Protein AF-A0A524QYJ0-F1 (afdb_monomer_lite)

Secondary structure (DSSP, 8-state):
-EEEEEEEETTEEEEEEE--SS-SSS-GGG-SSTTS--TT---SSSSSS-TTT-TTTTS--TT---SS-SSS-TTT-S---TT-SS-BPTT-TT--SPBPSSTTS--TT---SS-SSS-TTTTTSS---EEEEE-SS-EEEEETT---SSTT---EEE--STTGGGT-EEEEEEEEEEEEEETTEEEEE--SS-GGGEEE--SS---TTS---SSEEEEEEEEEEETTSSEEEEEEEEEE-SGGGTTEEEEEEEEEESSS--EEEEEEEEEEEEE-S-SSSTT-EEEEETTTTEEEEEE--GGGT----EEEEEEEEEEEETTEEEE-S-PPEEEE--SSGGG--EETTEEHHHHHHHHTSTT----TT--S--PEEEEEEEEEE-TT-EEEEEEEEEEEES--HHHHHHHHHHHHHHHHHHTS---S-PPTT--SSSS--SHHHHHHHHHHHHH-PPPPSSGGGG-TT-SS--SHHHHHHHHHHHHH-PPPPPPP-

pLDDT: mean 71.58, std 18.12, range [32.44, 97.94]

Sequence (497 aa):
MTVRVDSIIGDRLYVYVAFDKDGDGIPDDFDNCPAVVNIDQADGDGDGAGDACDNCLTLSNPDQADVDADAVGDACDNCIDPDHDGFGNPGYPAATCQIDNCPTVYNPSQVDSDFDGMGDACMYVNVQAYDTIATACVKLRVNNMGGFGGQGSPLLSLDYGAQGDCANAYLYDGTPLITYLDGPAHVANWSLYGSTYFLVARTGEPMAPVADSAAYEVFRSGTFVTLDHTIAFEKTWYAPRQPETCNFMIQRLTIWSWDQLSHTGLSIGEAIDWDVPSGIGPLNTGGFDAGSNLIYLQGTGTDCQDDTRRFAGQAMIGMSTSSGGIDTSKSPFGALTAGNAEYLYETGGFVASQAYDLTHQPGYSALSNAEDQFSLMTFVSSHTLGSDDTLHIYSAMMTLRNGTVNDLKATAAKAKRWAANHLFTPVQPYVFGDASGDGNIDISDAVYMISYIFSGGLPPDPLLAGDANCDGALDISDVVYLIAYIFSGGAAPCEAR

Structure (mmCIF, N/CA/C/O backbone):
data_AF-A0A524QYJ0-F1
#
_entry.id   AF-A0A524QYJ0-F1
#
loop_
_atom_site.group_PDB
_atom_site.id
_atom_site.type_symbol
_atom_site.label_atom_id
_atom_site.label_alt_id
_atom_site.label_comp_id
_atom_site.label_asym_id
_atom_site.label_entity_id
_atom_site.label_seq_id
_atom_site.pdbx_PDB_ins_code
_atom_site.Cartn_x
_atom_site.Cartn_y
_atom_site.Cartn_z
_atom_site.occupancy
_atom_site.B_iso_or_equiv
_atom_site.auth_seq_id
_atom_site.auth_comp_id
_atom_site.auth_asym_id
_atom_site.auth_atom_id
_atom_site.pdbx_PDB_model_num
ATOM 1 N N . MET A 1 1 ? -59.877 4.514 3.317 1.00 67.25 1 MET A N 1
ATOM 2 C CA . MET A 1 1 ? -60.023 5.954 3.689 1.00 67.25 1 MET A CA 1
ATOM 3 C C . MET A 1 1 ? -61.469 6.258 4.046 1.00 67.25 1 MET A C 1
ATOM 5 O O . MET A 1 1 ? -62.329 6.310 3.168 1.00 67.25 1 MET A O 1
ATOM 9 N N . THR A 1 2 ? -61.718 6.512 5.326 1.00 70.25 2 THR A N 1
ATOM 10 C CA . THR A 1 2 ? -63.043 6.819 5.867 1.00 70.25 2 THR A CA 1
ATOM 11 C C . THR A 1 2 ? -63.027 8.223 6.463 1.00 70.25 2 THR A C 1
ATOM 13 O O . THR A 1 2 ? -62.190 8.552 7.298 1.00 70.25 2 THR A O 1
ATOM 16 N N . VAL A 1 3 ? -63.950 9.080 6.026 1.00 74.19 3 VAL A N 1
ATOM 17 C CA . VAL A 1 3 ? -64.041 10.473 6.485 1.00 74.19 3 VAL A CA 1
ATOM 18 C C . VAL A 1 3 ? -65.200 10.596 7.466 1.00 74.19 3 VAL A C 1
ATOM 20 O O . VAL A 1 3 ? -66.352 10.377 7.086 1.00 74.19 3 VAL A O 1
ATOM 23 N N . ARG A 1 4 ? -64.914 10.946 8.726 1.00 75.62 4 ARG A N 1
ATOM 24 C CA . ARG A 1 4 ? -65.940 11.174 9.755 1.00 75.62 4 ARG A CA 1
ATOM 25 C C . ARG A 1 4 ? -65.875 12.606 10.272 1.00 75.62 4 ARG A C 1
ATOM 27 O O . ARG A 1 4 ? -64.805 13.165 10.489 1.00 75.62 4 ARG A O 1
ATOM 34 N N . VAL A 1 5 ? -67.045 13.208 10.463 1.00 78.12 5 VAL A N 1
ATOM 35 C CA . VAL A 1 5 ? -67.154 14.515 11.118 1.00 78.12 5 VAL A CA 1
ATOM 36 C C . VAL A 1 5 ? -66.937 14.306 12.612 1.00 78.12 5 VAL A C 1
ATOM 38 O O . VAL A 1 5 ? -67.731 13.613 13.241 1.00 78.12 5 VAL A O 1
ATOM 41 N N . ASP A 1 6 ? -65.868 14.889 13.147 1.00 81.25 6 ASP A N 1
ATOM 42 C CA . ASP A 1 6 ? -65.507 14.788 14.562 1.00 81.25 6 ASP A CA 1
ATOM 43 C C . ASP A 1 6 ? -66.273 15.835 15.384 1.00 81.25 6 ASP A C 1
ATOM 45 O O . ASP A 1 6 ? -67.046 15.509 16.285 1.00 81.25 6 ASP A O 1
ATOM 49 N N . SER A 1 7 ? -66.165 17.115 15.010 1.00 83.75 7 SER A N 1
ATOM 50 C CA . SER A 1 7 ? -66.917 18.187 15.669 1.00 83.75 7 SER A CA 1
ATOM 51 C C . SER A 1 7 ? -67.127 19.415 14.780 1.00 83.75 7 SER A C 1
ATOM 53 O O . SER A 1 7 ? -66.457 19.619 13.767 1.00 83.75 7 SER A O 1
ATOM 55 N N . ILE A 1 8 ? -68.089 20.259 15.158 1.00 85.88 8 ILE A N 1
ATOM 56 C CA . ILE A 1 8 ? -68.312 21.574 14.547 1.00 85.88 8 ILE A CA 1
ATOM 57 C C . ILE A 1 8 ? -68.222 22.612 15.663 1.00 85.88 8 ILE A C 1
ATOM 59 O O . ILE A 1 8 ? -69.012 22.570 16.607 1.00 85.88 8 ILE A O 1
ATOM 63 N N . ILE A 1 9 ? -67.270 23.543 15.562 1.00 86.94 9 ILE A N 1
ATOM 64 C CA . ILE A 1 9 ? -67.084 24.622 16.541 1.00 86.94 9 ILE A CA 1
ATOM 65 C C . ILE A 1 9 ? -67.173 25.961 15.809 1.00 86.94 9 ILE A C 1
ATOM 67 O O . ILE A 1 9 ? -66.269 26.349 15.066 1.00 86.94 9 ILE A O 1
ATOM 71 N N . GLY A 1 10 ? -68.284 26.670 16.026 1.00 87.06 10 GLY A N 1
ATOM 72 C CA . GLY A 1 10 ? -68.616 27.877 15.269 1.00 87.06 10 GLY A CA 1
ATOM 73 C C . GLY A 1 10 ? -68.744 27.562 13.778 1.00 87.06 10 GLY A C 1
ATOM 74 O O . GLY A 1 10 ? -69.474 26.650 13.399 1.00 87.06 10 GLY A O 1
ATOM 75 N N . ASP A 1 11 ? -67.983 28.279 12.954 1.00 88.25 11 ASP A N 1
ATOM 76 C CA . ASP A 1 11 ? -68.022 28.157 11.491 1.00 88.25 11 ASP A CA 1
ATOM 77 C C . ASP A 1 11 ? -66.970 27.161 10.951 1.00 88.25 11 ASP A C 1
ATOM 79 O O . ASP A 1 11 ? -66.709 27.113 9.748 1.00 88.25 11 ASP A O 1
ATOM 83 N N . ARG A 1 12 ? -66.308 26.392 11.832 1.00 82.12 12 ARG A N 1
ATOM 84 C CA . ARG A 1 12 ? -65.246 25.438 11.476 1.00 82.12 12 ARG A CA 1
ATOM 85 C C . ARG A 1 12 ? -65.696 23.995 11.693 1.00 82.12 12 ARG A C 1
ATOM 87 O O . ARG A 1 12 ? -66.132 23.630 12.784 1.00 82.12 12 ARG A O 1
ATOM 94 N N . LEU A 1 13 ? -65.543 23.188 10.643 1.00 88.00 13 LEU A N 1
ATOM 95 C CA . LEU A 1 13 ? -65.749 21.742 10.641 1.00 88.00 13 LEU A CA 1
ATOM 96 C C . LEU A 1 13 ? -64.410 21.044 10.912 1.00 88.00 13 LEU A C 1
ATOM 98 O O . LEU A 1 13 ? -63.466 21.209 10.139 1.00 88.00 13 LEU A O 1
ATOM 102 N N . TYR A 1 14 ? -64.346 20.262 11.983 1.00 80.56 14 TYR A N 1
ATOM 103 C CA . TYR A 1 14 ? -63.225 19.385 12.296 1.00 80.56 14 TYR A CA 1
ATOM 104 C C . TYR A 1 14 ? -63.580 17.981 11.814 1.00 80.56 14 TYR A C 1
ATOM 106 O O . TYR A 1 14 ? -64.602 17.407 12.198 1.00 80.56 14 TYR A O 1
ATOM 114 N N . VAL A 1 15 ? -62.764 17.464 10.904 1.00 82.25 15 VAL A N 1
ATOM 115 C CA . VAL A 1 15 ? -62.972 16.172 10.255 1.00 82.25 15 VAL A CA 1
ATOM 116 C C . VAL A 1 15 ? -61.799 15.284 10.621 1.00 82.25 15 VAL A C 1
ATOM 118 O O . VAL A 1 15 ? -60.651 15.691 10.444 1.00 82.25 15 VAL A O 1
ATOM 121 N N . TYR A 1 16 ? -62.093 14.084 11.107 1.00 78.56 16 TYR A N 1
ATOM 122 C CA . TYR A 1 16 ? -61.090 13.051 11.295 1.00 78.56 16 TYR A CA 1
ATOM 123 C C . TYR A 1 16 ? -61.056 12.181 10.037 1.00 78.56 16 TYR A C 1
ATOM 125 O O . TYR A 1 16 ? -62.085 11.678 9.566 1.00 78.56 16 TYR A O 1
ATOM 133 N N . VAL A 1 17 ? -59.867 12.074 9.452 1.00 81.75 17 VAL A N 1
ATOM 134 C CA . VAL A 1 17 ? -59.601 11.222 8.297 1.00 81.75 17 VAL A CA 1
ATOM 135 C C . VAL A 1 17 ? -58.928 9.970 8.829 1.00 81.75 17 VAL A C 1
ATOM 137 O O . VAL A 1 17 ? -57.792 10.037 9.279 1.00 81.75 17 VAL A O 1
ATOM 140 N N . ALA A 1 18 ? -59.649 8.856 8.775 1.00 84.44 18 ALA A N 1
ATOM 141 C CA . ALA A 1 18 ? -59.123 7.541 9.090 1.00 84.44 18 ALA A CA 1
ATOM 142 C C . ALA A 1 18 ? -58.590 6.891 7.811 1.00 84.44 18 ALA A C 1
ATOM 144 O O . ALA A 1 18 ? -59.317 6.782 6.808 1.00 84.44 18 ALA A O 1
ATOM 145 N N . PHE A 1 19 ? -57.337 6.460 7.847 1.00 91.00 19 PHE A N 1
ATOM 146 C CA . PHE A 1 19 ? -56.812 5.530 6.860 1.00 91.00 19 PHE A CA 1
ATOM 147 C C . PHE A 1 19 ? -57.209 4.104 7.255 1.00 91.00 19 PHE A C 1
ATOM 149 O O . PHE A 1 19 ? -57.595 3.852 8.391 1.00 91.00 19 PHE A O 1
ATOM 156 N N . ASP A 1 20 ? -57.319 3.278 6.232 1.00 92.69 20 ASP A N 1
ATOM 157 C CA . ASP A 1 20 ? -57.737 1.876 6.277 1.00 92.69 20 ASP A CA 1
ATOM 158 C C . ASP A 1 20 ? -57.093 1.329 5.009 1.00 92.69 20 ASP A C 1
ATOM 160 O O . ASP A 1 20 ? -57.567 1.603 3.890 1.00 92.69 20 ASP A O 1
ATOM 164 N N . LYS A 1 21 ? -55.863 0.852 5.180 1.00 94.94 21 LYS A N 1
ATOM 165 C CA . LYS A 1 21 ? -54.936 0.577 4.085 1.00 94.94 21 LYS A CA 1
ATOM 166 C C . LYS A 1 21 ? -55.251 -0.748 3.398 1.00 94.94 21 LYS A C 1
ATOM 168 O O . LYS A 1 21 ? -55.043 -0.832 2.185 1.00 94.94 21 LYS A O 1
ATOM 173 N N . ASP A 1 22 ? -55.766 -1.735 4.116 1.00 94.81 22 ASP A N 1
ATOM 174 C CA . ASP A 1 22 ? -56.073 -3.060 3.575 1.00 94.81 22 ASP A CA 1
ATOM 175 C C . ASP A 1 22 ? -57.570 -3.293 3.288 1.00 94.81 22 ASP A C 1
ATOM 177 O O . ASP A 1 22 ? -57.914 -4.190 2.513 1.00 94.81 22 ASP A O 1
ATOM 181 N N . GLY A 1 23 ? -58.449 -2.413 3.772 1.00 94.62 23 GLY A N 1
ATOM 182 C CA . GLY A 1 23 ? -59.870 -2.394 3.450 1.00 94.62 23 GLY A CA 1
ATOM 183 C C . GLY A 1 23 ? -60.709 -3.383 4.251 1.00 94.62 23 GLY A C 1
ATOM 184 O O . GLY A 1 23 ? -61.782 -3.770 3.767 1.00 94.62 23 GLY A O 1
ATOM 185 N N . ASP A 1 24 ? -60.257 -3.811 5.427 1.00 95.00 24 ASP A N 1
ATOM 186 C CA . ASP A 1 24 ? -60.992 -4.752 6.276 1.00 95.00 24 ASP A CA 1
ATOM 187 C C . ASP A 1 24 ? -62.117 -4.095 7.107 1.00 95.00 24 ASP A C 1
ATOM 189 O O . ASP A 1 24 ? -63.044 -4.765 7.577 1.00 95.00 24 ASP A O 1
ATOM 193 N N . GLY A 1 25 ? -62.115 -2.760 7.173 1.00 92.56 25 GLY A N 1
ATOM 194 C CA . GLY A 1 25 ? -63.112 -1.948 7.863 1.00 92.56 25 GLY A CA 1
ATOM 195 C C . GLY A 1 25 ? -62.694 -1.454 9.251 1.00 92.56 25 GLY A C 1
ATOM 196 O O . GLY A 1 25 ? -63.492 -0.741 9.882 1.00 92.56 25 GLY A O 1
ATOM 197 N N . ILE A 1 26 ? -61.485 -1.774 9.710 1.00 92.81 26 ILE A N 1
ATOM 198 C CA . ILE A 1 26 ? -60.847 -1.244 10.915 1.00 92.81 26 ILE A CA 1
ATOM 199 C C . ILE A 1 26 ? -59.886 -0.105 10.510 1.00 92.81 26 ILE A C 1
ATOM 201 O O . ILE A 1 26 ? -59.158 -0.208 9.533 1.00 92.81 26 ILE A O 1
ATOM 205 N N . PRO A 1 27 ? -59.927 1.070 11.167 1.00 92.81 27 PRO A N 1
ATOM 206 C CA . PRO A 1 27 ? -58.963 2.133 10.876 1.00 92.81 27 PRO A CA 1
ATOM 207 C C . PRO A 1 27 ? -57.539 1.766 11.310 1.00 92.81 27 PRO A C 1
ATOM 209 O O . PRO A 1 27 ? -57.399 1.276 12.423 1.00 92.81 27 PRO A O 1
ATOM 212 N N . ASP A 1 28 ? -56.515 2.170 10.547 1.00 93.06 28 ASP A N 1
ATOM 213 C CA . ASP A 1 28 ? -55.089 1.874 10.813 1.00 93.06 28 ASP A CA 1
ATOM 214 C C . ASP A 1 28 ? -54.649 2.171 12.272 1.00 93.06 28 ASP A C 1
ATOM 216 O O . ASP A 1 28 ? -53.824 1.461 12.831 1.00 93.06 28 ASP A O 1
ATOM 220 N N . ASP A 1 29 ? -55.205 3.210 12.916 1.00 92.19 29 ASP A N 1
ATOM 221 C CA . ASP A 1 29 ? -54.890 3.593 14.312 1.00 92.19 29 ASP A CA 1
ATOM 222 C C . ASP A 1 29 ? -55.449 2.612 15.374 1.00 92.19 29 ASP A C 1
ATOM 224 O O . ASP A 1 29 ? -55.110 2.708 16.556 1.00 92.19 29 ASP A O 1
ATOM 228 N N . PHE A 1 30 ? -56.360 1.722 14.978 1.00 93.38 30 PHE A N 1
ATOM 229 C CA . PHE A 1 30 ? -57.030 0.726 15.822 1.00 93.38 30 PHE A CA 1
ATOM 230 C C . PHE A 1 30 ? -56.883 -0.699 15.285 1.00 93.38 30 PHE A C 1
ATOM 232 O O . PHE A 1 30 ? -57.496 -1.604 15.847 1.00 93.38 30 PHE A O 1
ATOM 239 N N . ASP A 1 31 ? -56.137 -0.860 14.199 1.00 96.62 31 ASP A N 1
ATOM 240 C CA . ASP A 1 31 ? -55.940 -2.115 13.501 1.00 96.62 31 ASP A CA 1
ATOM 241 C C . ASP A 1 31 ? -54.634 -2.756 13.981 1.00 96.62 31 ASP A C 1
ATOM 243 O O . ASP A 1 31 ? -53.570 -2.138 13.902 1.00 96.62 31 ASP A O 1
ATOM 247 N N . ASN A 1 32 ? -54.710 -3.975 14.515 1.00 97.19 32 ASN A N 1
ATOM 248 C CA . ASN A 1 32 ? -53.524 -4.733 14.913 1.00 97.19 32 ASN A CA 1
ATOM 249 C C . ASN A 1 32 ? -52.806 -5.404 13.726 1.00 97.19 32 ASN A C 1
ATOM 251 O O . ASN A 1 32 ? -51.719 -5.945 13.917 1.00 97.19 32 ASN A O 1
ATOM 255 N N . CYS A 1 33 ? -53.350 -5.310 12.507 1.00 97.19 33 CYS A N 1
ATOM 256 C CA . CYS A 1 33 ? -52.680 -5.653 11.255 1.00 97.19 33 CYS A CA 1
ATOM 257 C C . CYS A 1 33 ? -52.970 -4.648 10.120 1.00 97.19 33 CYS A C 1
ATOM 259 O O . CYS A 1 33 ? -53.499 -5.047 9.088 1.00 97.19 33 CYS A O 1
ATOM 261 N N . PRO A 1 34 ? -52.469 -3.394 10.174 1.00 96.00 34 PRO A N 1
ATOM 262 C CA . PRO A 1 34 ? -52.816 -2.317 9.224 1.00 96.00 34 PRO A CA 1
ATOM 263 C C . PRO A 1 34 ? -52.508 -2.558 7.734 1.00 96.00 34 PRO A C 1
ATOM 265 O O . PRO A 1 34 ? -52.643 -1.660 6.902 1.00 96.00 34 PRO A O 1
ATOM 268 N N . ALA A 1 35 ? -51.933 -3.699 7.370 1.00 96.00 35 ALA A N 1
ATOM 269 C CA . ALA A 1 35 ? -51.607 -4.062 5.998 1.00 96.00 35 ALA A CA 1
ATOM 270 C C . ALA A 1 35 ? -52.159 -5.436 5.586 1.00 96.00 35 ALA A C 1
ATOM 272 O O . ALA A 1 35 ? -51.943 -5.829 4.433 1.00 96.00 35 ALA A O 1
ATOM 273 N N . VAL A 1 36 ? -52.821 -6.164 6.490 1.00 96.69 36 VAL A N 1
ATOM 274 C CA . VAL A 1 36 ? -53.299 -7.532 6.282 1.00 96.69 36 VAL A CA 1
ATOM 275 C C . VAL A 1 36 ? -54.697 -7.687 6.872 1.00 96.69 36 VAL A C 1
ATOM 277 O O . VAL A 1 36 ? -54.860 -7.779 8.079 1.00 96.69 36 VAL A O 1
ATOM 280 N N . VAL A 1 37 ? -55.675 -7.858 5.978 1.00 97.31 37 VAL A N 1
ATOM 281 C CA . VAL A 1 37 ? -57.103 -7.959 6.311 1.00 97.31 37 VAL A CA 1
ATOM 282 C C . VAL A 1 37 ? -57.371 -8.959 7.442 1.00 97.31 37 VAL A C 1
ATOM 284 O O . VAL A 1 37 ? -57.238 -10.171 7.229 1.00 97.31 37 VAL A O 1
ATOM 287 N N . ASN A 1 38 ? -57.859 -8.481 8.592 1.00 96.88 38 ASN A N 1
ATOM 288 C CA . ASN A 1 38 ? -58.184 -9.305 9.759 1.00 96.88 38 ASN A CA 1
ATOM 289 C C . ASN A 1 38 ? -59.349 -8.722 10.588 1.00 96.88 38 ASN A C 1
ATOM 291 O O . ASN A 1 38 ? -59.229 -8.282 11.729 1.00 96.88 38 ASN A O 1
ATOM 295 N N . ILE A 1 39 ? -60.551 -8.843 10.020 1.00 96.81 39 ILE A N 1
ATOM 296 C CA . ILE A 1 39 ? -61.811 -8.296 10.561 1.00 96.81 39 ILE A CA 1
ATOM 297 C C . ILE A 1 39 ? -62.087 -8.683 12.032 1.00 96.81 39 ILE A C 1
ATOM 299 O O . ILE A 1 39 ? -62.807 -7.971 12.737 1.00 96.81 39 ILE A O 1
ATOM 303 N N . ASP A 1 40 ? -61.604 -9.839 12.493 1.00 97.00 40 ASP A N 1
ATOM 304 C CA . ASP A 1 40 ? -61.810 -10.321 13.862 1.00 97.00 40 ASP A CA 1
ATOM 305 C C . ASP A 1 40 ? -60.797 -9.783 14.882 1.00 97.00 40 ASP A C 1
ATOM 307 O O . ASP A 1 40 ? -61.071 -9.899 16.079 1.00 97.00 40 ASP A O 1
ATOM 311 N N . GLN A 1 41 ? -59.701 -9.162 14.424 1.00 97.50 41 GLN A N 1
ATOM 312 C CA . GLN A 1 41 ? -58.647 -8.554 15.244 1.00 97.50 41 GLN A CA 1
ATOM 313 C C . GLN A 1 41 ? -58.124 -9.523 16.317 1.00 97.50 41 GLN A C 1
ATOM 315 O O . GLN A 1 41 ? -57.869 -9.136 17.458 1.00 97.50 41 GLN A O 1
ATOM 320 N N . ALA A 1 42 ? -58.039 -10.813 15.973 1.00 97.94 42 ALA A N 1
ATOM 321 C CA . ALA A 1 42 ? -57.486 -11.825 16.862 1.00 97.94 42 ALA A CA 1
ATOM 322 C C . ALA A 1 42 ? -56.003 -11.525 17.146 1.00 97.94 42 ALA A C 1
ATOM 324 O O . ALA A 1 42 ? -55.295 -11.057 16.260 1.00 97.94 42 ALA A O 1
ATOM 325 N N . ASP A 1 43 ? -55.584 -11.747 18.389 1.00 97.44 43 ASP A N 1
ATOM 326 C CA . ASP A 1 43 ? -54.228 -11.534 18.914 1.00 97.44 43 ASP A CA 1
ATOM 327 C C . ASP A 1 43 ? -54.035 -12.579 20.026 1.00 97.44 43 ASP A C 1
ATOM 329 O O . ASP A 1 43 ? -54.532 -12.438 21.153 1.00 97.44 43 ASP A O 1
ATOM 333 N N . GLY A 1 44 ? -53.496 -13.731 19.637 1.00 96.38 44 GLY A N 1
ATOM 334 C CA . GLY A 1 44 ? -53.477 -14.958 20.422 1.00 96.38 44 GLY A CA 1
ATOM 335 C C . GLY A 1 44 ? -52.514 -14.918 21.603 1.00 96.38 44 GLY A C 1
ATOM 336 O O . GLY A 1 44 ? -52.788 -15.558 22.629 1.00 96.38 44 GLY A O 1
ATOM 337 N N . ASP A 1 45 ? -51.420 -14.171 21.486 1.00 96.75 45 ASP A N 1
ATOM 338 C CA . ASP A 1 45 ? -50.379 -14.061 22.505 1.00 96.75 45 ASP A CA 1
ATOM 339 C C . ASP A 1 45 ? -50.338 -12.696 23.219 1.00 96.75 45 ASP A C 1
ATOM 341 O O . ASP A 1 45 ? -49.739 -12.585 24.297 1.00 96.75 45 ASP A O 1
ATOM 345 N N . GLY A 1 46 ? -51.099 -11.716 22.726 1.00 96.94 46 GLY A N 1
ATOM 346 C CA . GLY A 1 46 ? -51.364 -10.439 23.375 1.00 96.94 46 GLY A CA 1
ATOM 347 C C . GLY A 1 46 ? -50.233 -9.431 23.227 1.00 96.94 46 GLY A C 1
ATOM 348 O O . GLY A 1 46 ? -50.037 -8.616 24.140 1.00 96.94 46 GLY A O 1
ATOM 349 N N . ASP A 1 47 ? -49.459 -9.508 22.149 1.00 97.06 47 ASP A N 1
ATOM 350 C CA . ASP A 1 47 ? -48.301 -8.652 21.907 1.00 97.06 47 ASP A CA 1
ATOM 351 C C . ASP A 1 47 ? -48.633 -7.360 21.136 1.00 97.06 47 ASP A C 1
ATOM 353 O O . ASP A 1 47 ? -47.860 -6.396 21.174 1.00 97.06 47 ASP A O 1
ATOM 357 N N . GLY A 1 48 ? -49.835 -7.292 20.558 1.00 95.88 48 GLY A N 1
ATOM 358 C CA . GLY A 1 48 ? -50.345 -6.159 19.795 1.00 95.88 48 GLY A CA 1
ATOM 359 C C . GLY A 1 48 ? -50.232 -6.295 18.275 1.00 95.88 48 GLY A C 1
ATOM 360 O O . GLY A 1 48 ? -50.778 -5.429 17.587 1.00 95.88 48 GLY A O 1
ATOM 361 N N . ALA A 1 49 ? -49.589 -7.339 17.751 1.00 97.50 49 ALA A N 1
ATOM 362 C CA . ALA A 1 49 ? -49.698 -7.783 16.366 1.00 97.50 49 ALA A CA 1
ATOM 363 C C . ALA A 1 49 ? -50.853 -8.790 16.246 1.00 97.50 49 ALA A C 1
ATOM 365 O O . ALA A 1 49 ? -51.044 -9.660 17.089 1.00 97.50 49 ALA A O 1
ATOM 366 N N . GLY A 1 50 ? -51.699 -8.649 15.226 1.00 97.88 50 GLY A N 1
ATOM 367 C CA . GLY A 1 50 ? -52.806 -9.587 15.042 1.00 97.88 50 GLY A CA 1
ATOM 368 C C . GLY A 1 50 ? -52.359 -10.925 14.454 1.00 97.88 50 GLY A C 1
ATOM 369 O O . GLY A 1 50 ? -51.466 -10.959 13.612 1.00 97.88 50 GLY A O 1
ATOM 370 N N . ASP A 1 51 ? -53.075 -12.011 14.767 1.00 97.75 51 ASP A N 1
ATOM 371 C CA . ASP A 1 51 ? -52.803 -13.385 14.292 1.00 97.75 51 ASP A CA 1
ATOM 372 C C . ASP A 1 51 ? -52.608 -13.484 12.761 1.00 97.75 51 ASP A C 1
ATOM 374 O O . ASP A 1 51 ? -52.023 -14.435 12.247 1.00 97.75 51 ASP A O 1
ATOM 378 N N . ALA A 1 52 ? -53.161 -12.539 11.996 1.00 96.75 52 ALA A N 1
ATOM 379 C CA . ALA A 1 52 ? -53.063 -12.511 10.539 1.00 96.75 52 ALA A CA 1
ATOM 380 C C . ALA A 1 52 ? -51.722 -11.979 10.006 1.00 96.75 52 ALA A C 1
ATOM 382 O O . ALA A 1 52 ? -51.363 -12.289 8.868 1.00 96.75 52 ALA A O 1
ATOM 383 N N . CYS A 1 53 ? -51.019 -11.160 10.786 1.00 96.62 53 CYS A N 1
ATOM 384 C CA . CYS A 1 53 ? -49.751 -10.529 10.425 1.00 96.62 53 CYS A CA 1
ATOM 385 C C . CYS A 1 53 ? -48.619 -10.819 11.419 1.00 96.62 53 CYS A C 1
ATOM 387 O O . CYS A 1 53 ? -47.504 -10.365 11.178 1.00 96.62 53 CYS A O 1
ATOM 389 N N . ASP A 1 54 ? -48.905 -11.565 12.484 1.00 97.81 54 ASP A N 1
ATOM 390 C CA . ASP A 1 54 ? -47.951 -11.972 13.502 1.00 97.81 54 ASP A CA 1
ATOM 391 C C . ASP A 1 54 ? -47.021 -13.090 12.991 1.00 97.81 54 ASP A C 1
ATOM 393 O O . ASP A 1 54 ? -47.462 -14.189 12.627 1.00 97.81 54 ASP A O 1
ATOM 397 N N . ASN A 1 55 ? -45.718 -12.804 12.952 1.00 96.62 55 ASN A N 1
ATOM 398 C CA . ASN A 1 55 ? -44.675 -13.746 12.550 1.00 96.62 55 ASN A CA 1
ATOM 399 C C . ASN A 1 55 ? -44.307 -14.764 13.649 1.00 96.62 55 ASN A C 1
ATOM 401 O O . ASN A 1 55 ? -43.544 -15.693 13.374 1.00 96.62 55 ASN A O 1
ATOM 405 N N . CYS A 1 56 ? -44.899 -14.656 14.846 1.00 95.81 56 CYS A N 1
ATOM 406 C CA . CYS A 1 56 ? -44.753 -15.574 15.970 1.00 95.81 56 CYS A CA 1
ATOM 407 C C . CYS A 1 56 ? -46.046 -15.790 16.781 1.00 95.81 56 CYS A C 1
ATOM 409 O O . CYS A 1 56 ? -46.030 -15.650 17.995 1.00 95.81 56 CYS A O 1
ATOM 411 N N . LEU A 1 57 ? -47.081 -16.363 16.145 1.00 95.75 57 LEU A N 1
ATOM 412 C CA . LEU A 1 57 ? -48.442 -16.696 16.651 1.00 95.75 57 LEU A CA 1
ATOM 413 C C . LEU A 1 57 ? -48.662 -17.138 18.121 1.00 95.75 57 LEU A C 1
ATOM 415 O O . LEU A 1 57 ? -49.804 -17.292 18.559 1.00 95.75 57 LEU A O 1
ATOM 419 N N . THR A 1 58 ? -47.627 -17.542 18.853 1.00 94.38 58 THR A N 1
ATOM 420 C CA . THR A 1 58 ? -47.742 -18.043 20.230 1.00 94.38 58 THR A CA 1
ATOM 421 C C . THR A 1 58 ? -46.743 -17.418 21.205 1.00 94.38 58 THR A C 1
ATOM 423 O O . THR A 1 58 ? -46.740 -17.807 22.379 1.00 94.38 58 THR A O 1
ATOM 426 N N . LEU A 1 59 ? -45.866 -16.527 20.742 1.00 94.12 59 LEU A N 1
ATOM 427 C CA . LEU A 1 59 ? -44.749 -15.982 21.503 1.00 94.12 59 LEU A CA 1
ATOM 428 C C . LEU A 1 59 ? -44.634 -14.478 21.284 1.00 94.12 59 LEU A C 1
ATOM 430 O O . LEU A 1 59 ? -44.010 -14.045 20.327 1.00 94.12 59 LEU A O 1
ATOM 434 N N . SER A 1 60 ? -45.104 -13.734 22.285 1.00 96.12 60 SER A N 1
ATOM 435 C CA . SER A 1 60 ? -45.165 -12.276 22.239 1.00 96.12 60 SER A CA 1
ATOM 436 C C . SER A 1 60 ? -43.846 -11.624 21.808 1.00 96.12 60 SER A C 1
ATOM 438 O O . SER A 1 60 ? -42.841 -11.706 22.529 1.00 96.12 60 SER A O 1
ATOM 440 N N . ASN A 1 61 ? -43.882 -10.924 20.674 1.00 95.25 61 ASN A N 1
ATOM 441 C CA . ASN A 1 61 ? -42.796 -10.156 20.075 1.00 95.25 61 ASN A CA 1
ATOM 442 C C . ASN A 1 61 ? -43.340 -8.876 19.396 1.00 95.25 61 ASN A C 1
ATOM 444 O O . ASN A 1 61 ? -43.350 -8.762 18.171 1.00 95.25 61 ASN A O 1
ATOM 448 N N . PRO A 1 62 ? -43.715 -7.842 20.182 1.00 96.12 62 PRO A N 1
ATOM 449 C CA . PRO A 1 62 ? -44.382 -6.642 19.660 1.00 96.12 62 PRO A CA 1
ATOM 450 C C . PRO A 1 62 ? -43.613 -5.860 18.579 1.00 96.12 62 PRO A C 1
ATOM 452 O O . PRO A 1 62 ? -44.172 -4.968 17.942 1.00 96.12 62 PRO A O 1
ATOM 455 N N . ASP A 1 63 ? -42.307 -6.097 18.436 1.00 95.69 63 ASP A N 1
ATOM 456 C CA . ASP A 1 63 ? -41.462 -5.482 17.411 1.00 95.69 63 ASP A CA 1
ATOM 457 C C . ASP A 1 63 ? -41.494 -6.224 16.070 1.00 95.69 63 ASP A C 1
ATOM 459 O O . ASP A 1 63 ? -41.050 -5.653 15.071 1.00 95.69 63 ASP A O 1
ATOM 463 N N . GLN A 1 64 ? -42.034 -7.448 16.051 1.00 95.69 64 GLN A N 1
ATOM 464 C CA . GLN A 1 64 ? -42.151 -8.320 14.886 1.00 95.69 64 GLN A CA 1
ATOM 465 C C . GLN A 1 64 ? -40.808 -8.453 14.150 1.00 95.69 64 GLN A C 1
ATOM 467 O O . GLN A 1 64 ? -40.750 -8.473 12.920 1.00 95.69 64 GLN A O 1
ATOM 472 N N . ALA A 1 65 ? -39.709 -8.497 14.915 1.00 94.75 65 ALA A N 1
ATOM 473 C CA . ALA A 1 65 ? -38.362 -8.643 14.378 1.00 94.75 65 ALA A CA 1
ATOM 474 C C . ALA A 1 65 ? -38.218 -9.973 13.619 1.00 94.75 65 ALA A C 1
ATOM 476 O O . ALA A 1 65 ? -38.700 -11.003 14.083 1.00 94.75 65 ALA A O 1
ATOM 477 N N . ASP A 1 66 ? -37.581 -9.909 12.453 1.00 91.75 66 ASP A N 1
ATOM 478 C CA . ASP A 1 66 ? -37.308 -11.018 11.530 1.00 91.75 66 ASP A CA 1
ATOM 479 C C . ASP A 1 66 ? -36.003 -10.656 10.801 1.00 91.75 66 ASP A C 1
ATOM 481 O O . ASP A 1 66 ? -36.001 -9.901 9.819 1.00 91.75 66 ASP A O 1
ATOM 485 N N . VAL A 1 67 ? -34.867 -11.021 11.402 1.00 89.81 67 VAL A N 1
ATOM 486 C CA . VAL A 1 67 ? -33.540 -10.534 10.983 1.00 89.81 67 VAL A CA 1
ATOM 487 C C . VAL A 1 67 ? -33.097 -11.125 9.644 1.00 89.81 67 VAL A C 1
ATOM 489 O O . VAL A 1 67 ? -32.414 -10.431 8.884 1.00 89.81 67 VAL A O 1
ATOM 492 N N . ASP A 1 68 ? -33.466 -12.366 9.343 1.00 87.25 68 ASP A N 1
ATOM 493 C CA . ASP A 1 68 ? -33.074 -13.067 8.116 1.00 87.25 68 ASP A CA 1
ATOM 494 C C . ASP A 1 68 ? -34.149 -13.074 7.016 1.00 87.25 68 ASP A C 1
ATOM 496 O O . ASP A 1 68 ? -33.882 -13.498 5.883 1.00 87.25 68 ASP A O 1
ATOM 500 N N . ALA A 1 69 ? -35.311 -12.484 7.308 1.00 92.44 69 ALA A N 1
ATOM 501 C CA . ALA A 1 69 ? -36.425 -12.266 6.398 1.00 92.44 69 ALA A CA 1
ATOM 502 C C . ALA A 1 69 ? -37.034 -13.567 5.849 1.00 92.44 69 ALA A C 1
ATOM 504 O O . ALA A 1 69 ? -37.472 -13.607 4.687 1.00 92.44 69 ALA A O 1
ATOM 505 N N . ASP A 1 70 ? -37.077 -14.624 6.662 1.00 91.06 70 ASP A N 1
ATOM 506 C CA . ASP A 1 70 ? -37.686 -15.909 6.309 1.00 91.06 70 ASP A CA 1
ATOM 507 C C . ASP A 1 70 ? -39.195 -16.000 6.649 1.00 91.06 70 ASP A C 1
ATOM 509 O O . ASP A 1 70 ? -39.861 -16.980 6.289 1.00 91.06 70 ASP A O 1
ATOM 513 N N . ALA A 1 71 ? -39.752 -14.919 7.216 1.00 92.56 71 ALA A N 1
ATOM 514 C CA . ALA A 1 71 ? -41.122 -14.762 7.708 1.00 92.56 71 ALA A CA 1
ATOM 515 C C . ALA A 1 71 ? -41.442 -15.490 9.026 1.00 92.56 71 ALA A C 1
ATOM 517 O O . ALA A 1 71 ? -42.616 -15.553 9.413 1.00 92.56 71 ALA A O 1
ATOM 518 N N . VAL A 1 72 ? -40.436 -16.010 9.725 1.00 93.25 72 VAL A N 1
ATOM 519 C CA . VAL A 1 72 ? -40.515 -16.485 11.106 1.00 93.25 72 VAL A CA 1
ATOM 520 C C . VAL A 1 72 ? -39.857 -15.436 11.999 1.00 93.25 72 VAL A C 1
ATOM 522 O O . VAL A 1 72 ? -38.729 -15.026 11.771 1.00 93.25 72 VAL A O 1
ATOM 525 N N . GLY A 1 73 ? -40.563 -14.952 13.020 1.00 93.38 73 GLY A N 1
ATOM 526 C CA . GLY A 1 73 ? -39.990 -13.912 13.875 1.00 93.38 73 GLY A CA 1
ATOM 527 C C . GLY A 1 73 ? -38.866 -14.430 14.775 1.00 93.38 73 GLY A C 1
ATOM 528 O O . GLY A 1 73 ? -38.917 -15.562 15.260 1.00 93.38 73 GLY A O 1
ATOM 529 N N . ASP A 1 74 ? -37.912 -13.562 15.116 1.00 91.06 74 ASP A N 1
ATOM 530 C CA . ASP A 1 74 ? -36.745 -13.868 15.962 1.00 91.06 74 ASP A CA 1
ATOM 531 C C . ASP A 1 74 ? -37.118 -14.571 17.289 1.00 91.06 74 ASP A C 1
ATOM 533 O O . ASP A 1 74 ? -36.328 -15.320 17.869 1.00 91.06 74 ASP A O 1
ATOM 537 N N . ALA A 1 75 ? -38.319 -14.306 17.818 1.00 91.00 75 ALA A N 1
ATOM 538 C CA . ALA A 1 75 ? -38.796 -14.867 19.082 1.00 91.00 75 ALA A CA 1
ATOM 539 C C . ALA A 1 75 ? -39.172 -16.355 18.996 1.00 91.00 75 ALA A C 1
ATOM 541 O O . ALA A 1 75 ? -39.103 -17.067 20.004 1.00 91.00 75 ALA A O 1
ATOM 542 N N . CYS A 1 76 ? -39.584 -16.819 17.817 1.00 91.19 76 CYS A N 1
ATOM 543 C CA . CYS A 1 76 ? -40.029 -18.185 17.555 1.00 91.19 76 CYS A CA 1
ATOM 544 C C . CYS A 1 76 ? -39.181 -18.906 16.499 1.00 91.19 76 CYS A C 1
ATOM 546 O O . CYS A 1 76 ? -39.403 -20.100 16.255 1.00 91.19 76 CYS A O 1
ATOM 548 N N . ASP A 1 77 ? -38.205 -18.217 15.919 1.00 91.12 77 ASP A N 1
ATOM 549 C CA . ASP A 1 77 ? -37.270 -18.785 14.975 1.00 91.12 77 ASP A CA 1
ATOM 550 C C . ASP A 1 77 ? -36.201 -19.641 15.678 1.00 91.12 77 ASP A C 1
ATOM 552 O O . ASP A 1 77 ? -35.595 -19.294 16.697 1.00 91.12 77 ASP A O 1
ATOM 556 N N . ASN A 1 78 ? -36.006 -20.834 15.123 1.00 88.94 78 ASN A N 1
ATOM 557 C CA . ASN A 1 78 ? -35.033 -21.807 15.587 1.00 88.94 78 ASN A CA 1
ATOM 558 C C . ASN A 1 78 ? -33.707 -21.714 14.820 1.00 88.94 78 ASN A C 1
ATOM 560 O O . ASN A 1 78 ? -32.783 -22.462 15.168 1.00 88.94 78 ASN A O 1
ATOM 564 N N . CYS A 1 79 ? -33.606 -20.879 13.786 1.00 88.75 79 CYS A N 1
ATOM 565 C CA . CYS A 1 79 ? -32.365 -20.638 13.072 1.00 88.75 79 CYS A CA 1
ATOM 566 C C . CYS A 1 79 ? -32.325 -19.281 12.363 1.00 88.75 79 CYS A C 1
ATOM 568 O O . CYS A 1 79 ? -32.477 -19.232 11.151 1.00 88.75 79 CYS A O 1
ATOM 570 N N . ILE A 1 80 ? -31.989 -18.239 13.125 1.00 91.12 80 ILE A N 1
ATOM 571 C CA . ILE A 1 80 ? -31.792 -16.896 12.577 1.00 91.12 80 ILE A CA 1
ATOM 572 C C . ILE A 1 80 ? -30.478 -16.880 11.793 1.00 91.12 80 ILE A C 1
ATOM 574 O O . ILE A 1 80 ? -29.408 -16.851 12.411 1.00 91.12 80 ILE A O 1
ATOM 578 N N . ASP A 1 81 ? -30.563 -16.902 10.467 1.00 89.19 81 ASP A N 1
ATOM 579 C CA . ASP A 1 81 ? -29.459 -17.068 9.509 1.00 89.19 81 ASP A CA 1
ATOM 580 C C . ASP A 1 81 ? -29.490 -15.933 8.461 1.00 89.19 81 ASP A C 1
ATOM 582 O O . ASP A 1 81 ? -30.011 -16.100 7.359 1.00 89.19 81 ASP A O 1
ATOM 586 N N . PRO A 1 82 ? -28.969 -14.731 8.772 1.00 87.44 82 PRO A N 1
ATOM 587 C CA . PRO A 1 82 ? -29.156 -13.553 7.920 1.00 87.44 82 PRO A CA 1
ATOM 588 C C . PRO A 1 82 ? -28.384 -13.589 6.601 1.00 87.44 82 PRO A C 1
ATOM 590 O O . PRO A 1 82 ? -28.675 -12.795 5.700 1.00 87.44 82 PRO A O 1
ATOM 593 N N . ASP A 1 83 ? -27.361 -14.436 6.493 1.00 82.94 83 ASP A N 1
ATOM 594 C CA . ASP A 1 83 ? -26.543 -14.567 5.289 1.00 82.94 83 ASP A CA 1
ATOM 595 C C . ASP A 1 83 ? -26.844 -15.832 4.469 1.00 82.94 83 ASP A C 1
ATOM 597 O O . ASP A 1 83 ? -26.321 -15.975 3.355 1.00 82.94 83 ASP A O 1
ATOM 601 N N . HIS A 1 84 ? -27.772 -16.660 4.957 1.00 88.38 84 HIS A N 1
ATOM 602 C CA . HIS A 1 84 ? -28.298 -17.872 4.335 1.00 88.38 84 HIS A CA 1
ATOM 603 C C . HIS A 1 84 ? -27.212 -18.911 4.031 1.00 88.38 84 HIS A C 1
ATOM 605 O O . HIS A 1 84 ? -27.254 -19.577 2.984 1.00 88.38 84 HIS A O 1
ATOM 611 N N . ASP A 1 85 ? -26.224 -19.054 4.915 1.00 85.75 85 ASP A N 1
ATOM 612 C CA . ASP A 1 85 ? -25.141 -20.033 4.786 1.00 85.75 85 ASP A CA 1
ATOM 613 C C . ASP A 1 85 ? -25.424 -21.386 5.467 1.00 85.75 85 ASP A C 1
ATOM 615 O O . ASP A 1 85 ? -24.719 -22.377 5.217 1.00 85.75 85 ASP A O 1
ATOM 619 N N . GLY A 1 86 ? -26.516 -21.460 6.232 1.00 87.38 86 GLY A N 1
ATOM 620 C CA . GLY A 1 86 ? -26.982 -22.639 6.950 1.00 87.38 86 GLY A CA 1
ATOM 621 C C . GLY A 1 86 ? -26.578 -22.694 8.425 1.00 87.38 86 GLY A C 1
ATOM 622 O O . GLY A 1 86 ? -26.825 -23.732 9.060 1.00 87.38 86 GLY A O 1
ATOM 623 N N . PHE A 1 87 ? -25.973 -21.638 8.969 1.00 89.94 87 PHE A N 1
ATOM 624 C CA . PHE A 1 87 ? -25.601 -21.503 10.374 1.00 89.94 87 PHE A CA 1
ATOM 625 C C . PHE A 1 87 ? -26.319 -20.302 11.010 1.00 89.94 87 PHE A C 1
ATOM 627 O O . PHE A 1 87 ? -26.539 -19.278 10.384 1.00 89.94 87 PHE A O 1
ATOM 634 N N . GLY A 1 88 ? -26.728 -20.440 12.274 1.00 89.56 88 GLY A N 1
ATOM 635 C CA . GLY A 1 88 ? -27.535 -19.428 12.957 1.00 89.56 88 GLY A CA 1
ATOM 636 C C . GLY A 1 88 ? -26.746 -18.572 13.935 1.00 89.56 88 GLY A C 1
ATOM 637 O O . GLY A 1 88 ? -25.820 -19.038 14.605 1.00 89.56 88 GLY A O 1
ATOM 638 N N . ASN A 1 89 ? -27.178 -17.329 14.099 1.00 88.06 89 ASN A N 1
ATOM 639 C CA . ASN A 1 89 ? -26.507 -16.334 14.922 1.00 88.06 89 ASN A CA 1
ATOM 640 C C . ASN A 1 89 ? -26.304 -16.770 16.391 1.00 88.06 89 ASN A C 1
ATOM 642 O O . ASN A 1 89 ? -27.206 -17.323 17.033 1.00 88.06 89 ASN A O 1
ATOM 646 N N . PRO A 1 90 ? -25.151 -16.440 17.004 1.00 82.81 90 PRO A N 1
ATOM 647 C CA . PRO A 1 90 ? -24.925 -16.655 18.423 1.00 82.81 90 PRO A CA 1
ATOM 648 C C . PRO A 1 90 ? -25.799 -15.722 19.272 1.00 82.81 90 PRO A C 1
ATOM 650 O O . PRO A 1 90 ? -26.059 -14.575 18.920 1.00 82.81 90 PRO A O 1
ATOM 653 N N . GLY A 1 91 ? -26.187 -16.187 20.462 1.00 78.25 91 GLY A N 1
ATOM 654 C CA . GLY A 1 91 ? -26.883 -15.360 21.458 1.00 78.25 91 GLY A CA 1
ATOM 655 C C . GLY A 1 91 ? -28.408 -15.467 21.457 1.00 78.25 91 GLY A C 1
ATOM 656 O O . GLY A 1 91 ? -29.036 -14.869 22.330 1.00 78.25 91 GLY A O 1
ATOM 657 N N . TYR A 1 92 ? -28.989 -16.282 20.575 1.00 75.44 92 TYR A N 1
ATOM 658 C CA . TYR A 1 92 ? -30.425 -16.554 20.524 1.00 75.44 92 TYR A CA 1
ATOM 659 C C . TYR A 1 92 ? -30.749 -17.879 21.230 1.00 75.44 92 TYR A C 1
ATOM 661 O O . TYR A 1 92 ? -30.428 -18.949 20.717 1.00 75.44 92 TYR A O 1
ATOM 669 N N . PRO A 1 93 ? -31.372 -17.864 22.428 1.00 62.12 93 PRO A N 1
ATOM 670 C CA . PRO A 1 93 ? -31.599 -19.080 23.216 1.00 62.12 93 PRO A CA 1
ATOM 671 C C . PRO A 1 93 ? -32.586 -20.067 22.579 1.00 62.12 93 PRO A C 1
ATOM 673 O O . PRO A 1 93 ? -32.620 -21.228 22.988 1.00 62.12 93 PRO A O 1
ATOM 676 N N . ALA A 1 94 ? -33.407 -19.591 21.638 1.00 67.31 94 ALA A N 1
ATOM 677 C CA . ALA A 1 94 ? -34.341 -20.399 20.862 1.00 67.31 94 ALA A CA 1
ATOM 678 C C . ALA A 1 94 ? -33.672 -21.091 19.659 1.00 67.31 94 ALA A C 1
ATOM 680 O O . ALA A 1 94 ? -34.196 -22.093 19.176 1.00 67.31 94 ALA A O 1
ATOM 681 N N . ALA A 1 95 ? -32.494 -20.627 19.222 1.00 71.81 95 ALA A N 1
ATOM 682 C CA . ALA A 1 95 ? -31.805 -21.192 18.072 1.00 71.81 95 ALA A CA 1
ATOM 683 C C . ALA A 1 95 ? -31.326 -22.625 18.363 1.00 71.81 95 ALA A C 1
ATOM 685 O O . ALA A 1 95 ? -30.624 -22.897 19.342 1.00 71.81 95 ALA A O 1
ATOM 686 N N . THR A 1 96 ? -31.720 -23.563 17.503 1.00 82.06 96 THR A N 1
ATOM 687 C CA . THR A 1 96 ? -31.339 -24.984 17.578 1.00 82.06 96 THR A CA 1
ATOM 688 C C . THR A 1 96 ? -30.387 -25.413 16.466 1.00 82.06 96 THR A C 1
ATOM 690 O O . THR A 1 96 ? -29.866 -26.532 16.519 1.00 82.06 96 THR A O 1
ATOM 693 N N . CYS A 1 97 ? -30.148 -24.559 15.470 1.00 84.81 97 CYS A N 1
ATOM 694 C CA . CYS A 1 97 ? -29.166 -24.825 14.430 1.00 84.81 97 CYS A CA 1
ATOM 695 C C . CYS A 1 97 ? -27.727 -24.608 14.919 1.00 84.81 97 CYS A C 1
ATOM 697 O O . CYS A 1 97 ? -27.470 -24.236 16.068 1.00 84.81 97 CYS A O 1
ATOM 699 N N . GLN A 1 98 ? -26.767 -24.971 14.068 1.00 89.94 98 GLN A N 1
ATOM 700 C CA . GLN A 1 98 ? -25.357 -24.824 14.402 1.00 89.94 98 GLN A CA 1
ATOM 701 C C . GLN A 1 98 ? -25.012 -23.338 14.481 1.00 89.94 98 GLN A C 1
ATOM 703 O O . GLN A 1 98 ? -25.460 -22.572 13.639 1.00 89.94 98 GLN A O 1
ATOM 708 N N . ILE A 1 99 ? -24.243 -22.958 15.503 1.00 89.88 99 ILE A N 1
ATOM 709 C CA . ILE A 1 99 ? -23.852 -21.564 15.714 1.00 89.88 99 ILE A CA 1
ATOM 710 C C . ILE A 1 99 ? -22.928 -21.136 14.582 1.00 89.88 99 ILE A C 1
ATOM 712 O O . ILE A 1 99 ? -21.924 -21.806 14.337 1.00 89.88 99 ILE A O 1
ATOM 716 N N . ASP A 1 100 ? -23.277 -20.020 13.964 1.00 89.88 100 ASP A N 1
ATOM 717 C CA . ASP A 1 100 ? -22.482 -19.334 12.969 1.00 89.88 100 ASP A CA 1
ATOM 718 C C . ASP A 1 100 ? -21.343 -18.561 13.637 1.00 89.88 100 ASP A C 1
ATOM 720 O O . ASP A 1 100 ? -21.554 -17.722 14.524 1.00 89.88 100 ASP A O 1
ATOM 724 N N . ASN A 1 101 ? -20.115 -18.860 13.223 1.00 89.38 101 ASN A N 1
ATOM 725 C CA . ASN A 1 101 ? -18.949 -18.089 13.619 1.00 89.38 101 ASN A CA 1
ATOM 726 C C . ASN A 1 101 ? -18.797 -16.782 12.816 1.00 89.38 101 ASN A C 1
ATOM 728 O O . ASN A 1 101 ? -17.916 -15.992 13.159 1.00 89.38 101 ASN A O 1
ATOM 732 N N . CYS A 1 102 ? -19.667 -16.525 11.830 1.00 88.19 102 CYS A N 1
ATOM 733 C CA . CYS A 1 102 ? -19.744 -15.331 10.989 1.00 88.19 102 CYS A CA 1
ATOM 734 C C . CYS A 1 102 ? -21.159 -14.819 10.641 1.00 88.19 102 CYS A C 1
ATOM 736 O O . CYS A 1 102 ? -21.431 -14.615 9.465 1.00 88.19 102 CYS A O 1
ATOM 738 N N . PRO A 1 103 ? -21.940 -14.350 11.640 1.00 86.81 103 PRO A N 1
ATOM 739 C CA . PRO A 1 103 ? -23.391 -14.025 11.592 1.00 86.81 103 PRO A CA 1
ATOM 740 C C . PRO A 1 103 ? -23.974 -13.158 10.458 1.00 86.81 103 PRO A C 1
ATOM 742 O O . PRO A 1 103 ? -25.163 -12.844 10.447 1.00 86.81 103 PRO A O 1
ATOM 745 N N . THR A 1 104 ? -23.130 -12.572 9.615 1.00 82.06 104 THR A N 1
ATOM 746 C CA . THR A 1 104 ? -23.515 -11.616 8.566 1.00 82.06 104 THR A CA 1
ATOM 747 C C . THR A 1 104 ? -22.697 -11.796 7.283 1.00 82.06 104 THR A C 1
ATOM 749 O O . THR A 1 104 ? -22.761 -10.948 6.386 1.00 82.06 104 THR A O 1
ATOM 752 N N . VAL A 1 105 ? -21.860 -12.834 7.202 1.00 82.06 105 VAL A N 1
ATOM 753 C CA . VAL A 1 105 ? -20.931 -13.075 6.099 1.00 82.06 105 VAL A CA 1
ATOM 754 C C . VAL A 1 105 ? -20.971 -14.545 5.699 1.00 82.06 105 VAL A C 1
ATOM 756 O O . VAL A 1 105 ? -20.232 -15.346 6.258 1.00 82.06 105 VAL A O 1
ATOM 759 N N . TYR A 1 106 ? -21.700 -14.827 4.614 1.00 84.31 106 TYR A N 1
ATOM 760 C CA . TYR A 1 106 ? -21.877 -16.173 4.067 1.00 84.31 106 TYR A CA 1
ATOM 761 C C . TYR A 1 106 ? -20.576 -16.994 4.053 1.00 84.31 106 TYR A C 1
ATOM 763 O O . TYR A 1 106 ? -19.659 -16.717 3.260 1.00 84.31 106 TYR A O 1
ATOM 771 N N . ASN A 1 107 ? -20.491 -18.026 4.897 1.00 87.06 107 ASN A N 1
ATOM 772 C CA . ASN A 1 107 ? -19.290 -18.837 5.079 1.00 87.06 107 ASN A CA 1
ATOM 773 C C . ASN A 1 107 ? -19.616 -20.302 5.443 1.00 87.06 107 ASN A C 1
ATOM 775 O O . ASN A 1 107 ? -19.107 -20.833 6.434 1.00 87.06 107 ASN A O 1
ATOM 779 N N . PRO A 1 108 ? -20.271 -21.064 4.549 1.00 87.75 108 PRO A N 1
ATOM 780 C CA . PRO A 1 108 ? -20.833 -22.391 4.851 1.00 87.75 108 PRO A CA 1
ATOM 781 C C . PRO A 1 108 ? -19.801 -23.465 5.255 1.00 87.75 108 PRO A C 1
ATOM 783 O O . PRO A 1 108 ? -20.149 -24.598 5.589 1.00 87.75 108 PRO A O 1
ATOM 786 N N . SER A 1 109 ? -18.503 -23.161 5.161 1.00 90.19 109 SER A N 1
ATOM 787 C CA . SER A 1 109 ? -17.412 -24.014 5.637 1.00 90.19 109 SER A CA 1
ATOM 788 C C . SER A 1 109 ? -17.045 -23.816 7.110 1.00 90.19 109 SER A C 1
ATOM 790 O O . SER A 1 109 ? -16.341 -24.675 7.640 1.00 90.19 109 SER A O 1
ATOM 792 N N . GLN A 1 110 ? -17.455 -22.705 7.736 1.00 90.19 110 GLN A N 1
ATOM 793 C CA . GLN A 1 110 ? -17.196 -22.366 9.143 1.00 90.19 110 GLN A CA 1
ATOM 794 C C . GLN A 1 110 ? -15.722 -22.559 9.545 1.00 90.19 110 GLN A C 1
ATOM 796 O O . GLN A 1 110 ? -15.407 -23.053 10.628 1.00 90.19 110 GLN A O 1
ATOM 801 N N . VAL A 1 111 ? -14.795 -22.233 8.635 1.00 86.31 111 VAL A N 1
ATOM 802 C CA . VAL A 1 111 ? -13.359 -22.351 8.911 1.00 86.31 111 VAL A CA 1
ATOM 803 C C . VAL A 1 111 ? -12.997 -21.297 9.950 1.00 86.31 111 VAL A C 1
ATOM 805 O O . VAL A 1 111 ? -13.320 -20.127 9.774 1.00 86.31 111 VAL A O 1
ATOM 808 N N . ASP A 1 112 ? -12.358 -21.753 11.020 1.00 75.50 112 ASP A N 1
ATOM 809 C CA . ASP A 1 112 ? -11.816 -20.957 12.118 1.00 75.50 112 ASP A CA 1
ATOM 810 C C . ASP A 1 112 ? -10.400 -21.493 12.369 1.00 75.50 112 ASP A C 1
ATOM 812 O O . ASP A 1 112 ? -10.204 -22.560 12.965 1.00 75.50 112 ASP A O 1
ATOM 816 N N . SER A 1 113 ? -9.420 -20.839 11.747 1.00 76.75 113 SER A N 1
ATOM 817 C CA . SER A 1 113 ? -8.039 -21.316 11.670 1.00 76.75 113 SER A CA 1
ATOM 818 C C . SER A 1 113 ? -7.260 -21.121 12.974 1.00 76.75 113 SER A C 1
ATOM 820 O O . SER A 1 113 ? -6.297 -21.860 13.219 1.00 76.75 113 SER A O 1
ATOM 822 N N . ASP A 1 114 ? -7.641 -20.149 13.804 1.00 59.88 114 ASP A N 1
ATOM 823 C CA . ASP A 1 114 ? -6.978 -19.821 15.070 1.00 59.88 114 ASP A CA 1
ATOM 824 C C . ASP A 1 114 ? -7.796 -20.180 16.327 1.00 59.88 114 ASP A C 1
ATOM 826 O O . ASP A 1 114 ? -7.258 -20.130 17.440 1.00 59.88 114 ASP A O 1
ATOM 830 N N . PHE A 1 115 ? -9.002 -20.721 16.139 1.00 74.69 115 PHE A N 1
ATOM 831 C CA . PHE A 1 115 ? -9.898 -21.283 17.152 1.00 74.69 115 PHE A CA 1
ATOM 832 C C . PHE A 1 115 ? -10.380 -20.264 18.187 1.00 74.69 115 PHE A C 1
ATOM 834 O O . PHE A 1 115 ? -10.559 -20.612 19.365 1.00 74.69 115 PHE A O 1
ATOM 841 N N . ASP A 1 116 ? -10.563 -19.010 17.783 1.00 72.56 116 ASP A N 1
ATOM 842 C CA . ASP A 1 116 ? -11.045 -17.950 18.667 1.00 72.56 116 ASP A CA 1
ATOM 843 C C . ASP A 1 116 ? -12.586 -17.853 18.728 1.00 72.56 116 ASP A C 1
ATOM 845 O O . ASP A 1 116 ? -13.128 -17.172 19.608 1.00 72.56 116 ASP A O 1
ATOM 849 N N . GLY A 1 117 ? -13.290 -18.624 17.888 1.00 78.81 117 GLY A N 1
ATOM 850 C CA . GLY A 1 117 ? -14.748 -18.672 17.802 1.00 78.81 117 GLY A CA 1
ATOM 851 C C . GLY A 1 117 ? -15.358 -17.677 16.811 1.00 78.81 117 GLY A C 1
ATOM 852 O O . GLY A 1 117 ? -16.584 -17.647 16.699 1.00 78.81 117 GLY A O 1
ATOM 853 N N . MET A 1 118 ? -14.542 -16.890 16.106 1.00 78.06 118 MET A N 1
ATOM 854 C CA . MET A 1 118 ? -14.913 -16.064 14.958 1.00 78.06 118 MET A CA 1
ATOM 855 C C . MET A 1 118 ? -14.380 -16.726 13.682 1.00 78.06 118 MET A C 1
ATOM 857 O O . MET A 1 118 ? -13.242 -17.171 13.624 1.00 78.06 118 MET A O 1
ATOM 861 N N . GLY A 1 119 ? -15.202 -16.835 12.642 1.00 80.19 119 GLY A N 1
ATOM 862 C CA . GLY A 1 119 ? -14.766 -17.490 11.412 1.00 80.19 119 GLY A CA 1
ATOM 863 C C . GLY A 1 119 ? -13.823 -16.621 10.588 1.00 80.19 119 GLY A C 1
ATOM 864 O O . GLY A 1 119 ? -13.954 -15.394 10.532 1.00 80.19 119 GLY A O 1
ATOM 865 N N . ASP A 1 120 ? -12.937 -17.278 9.840 1.00 73.81 120 ASP A N 1
ATOM 866 C CA . ASP A 1 120 ? -11.962 -16.633 8.955 1.00 73.81 120 ASP A CA 1
ATOM 867 C C . ASP A 1 120 ? -12.638 -15.632 7.986 1.00 73.81 120 ASP A C 1
ATOM 869 O O . ASP A 1 120 ? -12.046 -14.626 7.598 1.00 73.81 120 ASP A O 1
ATOM 873 N N . ALA A 1 121 ? -13.897 -15.887 7.598 1.00 76.56 121 ALA A N 1
ATOM 874 C CA . ALA A 1 121 ? -14.657 -15.079 6.641 1.00 76.56 121 ALA A CA 1
ATOM 875 C C . ALA A 1 121 ? -15.123 -13.710 7.181 1.00 76.56 121 ALA A C 1
ATOM 877 O O . ALA A 1 121 ? -15.208 -12.746 6.418 1.00 76.56 121 ALA A O 1
ATOM 878 N N . CYS A 1 122 ? -15.412 -13.605 8.477 1.00 69.12 122 CYS A N 1
ATOM 879 C CA . CYS A 1 122 ? -15.971 -12.417 9.137 1.00 69.12 122 CYS A CA 1
ATOM 880 C C . CYS A 1 122 ? -15.029 -11.806 10.170 1.00 69.12 122 CYS A C 1
ATOM 882 O O . CYS A 1 122 ? -15.368 -10.786 10.776 1.00 69.12 122 CYS A O 1
ATOM 884 N N . MET A 1 123 ? -13.814 -12.342 10.284 1.00 66.12 123 MET A N 1
ATOM 885 C CA . MET A 1 123 ? -12.699 -11.750 11.021 1.00 66.12 123 MET A CA 1
ATOM 886 C C . MET A 1 123 ? -12.364 -10.302 10.575 1.00 66.12 123 MET A C 1
ATOM 888 O O . MET A 1 123 ? -11.491 -9.654 11.150 1.00 66.12 123 MET A O 1
ATOM 892 N N . TYR A 1 124 ? -13.081 -9.759 9.573 1.00 55.44 124 TYR A N 1
ATOM 893 C CA . TYR A 1 124 ? -12.892 -8.436 8.976 1.00 55.44 124 TYR A CA 1
ATOM 894 C C . TYR A 1 124 ? -14.160 -7.577 8.798 1.00 55.44 124 TYR A C 1
ATOM 896 O O . TYR A 1 124 ? -14.169 -6.684 7.949 1.00 55.44 124 TYR A O 1
ATOM 904 N N . VAL A 1 125 ? -15.207 -7.736 9.615 1.00 42.34 125 VAL A N 1
ATOM 905 C CA . VAL A 1 125 ? -16.215 -6.666 9.771 1.00 42.34 125 VAL A CA 1
ATOM 906 C C . VAL A 1 125 ? -16.003 -5.922 11.084 1.00 42.34 125 VAL A C 1
ATOM 908 O O . VAL A 1 125 ? -16.468 -6.303 12.149 1.00 42.34 125 VAL A O 1
ATOM 911 N N . ASN A 1 126 ? -15.342 -4.770 10.949 1.00 41.72 126 ASN A N 1
ATOM 912 C CA . ASN A 1 126 ? -15.251 -3.697 11.937 1.00 41.72 126 ASN A CA 1
ATOM 913 C C . ASN A 1 126 ? -14.214 -3.857 13.064 1.00 41.72 126 ASN A C 1
ATOM 915 O O . ASN A 1 126 ? -14.551 -3.887 14.244 1.00 41.72 126 ASN A O 1
ATOM 919 N N . VAL A 1 127 ? -12.925 -3.754 12.720 1.00 33.06 127 VAL A N 1
ATOM 920 C CA . VAL A 1 127 ? -11.957 -3.129 13.634 1.00 33.06 127 VAL A CA 1
ATOM 921 C C . VAL A 1 127 ? -10.982 -2.262 12.841 1.00 33.06 127 VAL A C 1
ATOM 923 O O . VAL A 1 127 ? -10.401 -2.700 11.851 1.00 33.06 127 VAL A O 1
ATOM 926 N N . GLN A 1 128 ? -10.754 -1.039 13.326 1.00 39.09 128 GLN A N 1
ATOM 927 C CA . GLN A 1 128 ? -9.550 -0.236 13.079 1.00 39.09 128 GLN A CA 1
ATOM 928 C C . GLN A 1 128 ? -8.292 -0.958 13.619 1.00 39.09 128 GLN A C 1
ATOM 930 O O . GLN A 1 128 ? -7.560 -0.421 14.453 1.00 39.09 128 GLN A O 1
ATOM 935 N N . ALA A 1 129 ? -8.066 -2.207 13.219 1.00 39.38 129 ALA A N 1
ATOM 936 C CA . ALA A 1 129 ? -6.857 -2.937 13.533 1.00 39.38 129 ALA A CA 1
ATOM 937 C C . ALA A 1 129 ? -5.790 -2.471 12.542 1.00 39.38 129 ALA A C 1
ATOM 939 O O . ALA A 1 129 ? -5.874 -2.712 11.339 1.00 39.38 129 ALA A O 1
ATOM 940 N N . TYR A 1 130 ? -4.838 -1.704 13.061 1.00 46.88 130 TYR A N 1
ATOM 941 C CA . TYR A 1 130 ? -3.630 -1.360 12.334 1.00 46.88 130 TYR A CA 1
ATOM 942 C C . TYR A 1 130 ? -2.642 -2.508 12.510 1.00 46.88 130 TYR A C 1
ATOM 944 O O . TYR A 1 130 ? -2.216 -2.768 13.639 1.00 46.88 130 TYR A O 1
ATOM 952 N N . ASP A 1 131 ? -2.212 -3.123 11.418 1.00 47.84 131 ASP A N 1
ATOM 953 C CA . ASP A 1 131 ? -1.009 -3.937 11.440 1.00 47.84 131 ASP A CA 1
ATOM 954 C C . ASP A 1 131 ? 0.185 -3.005 11.629 1.00 47.84 131 ASP A C 1
ATOM 956 O O . ASP A 1 131 ? 0.459 -2.110 10.826 1.00 47.84 131 ASP A O 1
ATOM 960 N N . THR A 1 132 ? 0.873 -3.161 12.759 1.00 54.97 132 THR A N 1
ATOM 961 C CA . THR A 1 132 ? 2.082 -2.389 13.039 1.00 54.97 132 THR A CA 1
ATOM 962 C C . THR A 1 132 ? 3.290 -3.224 12.665 1.00 54.97 132 THR A C 1
ATOM 964 O O . THR A 1 132 ? 3.658 -4.137 13.396 1.00 54.97 132 THR A O 1
ATOM 967 N N . ILE A 1 133 ? 3.936 -2.871 11.561 1.00 56.62 133 ILE A N 1
ATOM 968 C CA . ILE A 1 133 ? 5.284 -3.344 11.273 1.00 56.62 133 ILE A CA 1
ATOM 969 C C . ILE A 1 133 ? 6.235 -2.497 12.108 1.00 56.62 133 ILE A C 1
ATOM 971 O O . ILE A 1 133 ? 6.182 -1.265 12.055 1.00 56.62 133 ILE A O 1
ATOM 975 N N . ALA A 1 134 ? 7.090 -3.122 12.905 1.00 55.88 134 ALA A N 1
ATOM 976 C CA . ALA A 1 134 ? 7.972 -2.400 13.806 1.00 55.88 134 ALA A CA 1
ATOM 977 C C . ALA A 1 134 ? 9.407 -2.896 13.669 1.00 55.88 134 ALA A C 1
ATOM 979 O O . ALA A 1 134 ? 9.738 -4.052 13.908 1.00 55.88 134 ALA A O 1
ATOM 980 N N . THR A 1 135 ? 10.303 -1.967 13.367 1.00 57.75 135 THR A N 1
ATOM 981 C CA . THR A 1 135 ? 11.717 -2.133 13.685 1.00 57.75 135 THR A CA 1
ATOM 982 C C . THR A 1 135 ? 11.946 -1.761 15.152 1.00 57.75 135 THR A C 1
ATOM 984 O O . THR A 1 135 ? 11.051 -1.270 15.847 1.00 57.75 135 THR A O 1
ATOM 987 N N . ALA A 1 136 ? 13.178 -1.923 15.640 1.00 56.12 136 ALA A N 1
ATOM 988 C CA . ALA A 1 136 ? 13.534 -1.455 16.976 1.00 56.12 136 ALA A CA 1
ATOM 989 C C . ALA A 1 136 ? 13.354 0.073 17.172 1.00 56.12 136 ALA A C 1
ATOM 991 O O . ALA A 1 136 ? 13.318 0.519 18.320 1.00 56.12 136 ALA A O 1
ATOM 992 N N . CYS A 1 137 ? 13.265 0.892 16.106 1.00 55.56 137 CYS A N 1
ATOM 993 C CA . CYS A 1 137 ? 13.098 2.355 16.233 1.00 55.56 137 CYS A CA 1
ATOM 994 C C . CYS A 1 137 ? 12.187 3.038 15.197 1.00 55.56 137 CYS A C 1
ATOM 996 O O . CYS A 1 137 ? 12.059 4.256 15.247 1.00 55.56 137 CYS A O 1
ATOM 998 N N . VAL A 1 138 ? 11.593 2.306 14.256 1.00 60.69 138 VAL A N 1
ATOM 999 C CA . VAL A 1 138 ? 10.684 2.831 13.229 1.00 60.69 138 VAL A CA 1
ATOM 1000 C C . VAL A 1 138 ? 9.461 1.942 13.193 1.00 60.69 138 VAL A C 1
ATOM 1002 O O . VAL A 1 138 ? 9.585 0.722 13.208 1.00 60.69 138 VAL A O 1
ATOM 1005 N N . LYS A 1 139 ? 8.285 2.551 13.125 1.00 60.62 139 LYS A N 1
ATOM 1006 C CA . LYS A 1 139 ? 7.025 1.828 12.988 1.00 60.62 139 LYS A CA 1
ATOM 1007 C C . LYS A 1 139 ? 6.378 2.176 11.656 1.00 60.62 139 LYS A C 1
ATOM 1009 O O . LYS A 1 139 ? 6.604 3.248 11.109 1.00 60.62 139 LYS A O 1
ATOM 1014 N N . LEU A 1 140 ? 5.581 1.263 11.142 1.00 60.75 140 LEU A N 1
ATOM 1015 C CA . LEU A 1 140 ? 4.673 1.456 10.027 1.00 60.75 140 LEU A CA 1
ATOM 1016 C C . LEU A 1 140 ? 3.328 0.928 10.496 1.00 60.75 140 LEU A C 1
ATOM 1018 O O . LEU A 1 140 ? 3.234 -0.231 10.881 1.00 60.75 140 LEU A O 1
ATOM 1022 N N . ARG A 1 141 ? 2.307 1.784 10.514 1.00 57.38 141 ARG A N 1
ATOM 1023 C CA . ARG A 1 141 ? 0.935 1.377 10.815 1.00 57.38 141 ARG A CA 1
ATOM 1024 C C . ARG A 1 141 ? 0.186 1.240 9.502 1.00 57.38 141 ARG A C 1
ATOM 1026 O O . ARG A 1 141 ? -0.187 2.242 8.897 1.00 57.38 141 ARG A O 1
ATOM 1033 N N . VAL A 1 142 ? -0.024 0.009 9.066 1.00 52.00 142 VAL A N 1
ATOM 1034 C CA . VAL A 1 142 ? -0.823 -0.292 7.882 1.00 52.00 142 VAL A CA 1
ATOM 1035 C C . VAL A 1 142 ? -2.240 -0.630 8.318 1.00 52.00 142 VAL A C 1
ATOM 1037 O O . VAL A 1 142 ? -2.440 -1.234 9.362 1.00 52.00 142 VAL A O 1
ATOM 1040 N N . ASN A 1 143 ? -3.240 -0.202 7.559 1.00 50.16 143 ASN A N 1
ATOM 1041 C CA . ASN A 1 143 ? -4.625 -0.581 7.789 1.00 50.16 143 ASN A CA 1
ATOM 1042 C C . ASN A 1 143 ? -4.986 -1.741 6.853 1.00 50.16 143 ASN A C 1
ATOM 1044 O O . ASN A 1 143 ? -4.460 -1.850 5.744 1.00 50.16 143 ASN A O 1
ATOM 1048 N N . ASN A 1 144 ? -5.923 -2.584 7.278 1.00 42.50 144 ASN A N 1
ATOM 1049 C CA . ASN A 1 144 ? -6.301 -3.795 6.535 1.00 42.50 144 ASN A CA 1
ATOM 1050 C C . ASN A 1 144 ? -7.085 -3.523 5.239 1.00 42.50 144 ASN A C 1
ATOM 1052 O O . ASN A 1 144 ? -7.410 -4.453 4.513 1.00 42.50 144 ASN A O 1
ATOM 1056 N N . MET A 1 145 ? -7.372 -2.257 4.918 1.00 44.81 145 MET A N 1
ATOM 1057 C CA . MET A 1 145 ? -7.976 -1.868 3.639 1.00 44.81 145 MET A CA 1
ATOM 1058 C C . MET A 1 145 ? -6.937 -1.498 2.572 1.00 44.81 145 MET A C 1
ATOM 1060 O O . MET A 1 145 ? -7.328 -1.172 1.452 1.00 44.81 145 MET A O 1
ATOM 1064 N N . GLY A 1 146 ? -5.641 -1.440 2.926 1.00 46.75 146 GLY A N 1
ATOM 1065 C CA . GLY A 1 146 ? -4.624 -0.766 2.107 1.00 46.75 146 GLY A CA 1
ATOM 1066 C C . GLY A 1 146 ? -5.108 0.613 1.641 1.00 46.75 146 GLY A C 1
ATOM 1067 O O . GLY A 1 146 ? -4.871 1.004 0.504 1.00 46.75 146 GLY A O 1
ATOM 1068 N N . GLY A 1 147 ? -5.910 1.277 2.480 1.00 41.25 147 GLY A N 1
ATOM 1069 C CA . GLY A 1 147 ? -6.904 2.262 2.072 1.00 41.25 147 GLY A CA 1
ATOM 1070 C C . GLY A 1 147 ? -6.459 3.672 2.404 1.00 41.25 147 GLY A C 1
ATOM 1071 O O . GLY A 1 147 ? -6.311 4.023 3.568 1.00 41.25 147 GLY A O 1
ATOM 1072 N N . PHE A 1 148 ? -6.290 4.465 1.361 1.00 47.38 148 PHE A N 1
ATOM 1073 C CA . PHE A 1 148 ? -5.685 5.783 1.340 1.00 47.38 148 PHE A CA 1
ATOM 1074 C C . PHE A 1 148 ? -6.689 6.891 1.665 1.00 47.38 148 PHE A C 1
ATOM 1076 O O . PHE A 1 148 ? -7.587 7.177 0.870 1.00 47.38 148 PHE A O 1
ATOM 1083 N N . GLY A 1 149 ? -6.510 7.545 2.811 1.00 38.62 149 GLY A N 1
ATOM 1084 C CA . GLY A 1 149 ? -7.042 8.879 3.052 1.00 38.62 149 GLY A CA 1
ATOM 1085 C C . GLY A 1 149 ? -8.420 8.982 3.720 1.00 38.62 149 GLY A C 1
ATOM 1086 O O . GLY A 1 149 ? -9.446 8.612 3.158 1.00 38.62 149 GLY A O 1
ATOM 1087 N N . GLY A 1 150 ? -8.432 9.573 4.917 1.00 32.44 150 GLY A N 1
ATOM 1088 C CA . GLY A 1 150 ? -9.563 9.696 5.840 1.00 32.44 150 GLY A CA 1
ATOM 1089 C C . GLY A 1 150 ? -9.109 9.610 7.306 1.00 32.44 150 GLY A C 1
ATOM 1090 O O . GLY A 1 150 ? -8.059 9.042 7.602 1.00 32.44 150 GLY A O 1
ATOM 1091 N N . GLN A 1 151 ? -9.879 10.167 8.245 1.00 32.72 151 GLN A N 1
ATOM 1092 C CA . GLN A 1 151 ? -9.653 9.972 9.687 1.00 32.72 151 GLN A CA 1
ATOM 1093 C C . GLN A 1 151 ? -9.604 8.460 9.988 1.00 32.72 151 GLN A C 1
ATOM 1095 O O . GLN A 1 151 ? -10.615 7.776 9.853 1.00 32.72 151 GLN A O 1
ATOM 1100 N N . GLY A 1 152 ? -8.426 7.928 10.335 1.00 39.88 152 GLY A N 1
ATOM 1101 C CA . GLY A 1 152 ? -8.181 6.477 10.415 1.00 39.88 152 GLY A CA 1
ATOM 1102 C C . GLY A 1 152 ? -7.437 5.847 9.220 1.00 39.88 152 GLY A C 1
ATOM 1103 O O . GLY A 1 152 ? -7.488 4.633 9.033 1.00 39.88 152 GLY A O 1
ATOM 1104 N N . SER A 1 153 ? -6.756 6.656 8.404 1.00 36.16 153 SER A N 1
ATOM 1105 C CA . SER A 1 153 ? -5.844 6.216 7.331 1.00 36.16 153 SER A CA 1
ATOM 1106 C C . SER A 1 153 ? -4.619 5.464 7.858 1.00 36.16 153 SER A C 1
ATOM 1108 O O . SER A 1 153 ? -4.212 5.701 8.999 1.00 36.16 153 SER A O 1
ATOM 1110 N N . PRO A 1 154 ? -3.986 4.596 7.043 1.00 39.03 154 PRO A N 1
ATOM 1111 C CA . PRO A 1 154 ? -2.742 3.953 7.401 1.00 39.03 154 PRO A CA 1
ATOM 1112 C C . PRO A 1 154 ? -1.679 5.041 7.461 1.00 39.03 154 PRO A C 1
ATOM 1114 O O . PRO A 1 154 ? -1.400 5.734 6.485 1.00 39.03 154 PRO A O 1
ATOM 1117 N N . LEU A 1 155 ? -1.121 5.217 8.647 1.00 43.47 155 LEU A N 1
ATOM 1118 C CA . LEU A 1 155 ? -0.012 6.117 8.865 1.00 43.47 155 LEU A CA 1
ATOM 1119 C C . LEU A 1 155 ? 1.264 5.316 8.627 1.00 43.47 155 LEU A C 1
ATOM 1121 O O . LEU A 1 155 ? 1.665 4.521 9.486 1.00 43.47 155 LEU A O 1
ATOM 1125 N N . LEU A 1 156 ? 2.002 5.611 7.556 1.00 44.69 156 LEU A N 1
ATOM 1126 C CA . LEU A 1 156 ? 3.447 5.410 7.605 1.00 44.69 156 LEU A CA 1
ATOM 1127 C C . LEU A 1 156 ? 4.037 6.506 8.509 1.00 44.69 156 LEU A C 1
ATOM 1129 O O . LEU A 1 156 ? 4.710 7.440 8.091 1.00 44.69 156 LEU A O 1
ATOM 1133 N N . SER A 1 157 ? 3.729 6.400 9.802 1.00 46.94 157 SER A N 1
ATOM 1134 C CA . SER A 1 157 ? 4.321 7.199 10.863 1.00 46.94 157 SER A CA 1
ATOM 1135 C C . SER A 1 157 ? 5.663 6.584 11.188 1.00 46.94 157 SER A C 1
ATOM 1137 O O . SER A 1 157 ? 5.706 5.627 11.960 1.00 46.94 157 SER A O 1
ATOM 1139 N N . LEU A 1 158 ? 6.751 7.149 10.667 1.00 52.53 158 LEU A N 1
ATOM 1140 C CA . LEU A 1 158 ? 8.097 6.769 11.084 1.00 52.53 158 LEU A CA 1
ATOM 1141 C C . LEU A 1 158 ? 8.310 7.273 12.529 1.00 52.53 158 LEU A C 1
ATOM 1143 O O . LEU A 1 158 ? 8.838 8.360 12.758 1.00 52.53 158 LEU A O 1
ATOM 1147 N N . ASP A 1 159 ? 7.768 6.509 13.485 1.00 47.97 159 ASP A N 1
ATOM 1148 C CA . ASP A 1 159 ? 7.549 6.895 14.882 1.00 47.97 159 ASP A CA 1
ATOM 1149 C C . ASP A 1 159 ? 8.831 6.790 15.719 1.00 47.97 159 ASP A C 1
ATOM 1151 O O . ASP A 1 159 ? 9.339 5.688 15.928 1.00 47.97 159 ASP A O 1
ATOM 1155 N N . TYR A 1 160 ? 9.310 7.918 16.254 1.00 45.72 160 TYR A N 1
ATOM 1156 C CA . TYR A 1 160 ? 10.415 7.975 17.221 1.00 45.72 160 TYR A CA 1
ATOM 1157 C C . TYR A 1 160 ? 9.944 8.025 18.690 1.00 45.72 160 TYR A C 1
ATOM 1159 O O . TYR A 1 160 ? 10.768 8.218 19.590 1.00 45.72 160 TYR A O 1
ATOM 1167 N N . GLY A 1 161 ? 8.653 7.831 18.982 1.00 42.00 161 GLY A N 1
ATOM 1168 C CA . GLY A 1 161 ? 8.130 7.685 20.341 1.00 42.00 161 GLY A CA 1
ATOM 1169 C C . GLY A 1 161 ? 6.869 8.503 20.640 1.00 42.00 161 GLY A C 1
ATOM 1170 O O . GLY A 1 161 ? 6.216 9.072 19.780 1.00 42.00 161 GLY A O 1
ATOM 1171 N N . ALA A 1 162 ? 6.512 8.584 21.924 1.00 40.84 162 ALA A N 1
ATOM 1172 C CA . ALA A 1 162 ? 5.189 9.018 22.392 1.00 40.84 162 ALA A CA 1
ATOM 1173 C C . ALA A 1 162 ? 4.880 10.538 22.311 1.00 40.84 162 ALA A C 1
ATOM 1175 O O . ALA A 1 162 ? 4.114 11.033 23.134 1.00 40.84 162 ALA A O 1
ATOM 1176 N N . GLN A 1 163 ? 5.468 11.296 21.376 1.00 42.91 163 GLN A N 1
ATOM 1177 C CA . GLN A 1 163 ? 5.275 12.758 21.273 1.00 42.91 163 GLN A CA 1
ATOM 1178 C C . GLN A 1 163 ? 4.456 13.213 20.045 1.00 42.91 163 GLN A C 1
ATOM 1180 O O . GLN A 1 163 ? 4.413 14.410 19.772 1.00 42.91 163 GLN A O 1
ATOM 1185 N N . GLY A 1 164 ? 3.800 12.300 19.316 1.00 53.81 164 GLY A N 1
ATOM 1186 C CA . GLY A 1 164 ? 2.934 12.648 18.176 1.00 53.81 164 GLY A CA 1
ATOM 1187 C C . GLY A 1 164 ? 3.684 13.378 17.053 1.00 53.81 164 GLY A C 1
ATOM 1188 O O . GLY A 1 164 ? 4.843 13.059 16.778 1.00 53.81 164 GLY A O 1
ATOM 1189 N N . ASP A 1 165 ? 3.053 14.392 16.453 1.00 49.19 165 ASP A N 1
ATOM 1190 C CA . ASP A 1 165 ? 3.542 15.147 15.279 1.00 49.19 165 ASP A CA 1
ATOM 1191 C C . ASP A 1 165 ? 4.880 15.864 15.506 1.00 49.19 165 ASP A C 1
ATOM 1193 O O . ASP A 1 165 ? 5.559 16.283 14.574 1.00 49.19 165 ASP A O 1
ATOM 1197 N N . CYS A 1 166 ? 5.315 15.934 16.762 1.00 50.81 166 CYS A N 1
ATOM 1198 C CA . CYS A 1 166 ? 6.562 16.555 17.179 1.00 50.81 166 CYS A CA 1
ATOM 1199 C C . CYS A 1 166 ? 7.765 15.602 17.243 1.00 50.81 166 CYS A C 1
ATOM 1201 O O . CYS A 1 166 ? 8.927 16.032 17.169 1.00 50.81 166 CYS A O 1
ATOM 1203 N N . ALA A 1 167 ? 7.521 14.295 17.343 1.00 47.53 167 ALA A N 1
ATOM 1204 C CA . ALA A 1 167 ? 8.567 13.277 17.236 1.00 47.53 167 ALA A CA 1
ATOM 1205 C C . ALA A 1 167 ? 8.680 12.691 15.826 1.00 47.53 167 ALA A C 1
ATOM 1207 O O . ALA A 1 167 ? 9.756 12.199 15.478 1.00 47.53 167 ALA A O 1
ATOM 1208 N N . ASN A 1 168 ? 7.616 12.776 15.027 1.00 54.84 168 ASN A N 1
ATOM 1209 C CA . ASN A 1 168 ? 7.408 11.884 13.894 1.00 54.84 168 ASN A CA 1
ATOM 1210 C C . ASN A 1 168 ? 7.445 12.633 12.564 1.00 54.84 168 ASN A C 1
ATOM 1212 O O . ASN A 1 168 ? 7.087 13.803 12.480 1.00 54.84 168 ASN A O 1
ATOM 1216 N N . ALA A 1 169 ? 7.915 11.941 11.531 1.00 57.91 169 ALA A N 1
ATOM 1217 C CA . ALA A 1 169 ? 7.573 12.298 10.165 1.00 57.91 169 ALA A CA 1
ATOM 1218 C C . ALA A 1 169 ? 6.435 11.370 9.755 1.00 57.91 169 ALA A C 1
ATOM 1220 O O . ALA A 1 169 ? 6.621 10.144 9.780 1.00 57.91 169 ALA A O 1
ATOM 1221 N N . TYR A 1 170 ? 5.276 11.935 9.424 1.00 58.12 170 TYR A N 1
ATOM 1222 C CA . TYR A 1 170 ? 4.215 11.139 8.823 1.00 58.12 170 TYR A CA 1
ATOM 1223 C C . TYR A 1 170 ? 4.383 11.173 7.327 1.00 58.12 170 TYR A C 1
ATOM 1225 O O . TYR A 1 170 ? 4.473 12.231 6.714 1.00 58.12 170 TYR A O 1
ATOM 1233 N N . LEU A 1 171 ? 4.451 9.982 6.771 1.00 58.16 171 LEU A N 1
ATOM 1234 C CA . LEU A 1 171 ? 4.287 9.731 5.366 1.00 58.16 171 LEU A CA 1
ATOM 1235 C C . LEU A 1 171 ? 2.879 9.150 5.261 1.00 58.16 171 LEU A C 1
ATOM 1237 O O . LEU A 1 171 ? 2.629 8.013 5.652 1.00 58.16 171 LEU A O 1
ATOM 1241 N N . TYR A 1 172 ? 1.913 9.937 4.827 1.00 56.38 172 TYR A N 1
ATOM 1242 C CA . TYR A 1 172 ? 0.670 9.368 4.344 1.00 56.38 172 TYR A CA 1
ATOM 1243 C C . TYR A 1 172 ? 0.999 8.822 2.974 1.00 56.38 172 TYR A C 1
ATOM 1245 O O . TYR A 1 172 ? 1.205 9.572 2.019 1.00 56.38 172 TYR A O 1
ATOM 1253 N N . ASP A 1 173 ? 1.127 7.501 2.903 1.00 56.03 173 ASP A N 1
ATOM 1254 C CA . ASP A 1 173 ? 1.146 6.847 1.609 1.00 56.03 173 ASP A CA 1
ATOM 1255 C C . ASP A 1 173 ? -0.101 7.342 0.856 1.00 56.03 173 ASP A C 1
ATOM 1257 O O . ASP A 1 173 ? -1.178 7.378 1.449 1.00 56.03 173 ASP A O 1
ATOM 1261 N N . GLY A 1 174 ? 0.069 7.789 -0.389 1.00 55.12 174 GLY A N 1
ATOM 1262 C CA . GLY A 1 174 ? -0.975 8.062 -1.380 1.00 55.12 174 GLY A CA 1
ATOM 1263 C C . GLY A 1 174 ? -0.974 6.922 -2.406 1.00 55.12 174 GLY A C 1
ATOM 1264 O O . GLY A 1 174 ? 0.051 6.272 -2.644 1.00 55.12 174 GLY A O 1
ATOM 1265 N N . THR A 1 175 ? -2.136 6.580 -2.971 1.00 60.53 175 THR A N 1
ATOM 1266 C CA . THR A 1 175 ? -2.212 5.435 -3.903 1.00 60.53 175 THR A CA 1
ATOM 1267 C C . THR A 1 175 ? -1.229 5.621 -5.060 1.00 60.53 175 THR A C 1
ATOM 1269 O O . THR A 1 175 ? -0.873 6.762 -5.392 1.00 60.53 175 THR A O 1
ATOM 1272 N N . PRO A 1 176 ? -0.786 4.532 -5.715 1.00 63.53 176 PRO A N 1
ATOM 1273 C CA . PRO A 1 176 ? -0.019 4.710 -6.925 1.00 63.53 176 PRO A CA 1
ATOM 1274 C C . PRO A 1 176 ? -0.878 5.437 -7.970 1.00 63.53 176 PRO A C 1
ATOM 1276 O O . PRO A 1 176 ? -2.038 5.101 -8.197 1.00 63.53 176 PRO A O 1
ATOM 1279 N N . LEU A 1 177 ? -0.297 6.446 -8.610 1.00 66.25 177 LEU A N 1
ATOM 1280 C CA . LEU A 1 177 ? -0.878 7.149 -9.747 1.00 66.25 177 LEU A CA 1
ATOM 1281 C C . LEU A 1 177 ? -0.521 6.355 -11.002 1.00 66.25 177 LEU A C 1
ATOM 1283 O O . LEU A 1 177 ? 0.649 6.296 -11.381 1.00 66.25 177 LEU A O 1
ATOM 1287 N N . ILE A 1 178 ? -1.519 5.742 -11.637 1.00 68.50 178 ILE A N 1
ATOM 1288 C CA . ILE A 1 178 ? -1.351 4.980 -12.878 1.00 68.50 178 ILE A CA 1
ATOM 1289 C C . ILE A 1 178 ? -2.078 5.724 -13.989 1.00 68.50 178 ILE A C 1
ATOM 1291 O O . ILE A 1 178 ? -3.294 5.909 -13.956 1.00 68.50 178 ILE A O 1
ATOM 1295 N N . THR A 1 179 ? -1.324 6.148 -14.995 1.00 66.12 179 THR A N 1
ATOM 1296 C CA . THR A 1 179 ? -1.866 6.832 -16.171 1.00 66.12 179 THR A CA 1
ATOM 1297 C C . THR A 1 179 ? -1.382 6.161 -17.437 1.00 66.12 179 THR A C 1
ATOM 1299 O O . THR A 1 179 ? -0.238 5.711 -17.505 1.00 66.12 179 THR A O 1
ATOM 1302 N N . TYR A 1 180 ? -2.242 6.087 -18.443 1.00 64.12 180 TYR A N 1
ATOM 1303 C CA . TYR A 1 180 ? -1.902 5.510 -19.735 1.00 64.12 180 TYR A CA 1
ATOM 1304 C C . TYR A 1 180 ? -2.762 6.102 -20.850 1.00 64.12 180 TYR A C 1
ATOM 1306 O O . TYR A 1 180 ? -3.739 6.817 -20.619 1.00 64.12 180 TYR A O 1
ATOM 1314 N N . LEU A 1 181 ? -2.346 5.842 -22.084 1.00 61.12 181 LEU A N 1
ATOM 1315 C CA . LEU A 1 181 ? -3.091 6.215 -23.279 1.00 61.12 181 LEU A CA 1
ATOM 1316 C C . LEU A 1 181 ? -3.976 5.043 -23.697 1.00 61.12 181 LEU A C 1
ATOM 1318 O O . LEU A 1 181 ? -3.449 3.985 -24.036 1.00 61.12 181 LEU A O 1
ATOM 1322 N N . ASP A 1 182 ? -5.290 5.256 -23.729 1.00 56.50 182 ASP A N 1
ATOM 1323 C CA . ASP A 1 182 ? -6.244 4.331 -24.342 1.00 56.50 182 ASP A CA 1
ATOM 1324 C C . ASP A 1 182 ? -6.831 4.975 -25.606 1.00 56.50 182 ASP A C 1
ATOM 1326 O O . ASP A 1 182 ? -7.739 5.816 -25.583 1.00 56.50 182 ASP A O 1
ATOM 1330 N N . GLY A 1 183 ? -6.226 4.650 -26.749 1.00 61.62 183 GLY A N 1
ATOM 1331 C CA . GLY A 1 183 ? -6.563 5.279 -28.023 1.00 61.62 183 GLY A CA 1
ATOM 1332 C C . GLY A 1 183 ? -6.299 6.799 -28.011 1.00 61.62 183 GLY A C 1
ATOM 1333 O O . GLY A 1 183 ? -5.192 7.220 -27.674 1.00 61.62 183 GLY A O 1
ATOM 1334 N N . PRO A 1 184 ? -7.256 7.651 -28.438 1.00 52.69 184 PRO A N 1
ATOM 1335 C CA . PRO A 1 184 ? -7.102 9.108 -28.412 1.00 52.69 184 PRO A CA 1
ATOM 1336 C C . PRO A 1 184 ? -7.373 9.735 -27.033 1.00 52.69 184 PRO A C 1
ATOM 1338 O O . PRO A 1 184 ? -7.235 10.951 -26.899 1.00 52.69 184 PRO A O 1
ATOM 1341 N N . ALA A 1 185 ? -7.815 8.950 -26.047 1.00 47.97 185 ALA A N 1
ATOM 1342 C CA . ALA A 1 185 ? -8.120 9.416 -24.702 1.00 47.97 185 ALA A CA 1
ATOM 1343 C C . ALA A 1 185 ? -6.987 9.044 -23.740 1.00 47.97 185 ALA A C 1
ATOM 1345 O O . ALA A 1 185 ? -6.348 8.000 -23.861 1.00 47.97 185 ALA A O 1
ATOM 1346 N N . HIS A 1 186 ? -6.747 9.911 -22.763 1.00 51.50 186 HIS A N 1
ATOM 1347 C CA . HIS A 1 186 ? -5.870 9.581 -21.654 1.00 51.50 186 HIS A CA 1
ATOM 1348 C C . HIS A 1 186 ? -6.715 9.032 -20.504 1.00 51.50 186 HIS A C 1
ATOM 1350 O O . HIS A 1 186 ? -7.728 9.634 -20.145 1.00 51.50 186 HIS A O 1
ATOM 1356 N N . VAL A 1 187 ? -6.293 7.912 -19.926 1.00 56.66 187 VAL A N 1
ATOM 1357 C CA . VAL A 1 187 ? -6.898 7.326 -18.729 1.00 56.66 187 VAL A CA 1
ATOM 1358 C C . VAL A 1 187 ? -5.962 7.576 -17.556 1.00 56.66 187 VAL A C 1
ATOM 1360 O O . VAL A 1 187 ? -4.752 7.350 -17.649 1.00 56.66 187 VAL A O 1
ATOM 1363 N N . ALA A 1 188 ? -6.512 8.075 -16.452 1.00 55.31 188 ALA A N 1
ATOM 1364 C CA . ALA A 1 188 ? -5.766 8.321 -15.230 1.00 55.31 188 ALA A CA 1
ATOM 1365 C C . ALA A 1 188 ? -6.533 7.816 -14.018 1.00 55.31 188 ALA A C 1
ATOM 1367 O O . ALA A 1 188 ? -7.629 8.285 -13.720 1.00 55.31 188 ALA A O 1
ATOM 1368 N N . ASN A 1 189 ? -5.908 6.879 -13.317 1.00 58.00 189 ASN A N 1
ATOM 1369 C CA . ASN A 1 189 ? -6.428 6.245 -12.123 1.00 58.00 189 ASN A CA 1
ATOM 1370 C C . ASN A 1 189 ? -5.523 6.654 -10.956 1.00 58.00 189 ASN A C 1
ATOM 1372 O O . ASN A 1 189 ? -4.343 6.297 -10.915 1.00 58.00 189 ASN A O 1
ATOM 1376 N N . TRP A 1 190 ? -6.055 7.470 -10.045 1.00 52.81 190 TRP A N 1
ATOM 1377 C CA . TRP A 1 190 ? -5.340 7.934 -8.855 1.00 52.81 190 TRP A CA 1
ATOM 1378 C C . TRP A 1 190 ? -6.295 8.278 -7.726 1.00 52.81 190 TRP A C 1
ATOM 1380 O O . TRP A 1 190 ? -7.431 8.686 -7.958 1.00 52.81 190 TRP A O 1
ATOM 1390 N N . SER A 1 191 ? -5.808 8.148 -6.500 1.00 48.41 191 SER A N 1
ATOM 1391 C CA . SER A 1 191 ? -6.464 8.644 -5.300 1.00 48.41 191 SER A CA 1
ATOM 1392 C C . SER A 1 191 ? -5.428 9.271 -4.373 1.00 48.41 191 SER A C 1
ATOM 1394 O O . SER A 1 191 ? -4.520 8.598 -3.880 1.00 48.41 191 SER A O 1
ATOM 1396 N N . LEU A 1 192 ? -5.560 10.573 -4.127 1.00 41.91 192 LEU A N 1
ATOM 1397 C CA . LEU A 1 192 ? -4.827 11.189 -3.026 1.00 41.91 192 LEU A CA 1
ATOM 1398 C C . LEU A 1 192 ? -5.530 10.889 -1.692 1.00 41.91 192 LEU A C 1
ATOM 1400 O O . LEU A 1 192 ? -4.856 10.723 -0.690 1.00 41.91 192 LEU A O 1
ATOM 1404 N N . TYR A 1 193 ? -6.862 10.755 -1.701 1.00 43.00 193 TYR A N 1
ATOM 1405 C CA . TYR A 1 193 ? -7.712 10.514 -0.537 1.00 43.00 193 TYR A CA 1
ATOM 1406 C C . TYR A 1 193 ? -9.078 9.959 -1.014 1.00 43.00 193 TYR A C 1
ATOM 1408 O O . TYR A 1 193 ? -9.760 10.626 -1.794 1.00 43.00 193 TYR A O 1
ATOM 1416 N N . GLY A 1 194 ? -9.500 8.765 -0.570 1.00 45.25 194 GLY A N 1
ATOM 1417 C CA . GLY A 1 194 ? -10.814 8.162 -0.875 1.00 45.25 194 GLY A CA 1
ATOM 1418 C C . GLY A 1 194 ? -10.793 6.978 -1.863 1.00 45.25 194 GLY A C 1
ATOM 1419 O O . GLY A 1 194 ? -10.131 6.998 -2.898 1.00 45.25 194 GLY A O 1
ATOM 1420 N N . SER A 1 195 ? -11.541 5.919 -1.548 1.00 44.50 195 SER A N 1
ATOM 1421 C CA . SER A 1 195 ? -11.429 4.567 -2.127 1.00 44.50 195 SER A CA 1
ATOM 1422 C C . SER A 1 195 ? -12.124 4.326 -3.479 1.00 44.50 195 SER A C 1
ATOM 1424 O O . SER A 1 195 ? -12.254 3.179 -3.893 1.00 44.50 195 SER A O 1
ATOM 1426 N N . THR A 1 196 ? -12.595 5.348 -4.199 1.00 48.75 196 THR A N 1
ATOM 1427 C CA . THR A 1 196 ? -13.499 5.109 -5.345 1.00 48.75 196 THR A CA 1
ATOM 1428 C C . THR A 1 196 ? -12.817 4.849 -6.690 1.00 48.75 196 THR A C 1
ATOM 1430 O O . THR A 1 196 ? -13.531 4.553 -7.638 1.00 48.75 196 THR A O 1
ATOM 1433 N N . TYR A 1 197 ? -11.486 4.961 -6.812 1.00 51.62 197 TYR A N 1
ATOM 1434 C CA . TYR A 1 197 ? -10.767 4.863 -8.104 1.00 51.62 197 TYR A CA 1
ATOM 1435 C C . TYR A 1 197 ? -10.018 3.543 -8.349 1.00 51.62 197 TYR A C 1
ATOM 1437 O O . TYR A 1 197 ? -9.493 3.327 -9.443 1.00 51.62 197 TYR A O 1
ATOM 1445 N N . PHE A 1 198 ? -9.991 2.652 -7.361 1.00 55.59 198 PHE A N 1
ATOM 1446 C CA . PHE A 1 198 ? -9.430 1.311 -7.482 1.00 55.59 198 PHE A CA 1
ATOM 1447 C C . PHE A 1 198 ? -10.357 0.315 -6.793 1.00 55.59 198 PHE A C 1
ATOM 1449 O O . PHE A 1 198 ? -10.976 0.630 -5.779 1.00 55.59 198 PHE A O 1
ATOM 1456 N N . LEU A 1 199 ? -10.446 -0.887 -7.346 1.00 57.44 199 LEU A N 1
ATOM 1457 C CA . LEU A 1 199 ? -11.196 -1.998 -6.781 1.00 57.44 199 LEU A CA 1
ATOM 1458 C C . LEU A 1 199 ? -10.240 -2.960 -6.083 1.00 57.44 199 LEU A C 1
ATOM 1460 O O . LEU A 1 199 ? -9.145 -3.227 -6.575 1.00 57.44 199 LEU A O 1
ATOM 1464 N N . VAL A 1 200 ? -10.674 -3.527 -4.961 1.00 57.91 200 VAL A N 1
ATOM 1465 C CA . VAL A 1 200 ? -9.972 -4.642 -4.315 1.00 57.91 200 VAL A CA 1
ATOM 1466 C C . VAL A 1 200 ? -10.451 -5.937 -4.969 1.00 57.91 200 VAL A C 1
ATOM 1468 O O . VAL A 1 200 ? -11.624 -6.298 -4.848 1.00 57.91 200 VAL A O 1
ATOM 1471 N N . ALA A 1 201 ? -9.567 -6.632 -5.687 1.00 44.78 201 ALA A N 1
ATOM 1472 C CA . ALA A 1 201 ? -9.879 -7.927 -6.289 1.00 44.78 201 ALA A CA 1
ATOM 1473 C C . ALA A 1 201 ? -9.446 -9.060 -5.346 1.00 44.78 201 ALA A C 1
ATOM 1475 O O . ALA A 1 201 ? -8.277 -9.165 -4.979 1.00 44.78 201 ALA A O 1
ATOM 1476 N N . ARG A 1 202 ? -10.387 -9.932 -4.956 1.00 48.78 202 ARG A N 1
ATOM 1477 C CA . ARG A 1 202 ? -10.144 -11.057 -4.033 1.00 48.78 202 ARG A CA 1
ATOM 1478 C C . ARG A 1 202 ? -9.475 -12.243 -4.734 1.00 48.78 202 ARG A C 1
ATOM 1480 O O . ARG A 1 202 ? -10.115 -13.256 -5.002 1.00 48.78 202 ARG A O 1
ATOM 1487 N N . THR A 1 203 ? -8.185 -12.124 -5.044 1.00 38.03 203 THR A N 1
ATOM 1488 C CA . THR A 1 203 ? -7.352 -13.254 -5.514 1.00 38.03 203 THR A CA 1
ATOM 1489 C C . THR A 1 203 ? -6.209 -13.615 -4.560 1.00 38.03 203 THR A C 1
ATOM 1491 O O . THR A 1 203 ? -5.293 -14.341 -4.935 1.00 38.03 203 THR A O 1
ATOM 1494 N N . GLY A 1 204 ? -6.273 -13.149 -3.314 1.00 39.00 204 GLY A N 1
ATOM 1495 C CA . GLY A 1 204 ? -5.286 -13.395 -2.265 1.00 39.00 204 GLY A CA 1
ATOM 1496 C C . GLY A 1 204 ? -5.331 -12.239 -1.276 1.00 39.00 204 GLY A C 1
ATOM 1497 O O . GLY A 1 204 ? -5.016 -11.111 -1.649 1.00 39.00 204 GLY A O 1
ATOM 1498 N N . GLU A 1 205 ? -5.799 -12.515 -0.061 1.00 36.56 205 GLU A N 1
ATOM 1499 C CA . GLU A 1 205 ? -5.911 -11.535 1.027 1.00 36.56 205 GLU A CA 1
ATOM 1500 C C . GLU A 1 205 ? -4.569 -10.816 1.290 1.00 36.56 205 GLU A C 1
ATOM 1502 O O . GLU A 1 205 ? -3.506 -11.383 0.990 1.00 36.56 205 GLU A O 1
ATOM 1507 N N . PRO A 1 206 ? -4.569 -9.593 1.866 1.00 39.25 206 PRO A N 1
ATOM 1508 C CA . PRO A 1 206 ? -3.381 -9.033 2.498 1.00 39.25 206 PRO A CA 1
ATOM 1509 C C . PRO A 1 206 ? -2.901 -10.039 3.537 1.00 39.25 206 PRO A C 1
ATOM 1511 O O . PRO A 1 206 ? -3.490 -10.232 4.597 1.00 39.25 206 PRO A O 1
ATOM 1514 N N . MET A 1 207 ? -1.852 -10.765 3.184 1.00 39.44 207 MET A N 1
ATOM 1515 C CA . MET A 1 207 ? -1.297 -11.746 4.084 1.00 39.44 207 MET A CA 1
ATOM 1516 C C . MET A 1 207 ? -0.707 -10.982 5.273 1.00 39.44 207 MET A C 1
ATOM 1518 O O . MET A 1 207 ? 0.260 -10.226 5.102 1.00 39.44 207 MET A O 1
ATOM 1522 N N . ALA A 1 208 ? -1.258 -11.225 6.467 1.00 41.72 208 ALA A N 1
ATOM 1523 C CA . ALA A 1 208 ? -0.550 -11.055 7.734 1.00 41.72 208 ALA A CA 1
ATOM 1524 C C . ALA A 1 208 ? 0.924 -11.467 7.545 1.00 41.72 208 ALA A C 1
ATOM 1526 O O . ALA A 1 208 ? 1.183 -12.396 6.769 1.00 41.72 208 ALA A O 1
ATOM 1527 N N . PRO A 1 209 ? 1.892 -10.770 8.171 1.00 42.81 209 PRO A N 1
ATOM 1528 C CA . PRO A 1 209 ? 3.284 -10.708 7.739 1.00 42.81 209 PRO A CA 1
ATOM 1529 C C . PRO A 1 209 ? 3.799 -12.014 7.124 1.00 42.81 209 PRO A C 1
ATOM 1531 O O . PRO A 1 209 ? 4.034 -12.995 7.824 1.00 42.81 209 PRO A O 1
ATOM 1534 N N . VAL A 1 210 ? 3.947 -12.028 5.789 1.00 44.66 210 VAL A N 1
ATOM 1535 C CA . VAL A 1 210 ? 4.183 -13.254 4.985 1.00 44.66 210 VAL A CA 1
ATOM 1536 C C . VAL A 1 210 ? 5.442 -14.009 5.406 1.00 44.66 210 VAL A C 1
ATOM 1538 O O . VAL A 1 210 ? 5.596 -15.190 5.108 1.00 44.66 210 VAL A O 1
ATOM 1541 N N . ALA A 1 211 ? 6.357 -13.350 6.103 1.00 47.62 211 ALA A N 1
ATOM 1542 C CA . ALA A 1 211 ? 7.451 -14.006 6.783 1.00 47.62 211 ALA A CA 1
ATOM 1543 C C . ALA A 1 211 ? 7.994 -13.065 7.855 1.00 47.62 211 ALA A C 1
ATOM 1545 O O . ALA A 1 211 ? 8.485 -11.978 7.545 1.00 47.62 211 ALA A O 1
ATOM 1546 N N . ASP A 1 212 ? 7.978 -13.513 9.105 1.00 48.19 212 ASP A N 1
ATOM 1547 C CA . ASP A 1 212 ? 9.008 -13.095 10.043 1.00 48.19 212 ASP A CA 1
ATOM 1548 C C . ASP A 1 212 ? 10.326 -13.705 9.540 1.00 48.19 212 ASP A C 1
ATOM 1550 O O . ASP A 1 212 ? 10.573 -14.907 9.680 1.00 48.19 212 ASP A O 1
ATOM 1554 N N . SER A 1 213 ? 11.152 -12.898 8.872 1.00 56.31 213 SER A N 1
ATOM 1555 C CA . SER A 1 213 ? 12.555 -13.252 8.710 1.00 56.31 213 SER A CA 1
ATOM 1556 C C . SER A 1 213 ? 13.318 -12.724 9.923 1.00 56.31 213 SER A C 1
ATOM 1558 O O . SER A 1 213 ? 13.061 -11.624 10.417 1.00 56.31 213 SER A O 1
ATOM 1560 N N . ALA A 1 214 ? 14.347 -13.450 10.360 1.00 62.78 214 ALA A N 1
ATOM 1561 C CA . ALA A 1 214 ? 15.214 -12.977 11.440 1.00 62.78 214 ALA A CA 1
ATOM 1562 C C . ALA A 1 214 ? 15.851 -11.592 11.152 1.00 62.78 214 ALA A C 1
ATOM 1564 O O . ALA A 1 214 ? 16.306 -10.930 12.083 1.00 62.78 214 ALA A O 1
ATOM 1565 N N . ALA A 1 215 ? 15.875 -11.145 9.887 1.00 66.88 215 ALA A N 1
ATOM 1566 C CA . ALA A 1 215 ? 16.477 -9.887 9.448 1.00 66.88 215 ALA A CA 1
ATOM 1567 C C . ALA A 1 215 ? 15.476 -8.722 9.272 1.00 66.88 215 ALA A C 1
ATOM 1569 O O . ALA A 1 215 ? 15.844 -7.566 9.495 1.00 66.88 215 ALA A O 1
ATOM 1570 N N . TYR A 1 216 ? 14.233 -8.994 8.867 1.00 75.94 216 TYR A N 1
ATOM 1571 C CA . TYR A 1 216 ? 13.219 -7.983 8.546 1.00 75.94 216 TYR A CA 1
ATOM 1572 C C . TYR A 1 216 ? 11.789 -8.532 8.573 1.00 75.94 216 TYR A C 1
ATOM 1574 O O . TYR A 1 216 ? 11.559 -9.718 8.328 1.00 75.94 216 TYR A O 1
ATOM 1582 N N . GLU A 1 217 ? 10.835 -7.634 8.802 1.00 73.62 217 GLU A N 1
ATOM 1583 C CA . GLU A 1 217 ? 9.397 -7.896 8.680 1.00 73.62 217 GLU A CA 1
ATOM 1584 C C . GLU A 1 217 ? 8.899 -7.525 7.284 1.00 73.62 217 GLU A C 1
ATOM 1586 O O . GLU A 1 217 ? 9.441 -6.616 6.648 1.00 73.62 217 GLU A O 1
ATOM 1591 N N . VAL A 1 218 ? 7.867 -8.223 6.807 1.00 74.56 218 VAL A N 1
ATOM 1592 C CA . VAL A 1 218 ? 7.261 -7.992 5.490 1.00 74.56 218 VAL A CA 1
ATOM 1593 C C . VAL A 1 218 ? 5.762 -7.822 5.630 1.00 74.56 218 VAL A C 1
ATOM 1595 O O . VAL A 1 218 ? 5.130 -8.644 6.279 1.00 74.56 218 VAL A O 1
ATOM 1598 N N . PHE A 1 219 ? 5.187 -6.841 4.946 1.00 72.00 219 PHE A N 1
ATOM 1599 C CA . PHE A 1 219 ? 3.736 -6.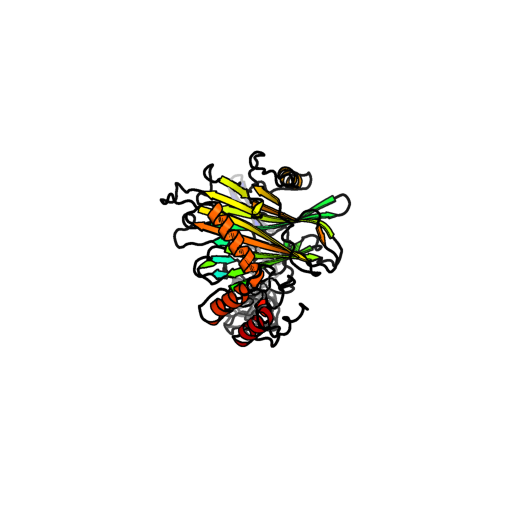685 4.818 1.00 72.00 219 PHE A CA 1
ATOM 1600 C C . PHE A 1 219 ? 3.347 -6.523 3.356 1.00 72.00 219 PHE A C 1
ATOM 1602 O O . PHE A 1 219 ? 4.076 -5.886 2.592 1.00 72.00 219 PHE A O 1
ATOM 1609 N N . ARG A 1 220 ? 2.198 -7.075 2.962 1.00 71.38 220 ARG A N 1
ATOM 1610 C CA . ARG A 1 220 ? 1.640 -6.934 1.613 1.00 71.38 220 ARG A CA 1
ATOM 1611 C C . ARG A 1 220 ? 0.252 -6.322 1.683 1.00 71.38 220 ARG A C 1
ATOM 1613 O O . ARG A 1 220 ? -0.564 -6.752 2.483 1.00 71.38 220 ARG A O 1
ATOM 1620 N N . SER A 1 221 ? -0.022 -5.363 0.805 1.00 67.00 221 SER A N 1
ATOM 1621 C CA . SER A 1 221 ? -1.299 -4.643 0.760 1.00 67.00 221 SER A CA 1
ATOM 1622 C C . SER A 1 221 ? -2.473 -5.467 0.234 1.00 67.00 221 SER A C 1
ATOM 1624 O O . SER A 1 221 ? -3.597 -4.985 0.278 1.00 67.00 221 SER A O 1
ATOM 1626 N N . GLY A 1 222 ? -2.221 -6.646 -0.342 1.00 64.62 222 GLY A N 1
ATOM 1627 C CA . GLY A 1 222 ? -3.174 -7.308 -1.231 1.00 64.62 222 GLY A CA 1
ATOM 1628 C C . GLY A 1 222 ? -3.187 -6.681 -2.631 1.00 64.62 222 GLY A C 1
ATOM 1629 O O . GLY A 1 222 ? -2.456 -5.722 -2.913 1.00 64.62 222 GLY A O 1
ATOM 1630 N N . THR A 1 223 ? -3.999 -7.261 -3.516 1.00 72.56 223 THR A N 1
ATOM 1631 C CA . THR A 1 223 ? -4.103 -6.869 -4.930 1.00 72.56 223 THR A CA 1
ATOM 1632 C C . THR A 1 223 ? -5.212 -5.843 -5.159 1.00 72.56 223 THR A C 1
ATOM 1634 O O . THR A 1 223 ? -6.366 -6.049 -4.782 1.00 72.56 223 THR A O 1
ATOM 1637 N N . PHE A 1 224 ? -4.869 -4.777 -5.873 1.00 72.25 224 PHE A N 1
ATOM 1638 C CA . PHE A 1 224 ? -5.778 -3.725 -6.312 1.00 72.25 224 PHE A CA 1
ATOM 1639 C C . PHE A 1 224 ? -5.826 -3.687 -7.831 1.00 72.25 224 PHE A C 1
ATOM 1641 O O . PHE A 1 224 ? -4.818 -3.924 -8.491 1.00 72.25 224 PHE A O 1
ATOM 1648 N N . VAL A 1 225 ? -6.984 -3.354 -8.384 1.00 70.94 225 VAL A N 1
ATOM 1649 C CA . VAL A 1 225 ? -7.216 -3.265 -9.827 1.00 70.94 225 VAL A CA 1
ATOM 1650 C C . VAL A 1 225 ? -7.797 -1.894 -10.154 1.00 70.94 225 VAL A C 1
ATOM 1652 O O . VAL A 1 225 ? -8.610 -1.356 -9.401 1.00 70.94 225 VAL A O 1
ATOM 1655 N N . THR A 1 226 ? -7.375 -1.296 -11.263 1.00 72.62 226 THR A N 1
ATOM 1656 C CA . THR A 1 226 ? -7.970 -0.063 -11.796 1.00 72.62 226 THR A CA 1
ATOM 1657 C C . THR A 1 226 ? -9.467 -0.243 -12.087 1.00 72.62 226 THR A C 1
ATOM 1659 O O . THR A 1 226 ? -9.925 -1.349 -12.369 1.00 72.62 226 THR A O 1
ATOM 1662 N N . LEU A 1 227 ? -10.260 0.836 -12.027 1.00 67.75 227 LEU A N 1
ATOM 1663 C CA . LEU A 1 227 ? -11.718 0.785 -12.275 1.00 67.75 227 LEU A CA 1
ATOM 1664 C C . LEU A 1 227 ? -12.108 0.250 -13.658 1.00 67.75 227 LEU A C 1
ATOM 1666 O O . LEU A 1 227 ? -13.184 -0.311 -13.830 1.00 67.75 227 LEU A O 1
ATOM 1670 N N . ASP A 1 228 ? -11.253 0.464 -14.650 1.00 69.69 228 ASP A N 1
ATOM 1671 C CA . ASP A 1 228 ? -11.409 -0.062 -16.009 1.00 69.69 228 ASP A CA 1
ATOM 1672 C C . ASP A 1 228 ? -11.043 -1.557 -16.120 1.00 69.69 228 ASP A C 1
ATOM 1674 O O . ASP A 1 228 ? -11.210 -2.151 -17.182 1.00 69.69 228 ASP A O 1
ATOM 1678 N N . HIS A 1 229 ? -10.593 -2.172 -15.021 1.00 74.19 229 HIS A N 1
ATOM 1679 C CA . HIS A 1 229 ? -10.179 -3.567 -14.901 1.00 74.19 229 HIS A CA 1
ATOM 1680 C C . HIS A 1 229 ? -9.002 -3.961 -15.809 1.00 74.19 229 HIS A C 1
ATOM 1682 O O . HIS A 1 229 ? -8.906 -5.122 -16.206 1.00 74.19 229 HIS A O 1
ATOM 1688 N N . THR A 1 230 ? -8.107 -3.034 -16.154 1.00 76.56 230 THR A N 1
ATOM 1689 C CA . THR A 1 230 ? -7.012 -3.322 -17.098 1.00 76.56 230 THR A CA 1
ATOM 1690 C C . THR A 1 230 ? -5.659 -3.550 -16.428 1.00 76.56 230 THR A C 1
ATOM 1692 O O . THR A 1 230 ? -4.874 -4.387 -16.876 1.00 76.56 230 THR A O 1
ATOM 1695 N N . ILE A 1 231 ? -5.377 -2.856 -15.324 1.00 81.62 231 ILE A N 1
ATOM 1696 C CA . ILE A 1 231 ? -4.072 -2.873 -14.656 1.00 81.62 231 ILE A CA 1
ATOM 1697 C C . ILE A 1 231 ? -4.265 -3.208 -13.182 1.00 81.62 231 ILE A C 1
ATOM 1699 O O . ILE A 1 231 ? -5.127 -2.644 -12.508 1.00 81.62 231 ILE A O 1
ATOM 1703 N N . ALA A 1 232 ? -3.423 -4.099 -12.669 1.00 78.81 232 ALA A N 1
ATOM 1704 C CA . ALA A 1 232 ? -3.399 -4.455 -11.262 1.00 78.81 232 ALA A CA 1
ATOM 1705 C C . ALA A 1 232 ? -2.076 -4.072 -10.602 1.00 78.81 232 ALA A C 1
ATOM 1707 O O . ALA A 1 232 ? -1.033 -3.972 -11.258 1.00 78.81 232 ALA A O 1
ATOM 1708 N N . PHE A 1 233 ? -2.128 -3.855 -9.290 1.00 80.69 233 PHE A N 1
ATOM 1709 C CA . PHE A 1 233 ? -0.953 -3.606 -8.478 1.00 80.69 233 PHE A CA 1
ATOM 1710 C C . PHE A 1 233 ? -1.042 -4.216 -7.074 1.00 80.69 233 PHE A C 1
ATOM 1712 O O . PHE A 1 233 ? -2.117 -4.475 -6.540 1.00 80.69 233 PHE A O 1
ATOM 1719 N N . GLU A 1 234 ? 0.124 -4.395 -6.457 1.00 77.81 234 GLU A N 1
ATOM 1720 C CA . GLU A 1 234 ? 0.315 -4.789 -5.059 1.00 77.81 234 GLU A CA 1
ATOM 1721 C C . GLU A 1 234 ? 1.470 -3.960 -4.478 1.00 77.81 234 GLU A C 1
ATOM 1723 O O . GLU A 1 234 ? 2.513 -3.797 -5.119 1.00 77.81 234 GLU A O 1
ATOM 1728 N N . LYS A 1 235 ? 1.324 -3.470 -3.246 1.00 79.00 235 LYS A N 1
ATOM 1729 C CA . LYS A 1 235 ? 2.422 -2.897 -2.464 1.00 79.00 235 LYS A CA 1
ATOM 1730 C C . LYS A 1 235 ? 2.957 -3.923 -1.471 1.00 79.00 235 LYS A C 1
ATOM 1732 O O . LYS A 1 235 ? 2.211 -4.630 -0.798 1.00 79.00 235 LYS A O 1
ATOM 1737 N N . THR A 1 236 ? 4.276 -3.994 -1.358 1.00 78.25 236 THR A N 1
ATOM 1738 C CA . THR A 1 236 ? 4.975 -4.762 -0.326 1.00 78.25 236 THR A CA 1
ATOM 1739 C C . THR A 1 236 ? 5.917 -3.841 0.435 1.00 78.25 236 THR A C 1
ATOM 1741 O O . THR A 1 236 ? 6.692 -3.120 -0.189 1.00 78.25 236 THR A O 1
ATOM 1744 N N . TRP A 1 237 ? 5.910 -3.904 1.761 1.00 80.44 237 TRP A N 1
ATOM 1745 C CA . TRP A 1 237 ? 6.848 -3.183 2.619 1.00 80.44 237 TRP A CA 1
ATOM 1746 C C . TRP A 1 237 ? 7.783 -4.158 3.316 1.00 80.44 237 TRP A C 1
ATOM 1748 O O . TRP A 1 237 ? 7.363 -5.234 3.736 1.00 80.44 237 TRP A O 1
ATOM 1758 N N . TYR A 1 238 ? 9.041 -3.755 3.450 1.00 82.56 238 TYR A N 1
ATOM 1759 C CA . TYR A 1 238 ? 10.098 -4.478 4.140 1.00 82.56 238 TYR A CA 1
ATOM 1760 C C . TYR A 1 238 ? 10.685 -3.575 5.225 1.00 82.56 238 TYR A C 1
ATOM 1762 O O . TYR A 1 238 ? 11.185 -2.482 4.927 1.00 82.56 238 TYR A O 1
ATOM 1770 N N . ALA A 1 239 ? 10.637 -4.035 6.474 1.00 79.62 239 ALA A N 1
ATOM 1771 C CA . ALA A 1 239 ? 11.098 -3.296 7.642 1.00 79.62 239 ALA A CA 1
ATOM 1772 C C . ALA A 1 239 ? 12.300 -3.996 8.300 1.00 79.62 239 ALA A C 1
ATOM 1774 O O . ALA A 1 239 ? 12.131 -4.997 9.002 1.00 79.62 239 ALA A O 1
ATOM 1775 N N . PRO A 1 240 ? 13.527 -3.494 8.074 1.00 80.00 240 PRO A N 1
ATOM 1776 C CA . PRO A 1 240 ? 14.744 -4.053 8.658 1.00 80.00 240 PRO A CA 1
ATOM 1777 C C . PRO A 1 240 ? 14.750 -4.004 10.191 1.00 80.00 240 PRO A C 1
ATOM 1779 O O . PRO A 1 240 ? 14.432 -2.976 10.780 1.00 80.00 240 PRO A O 1
ATOM 1782 N N . ARG A 1 241 ? 15.178 -5.073 10.870 1.00 72.62 241 ARG A N 1
ATOM 1783 C CA . ARG A 1 241 ? 15.152 -5.146 12.347 1.00 72.62 241 ARG A CA 1
ATOM 1784 C C . ARG A 1 241 ? 16.412 -4.615 13.043 1.00 72.62 241 ARG A C 1
ATOM 1786 O O . ARG A 1 241 ? 16.410 -4.468 14.265 1.00 72.62 241 ARG A O 1
ATOM 1793 N N . GLN A 1 242 ? 17.485 -4.331 12.304 1.00 68.44 242 GLN A N 1
ATOM 1794 C CA . GLN A 1 242 ? 18.786 -3.993 12.890 1.00 68.44 242 GLN A CA 1
ATOM 1795 C C . GLN A 1 242 ? 18.913 -2.492 13.249 1.00 68.44 242 GLN A C 1
ATOM 1797 O O . GLN A 1 242 ? 18.456 -1.643 12.474 1.00 68.44 242 GLN A O 1
ATOM 1802 N N . PRO A 1 243 ? 19.566 -2.128 14.375 1.00 65.12 243 PRO A N 1
ATOM 1803 C CA . PRO A 1 243 ? 19.720 -0.738 14.838 1.00 65.12 243 PRO A CA 1
ATOM 1804 C C . PRO A 1 243 ? 20.283 0.252 13.805 1.00 65.12 243 PRO A C 1
ATOM 1806 O O . PRO A 1 243 ? 19.919 1.424 13.778 1.00 65.12 243 PRO A O 1
ATOM 1809 N N . GLU A 1 244 ? 21.184 -0.193 12.941 1.00 67.31 244 GLU A N 1
ATOM 1810 C CA . GLU A 1 244 ? 21.838 0.598 11.896 1.00 67.31 244 GLU A CA 1
ATOM 1811 C C . GLU A 1 244 ? 20.947 0.863 10.674 1.00 67.31 244 GLU A C 1
ATOM 1813 O O . GLU A 1 244 ? 21.262 1.745 9.865 1.00 67.31 244 GLU A O 1
ATOM 1818 N N . THR A 1 245 ? 19.845 0.117 10.570 1.00 68.69 245 THR A N 1
ATOM 1819 C CA . THR A 1 245 ? 18.797 0.222 9.545 1.00 68.69 245 THR A CA 1
ATOM 1820 C C . THR A 1 245 ? 17.501 0.848 10.073 1.00 68.69 245 THR A C 1
ATOM 1822 O O . THR A 1 245 ? 16.529 0.993 9.340 1.00 68.69 245 THR A O 1
ATOM 1825 N N . CYS A 1 246 ? 17.500 1.294 11.333 1.00 71.06 246 CYS A N 1
ATOM 1826 C CA . CYS A 1 246 ? 16.357 1.861 12.054 1.00 71.06 246 CYS A CA 1
ATOM 1827 C C . CYS A 1 246 ? 15.931 3.272 11.611 1.00 71.06 246 CYS A C 1
ATOM 1829 O O . CYS A 1 246 ? 15.472 4.076 12.418 1.00 71.06 246 CYS A O 1
ATOM 1831 N N . ASN A 1 247 ? 16.132 3.634 10.355 1.00 77.56 247 ASN A N 1
ATOM 1832 C CA . ASN A 1 247 ? 15.752 4.946 9.844 1.00 77.56 247 ASN A CA 1
ATOM 1833 C C . ASN A 1 247 ? 15.235 4.900 8.406 1.00 77.56 247 ASN A C 1
ATOM 1835 O O . ASN A 1 247 ? 14.998 5.953 7.813 1.00 77.56 247 ASN A O 1
ATOM 1839 N N . PHE A 1 248 ? 15.038 3.699 7.858 1.00 82.81 248 PHE A N 1
ATOM 1840 C CA . PHE A 1 248 ? 14.385 3.507 6.576 1.00 82.81 248 PHE A CA 1
ATOM 1841 C C . PHE A 1 248 ? 13.536 2.234 6.546 1.00 82.81 248 PHE A C 1
ATOM 1843 O O . PHE A 1 248 ? 13.765 1.287 7.294 1.00 82.81 248 PHE A O 1
ATOM 1850 N N . MET A 1 249 ? 12.583 2.212 5.625 1.00 83.69 249 MET A N 1
ATOM 1851 C CA . MET A 1 249 ? 11.885 1.019 5.158 1.00 83.69 249 MET A CA 1
ATOM 1852 C C . MET A 1 249 ? 11.966 0.958 3.643 1.00 83.69 249 MET A C 1
ATOM 1854 O O . MET A 1 249 ? 12.120 1.987 2.979 1.00 83.69 249 MET A O 1
ATOM 1858 N N . ILE A 1 250 ? 11.866 -0.250 3.099 1.00 86.06 250 ILE A N 1
ATOM 1859 C CA . ILE A 1 250 ? 11.802 -0.450 1.655 1.00 86.06 250 ILE A CA 1
ATOM 1860 C C . ILE A 1 250 ? 10.369 -0.741 1.262 1.00 86.06 250 ILE A C 1
ATOM 1862 O O . ILE A 1 250 ? 9.701 -1.552 1.895 1.00 86.06 250 ILE A O 1
ATOM 1866 N N . GLN A 1 251 ? 9.923 -0.118 0.186 1.00 85.12 251 GLN A N 1
ATOM 1867 C CA . GLN A 1 251 ? 8.676 -0.444 -0.469 1.00 85.12 251 GLN A CA 1
ATOM 1868 C C . GLN A 1 251 ? 8.957 -0.994 -1.858 1.00 85.12 251 GLN A C 1
ATOM 1870 O O . GLN A 1 251 ? 9.847 -0.524 -2.569 1.00 85.12 251 GLN A O 1
ATOM 1875 N N . ARG A 1 252 ? 8.172 -1.991 -2.240 1.00 86.06 252 ARG A N 1
ATOM 1876 C CA . ARG A 1 252 ? 8.085 -2.524 -3.589 1.00 86.06 252 ARG A CA 1
ATOM 1877 C C . ARG A 1 252 ? 6.658 -2.350 -4.082 1.00 86.06 252 ARG A C 1
ATOM 1879 O O . ARG A 1 252 ? 5.748 -2.968 -3.536 1.00 86.06 252 ARG A O 1
ATOM 1886 N N . LEU A 1 253 ? 6.486 -1.570 -5.138 1.00 83.56 253 LEU A N 1
ATOM 1887 C CA . LEU A 1 253 ? 5.253 -1.521 -5.911 1.00 83.56 253 LEU A CA 1
ATOM 1888 C C . LEU A 1 253 ? 5.369 -2.518 -7.068 1.00 83.56 253 LEU A C 1
ATOM 1890 O O . LEU A 1 253 ? 6.289 -2.428 -7.879 1.00 83.56 253 LEU A O 1
ATOM 1894 N N . THR A 1 254 ? 4.459 -3.482 -7.116 1.00 83.94 254 THR A N 1
ATOM 1895 C CA . THR A 1 254 ? 4.362 -4.500 -8.166 1.00 83.94 254 THR A CA 1
ATOM 1896 C C . THR A 1 254 ? 3.177 -4.162 -9.054 1.00 83.94 254 THR A C 1
ATOM 1898 O O . THR A 1 254 ? 2.089 -3.980 -8.526 1.00 83.94 254 THR A O 1
ATOM 1901 N N . ILE A 1 255 ? 3.375 -4.075 -10.369 1.00 85.62 255 ILE A N 1
ATOM 1902 C CA . ILE A 1 255 ? 2.342 -3.739 -11.359 1.00 85.62 255 ILE A CA 1
ATOM 1903 C C . ILE A 1 255 ? 2.333 -4.798 -12.463 1.00 85.62 255 ILE A C 1
ATOM 1905 O O . ILE A 1 255 ? 3.397 -5.193 -12.944 1.00 85.62 255 ILE A O 1
ATOM 1909 N N . TRP A 1 256 ? 1.150 -5.239 -12.885 1.00 86.75 256 TRP A N 1
ATOM 1910 C CA . TRP A 1 256 ? 0.979 -6.188 -13.989 1.00 86.75 256 TRP A CA 1
ATOM 1911 C C . TRP A 1 256 ? -0.316 -5.923 -14.765 1.00 86.75 256 TRP A C 1
ATOM 1913 O O . TRP A 1 256 ? -1.222 -5.232 -14.291 1.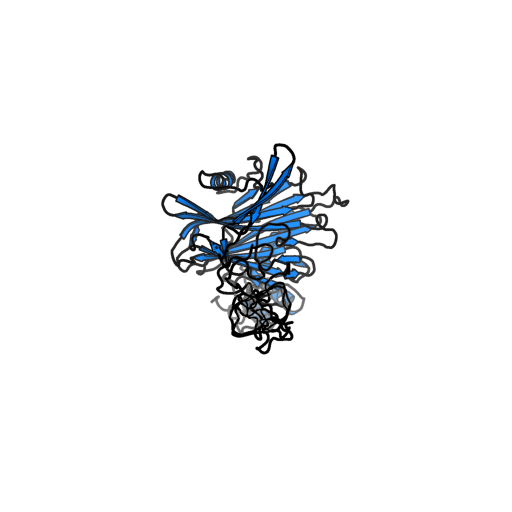00 86.75 256 TRP A O 1
ATOM 1923 N N . SER A 1 257 ? -0.387 -6.462 -15.982 1.00 84.94 257 SER A N 1
ATOM 1924 C CA . SER A 1 257 ? -1.613 -6.445 -16.781 1.00 84.94 257 SER A CA 1
ATOM 1925 C C . SER A 1 257 ? -2.650 -7.384 -16.154 1.00 84.94 257 SER A C 1
ATOM 1927 O O . SER A 1 257 ? -2.407 -8.583 -16.010 1.00 84.94 257 SER A O 1
ATOM 1929 N N . TRP A 1 258 ? -3.805 -6.840 -15.765 1.00 81.88 258 TRP A N 1
ATOM 1930 C CA . TRP A 1 258 ? -4.913 -7.626 -15.211 1.00 81.88 258 TRP A CA 1
ATOM 1931 C C . TRP A 1 258 ? -5.752 -8.276 -16.313 1.00 81.88 258 TRP A C 1
ATOM 1933 O O . TRP A 1 258 ? -6.205 -9.411 -16.182 1.00 81.88 258 TRP A O 1
ATOM 1943 N N . ASP A 1 259 ? -5.923 -7.560 -17.420 1.00 82.25 259 ASP A N 1
ATOM 1944 C CA . ASP A 1 259 ? -6.670 -7.993 -18.601 1.00 82.25 259 ASP A CA 1
ATOM 1945 C C . ASP A 1 259 ? -5.857 -8.870 -19.568 1.00 82.25 259 ASP A C 1
ATOM 1947 O O . ASP A 1 259 ? -6.393 -9.324 -20.580 1.00 82.25 259 ASP A O 1
ATOM 1951 N N . GLN A 1 260 ? -4.581 -9.124 -19.259 1.00 83.81 260 GLN A N 1
ATOM 1952 C CA . GLN A 1 260 ? -3.626 -9.858 -20.096 1.00 83.81 260 GLN A CA 1
ATOM 1953 C C . GLN A 1 260 ? -3.375 -9.198 -21.465 1.00 83.81 260 GLN A C 1
ATOM 1955 O O . GLN A 1 260 ? -3.027 -9.870 -22.440 1.00 83.81 260 GLN A O 1
ATOM 1960 N N . LEU A 1 261 ? -3.538 -7.876 -21.560 1.00 85.00 261 LEU A N 1
ATOM 1961 C CA . LEU A 1 261 ? -3.196 -7.070 -22.731 1.00 85.00 261 LEU A CA 1
ATOM 1962 C C . LEU A 1 261 ? -1.958 -6.203 -22.477 1.00 85.00 261 LEU A C 1
ATOM 1964 O O . LEU A 1 261 ? -1.632 -5.839 -21.351 1.00 85.00 261 LEU A O 1
ATOM 1968 N N . SER A 1 262 ? -1.251 -5.852 -23.552 1.00 87.56 262 SER A N 1
ATOM 1969 C CA . SER A 1 262 ? -0.113 -4.936 -23.455 1.00 87.56 262 SER A CA 1
ATOM 1970 C C . SER A 1 262 ? -0.576 -3.488 -23.306 1.00 87.56 262 SER A C 1
ATOM 1972 O O . SER A 1 262 ? -1.343 -2.987 -24.130 1.00 87.56 262 SER A O 1
ATOM 1974 N N . HIS A 1 263 ? -0.001 -2.787 -22.333 1.00 83.31 263 HIS A N 1
ATOM 1975 C CA . HIS A 1 263 ? -0.277 -1.387 -22.016 1.00 83.31 263 HIS A CA 1
ATOM 1976 C C . HIS A 1 263 ? 0.948 -0.527 -22.333 1.00 83.31 263 HIS A C 1
ATOM 1978 O O . HIS A 1 263 ? 2.047 -0.784 -21.843 1.00 83.31 263 HIS A O 1
ATOM 1984 N N . THR A 1 264 ? 0.786 0.503 -23.165 1.00 83.44 264 THR A N 1
ATOM 1985 C CA . THR A 1 264 ? 1.887 1.388 -23.593 1.00 83.44 264 THR A CA 1
ATOM 1986 C C . THR A 1 264 ? 1.690 2.815 -23.109 1.00 83.44 264 THR A C 1
ATOM 1988 O O . THR A 1 264 ? 0.562 3.281 -22.975 1.00 83.44 264 THR A O 1
ATOM 1991 N N . GLY A 1 265 ? 2.788 3.548 -22.922 1.00 74.62 265 GLY A N 1
ATOM 1992 C CA . GLY A 1 265 ? 2.711 4.942 -22.481 1.00 74.62 265 GLY A CA 1
ATOM 1993 C C . GLY A 1 265 ? 2.358 5.074 -21.001 1.00 74.62 265 GLY A C 1
ATOM 1994 O O . GLY A 1 265 ? 1.920 6.139 -20.573 1.00 74.62 265 GLY A O 1
ATOM 1995 N N . LEU A 1 266 ? 2.558 4.004 -20.228 1.00 75.44 266 LEU A N 1
ATOM 1996 C CA . LEU A 1 266 ? 2.292 3.977 -18.801 1.00 75.44 266 LEU A CA 1
ATOM 1997 C C . LEU A 1 266 ? 3.181 4.993 -18.096 1.00 75.44 266 LEU A C 1
ATOM 1999 O O . LEU A 1 266 ? 4.411 4.929 -18.196 1.00 75.44 266 LEU A O 1
ATOM 2003 N N . SER A 1 267 ? 2.554 5.911 -17.371 1.00 75.00 267 SER A N 1
ATOM 2004 C CA . SER A 1 267 ? 3.233 6.690 -16.347 1.00 75.00 267 SER A CA 1
ATOM 2005 C C . SER A 1 267 ? 2.710 6.270 -14.984 1.00 75.00 267 SER A C 1
ATOM 2007 O O . SER A 1 267 ? 1.518 6.403 -14.705 1.00 75.00 267 SER A O 1
ATOM 2009 N N . ILE A 1 268 ? 3.607 5.704 -14.183 1.00 74.88 268 ILE A N 1
ATOM 2010 C CA . ILE A 1 268 ? 3.310 5.060 -12.907 1.00 74.88 268 ILE A CA 1
ATOM 2011 C C . ILE A 1 268 ? 4.101 5.772 -11.834 1.00 74.88 268 ILE A C 1
ATOM 2013 O O . ILE A 1 268 ? 5.306 5.978 -11.991 1.00 74.88 268 ILE A O 1
ATOM 2017 N N . GLY A 1 269 ? 3.438 6.118 -10.746 1.00 71.69 269 GLY A N 1
ATOM 2018 C CA . GLY A 1 269 ? 4.077 6.823 -9.665 1.00 71.69 269 GLY A CA 1
ATOM 2019 C C . GLY A 1 269 ? 3.419 6.645 -8.322 1.00 71.69 269 GLY A C 1
ATOM 2020 O O . GLY A 1 269 ? 2.431 5.936 -8.215 1.00 71.69 269 GLY A O 1
ATOM 2021 N N . GLU A 1 270 ? 3.951 7.318 -7.314 1.00 70.69 270 GLU A N 1
ATOM 2022 C CA . GLU A 1 270 ? 3.345 7.406 -5.987 1.00 70.69 270 GLU A CA 1
ATOM 2023 C C . GLU A 1 270 ? 3.292 8.850 -5.556 1.00 70.69 270 GLU A C 1
ATOM 2025 O O . GLU A 1 270 ? 4.291 9.546 -5.712 1.00 70.69 270 GLU A O 1
ATOM 2030 N N . ALA A 1 271 ? 2.151 9.276 -5.023 1.00 63.09 271 ALA A N 1
ATOM 2031 C CA . ALA A 1 271 ? 2.045 10.511 -4.272 1.00 63.09 271 ALA A CA 1
ATOM 2032 C C . ALA A 1 271 ? 2.142 10.158 -2.791 1.00 63.09 271 ALA A C 1
ATOM 2034 O O . ALA A 1 271 ? 1.491 9.220 -2.362 1.00 63.09 271 ALA A O 1
ATOM 2035 N N . ILE A 1 272 ? 2.933 10.874 -2.009 1.00 64.56 272 ILE A N 1
ATOM 2036 C CA . ILE A 1 272 ? 2.968 10.693 -0.558 1.00 64.56 272 ILE A CA 1
ATOM 2037 C C . ILE A 1 272 ? 2.748 12.065 0.050 1.00 64.56 272 ILE A C 1
ATOM 2039 O O . ILE A 1 272 ? 3.436 13.012 -0.331 1.00 64.56 272 ILE A O 1
ATOM 2043 N N . ASP A 1 273 ? 1.803 12.178 0.970 1.00 63.94 273 ASP A N 1
ATOM 2044 C CA . ASP A 1 273 ? 1.580 13.395 1.741 1.00 63.94 273 ASP A CA 1
ATOM 2045 C C . ASP A 1 273 ? 2.420 13.357 3.023 1.00 63.94 273 ASP A C 1
ATOM 2047 O O . ASP A 1 273 ? 2.585 12.308 3.644 1.00 63.94 273 ASP A O 1
ATOM 2051 N N . TRP A 1 274 ? 3.107 14.452 3.327 1.00 65.00 274 TRP A N 1
ATOM 2052 C CA . TRP A 1 274 ? 4.196 14.466 4.298 1.00 65.00 274 TRP A CA 1
ATOM 2053 C C . TRP A 1 274 ? 3.994 15.555 5.339 1.00 65.00 274 TRP A C 1
ATOM 2055 O O . TRP A 1 274 ? 4.147 16.741 5.043 1.00 65.00 274 TRP A O 1
ATOM 2065 N N . ASP A 1 275 ? 3.837 15.135 6.591 1.00 62.69 275 ASP A N 1
ATOM 2066 C CA . ASP A 1 275 ? 3.824 16.034 7.741 1.00 62.69 275 ASP A CA 1
ATOM 2067 C C . ASP A 1 275 ? 5.190 16.034 8.424 1.00 62.69 275 ASP A C 1
ATOM 2069 O O . ASP A 1 275 ? 5.647 15.032 8.988 1.00 62.69 275 ASP A O 1
ATOM 2073 N N . VAL A 1 276 ? 5.856 17.189 8.395 1.00 58.84 276 VAL A N 1
ATOM 2074 C CA . VAL A 1 276 ? 7.132 17.417 9.078 1.00 58.84 276 VAL A CA 1
ATOM 2075 C C . VAL A 1 276 ? 7.026 18.724 9.864 1.00 58.84 276 VAL A C 1
ATOM 2077 O O . VAL A 1 276 ? 6.644 19.749 9.313 1.00 58.84 276 VAL A O 1
ATOM 2080 N N . PRO A 1 277 ? 7.427 18.738 11.142 1.00 56.69 277 PRO A N 1
ATOM 2081 C CA . PRO A 1 277 ? 6.568 18.578 12.326 1.00 56.69 277 PRO A CA 1
ATOM 2082 C C . PRO A 1 277 ? 5.528 19.704 12.584 1.00 56.69 277 PRO A C 1
ATOM 2084 O O . PRO A 1 277 ? 5.016 19.824 13.692 1.00 56.69 277 PRO A O 1
ATOM 2087 N N . SER A 1 278 ? 5.234 20.578 11.619 1.00 54.16 278 SER A N 1
ATOM 2088 C CA . SER A 1 278 ? 4.106 21.516 11.691 1.00 54.16 278 SER A CA 1
ATOM 2089 C C . SER A 1 278 ? 3.236 21.346 10.450 1.00 54.16 278 SER A C 1
ATOM 2091 O O . SER A 1 278 ? 3.720 21.598 9.346 1.00 54.16 278 SER A O 1
ATOM 2093 N N . GLY A 1 279 ? 1.972 20.960 10.635 1.00 50.25 279 GLY A N 1
ATOM 2094 C CA . GLY A 1 279 ? 1.012 20.681 9.555 1.00 50.25 279 GLY A CA 1
ATOM 2095 C C . GLY A 1 279 ? 0.578 21.897 8.726 1.00 50.25 279 GLY A C 1
ATOM 2096 O O . GLY A 1 279 ? -0.341 21.795 7.934 1.00 50.25 279 GLY A O 1
ATOM 2097 N N . ILE A 1 280 ? 1.167 23.087 8.918 1.00 48.38 280 ILE A N 1
ATOM 2098 C CA . ILE A 1 280 ? 0.868 24.273 8.099 1.00 48.38 280 ILE A CA 1
ATOM 2099 C C . ILE A 1 280 ? 1.972 25.333 8.234 1.00 48.38 280 ILE A C 1
ATOM 2101 O O . ILE A 1 280 ? 2.206 25.859 9.322 1.00 48.38 280 ILE A O 1
ATOM 2105 N N . GLY A 1 281 ? 2.616 25.721 7.123 1.00 49.16 281 GLY A N 1
ATOM 2106 C CA . GLY A 1 281 ? 3.386 26.972 7.044 1.00 49.16 281 GLY A CA 1
ATOM 2107 C C . GLY A 1 281 ? 4.664 26.968 6.181 1.00 49.16 281 GLY A C 1
ATOM 2108 O O . GLY A 1 281 ? 5.130 25.923 5.736 1.00 49.16 281 GLY A O 1
ATOM 2109 N N . PRO A 1 282 ? 5.294 28.149 5.987 1.00 51.41 282 PRO A N 1
ATOM 2110 C CA . PRO A 1 282 ? 6.525 28.348 5.199 1.00 51.41 282 PRO A CA 1
ATOM 2111 C C . PRO A 1 282 ? 7.800 27.762 5.845 1.00 51.41 282 PRO A C 1
ATOM 2113 O O . PRO A 1 282 ? 8.909 28.036 5.387 1.00 51.41 282 PRO A O 1
ATOM 2116 N N . LEU A 1 283 ? 7.659 27.013 6.945 1.00 51.88 283 LEU A N 1
ATOM 2117 C CA . LEU A 1 283 ? 8.759 26.418 7.711 1.00 51.88 283 LEU A CA 1
ATOM 2118 C C . LEU A 1 283 ? 9.177 25.039 7.184 1.00 51.88 283 LEU A C 1
ATOM 2120 O O . LEU A 1 283 ? 10.266 24.569 7.522 1.00 51.88 283 LEU A O 1
ATOM 2124 N N . ASN A 1 284 ? 8.356 24.433 6.325 1.00 61.22 284 ASN A N 1
ATOM 2125 C CA . ASN A 1 284 ? 8.701 23.216 5.606 1.00 61.22 284 ASN A CA 1
ATOM 2126 C C . ASN A 1 284 ? 9.389 23.592 4.294 1.00 61.22 284 ASN A C 1
ATOM 2128 O O . ASN A 1 284 ? 8.882 24.381 3.498 1.00 61.22 284 ASN A O 1
ATOM 2132 N N . THR A 1 285 ? 10.585 23.053 4.081 1.00 66.62 285 THR A N 1
ATOM 2133 C CA . THR A 1 285 ? 11.344 23.234 2.840 1.00 66.62 285 THR A CA 1
ATOM 2134 C C . THR A 1 285 ? 11.672 21.879 2.247 1.00 66.62 285 THR A C 1
ATOM 2136 O O . THR A 1 285 ? 11.927 20.924 2.975 1.00 66.62 285 THR A O 1
ATOM 2139 N N . GLY A 1 286 ? 11.677 21.800 0.922 1.00 71.75 286 GLY A N 1
ATOM 2140 C CA . GLY A 1 286 ? 11.992 20.580 0.196 1.00 71.75 286 GLY A CA 1
ATOM 2141 C C . GLY A 1 286 ? 13.200 20.710 -0.707 1.00 71.75 286 GLY A C 1
ATOM 2142 O O . GLY A 1 286 ? 13.724 21.805 -0.940 1.00 71.75 286 GLY A O 1
ATOM 2143 N N . GLY A 1 287 ? 13.633 19.575 -1.235 1.00 70.94 287 GLY A N 1
ATOM 2144 C CA . GLY A 1 287 ? 14.647 19.534 -2.270 1.00 70.94 287 GLY A CA 1
ATOM 2145 C C . GLY A 1 287 ? 14.772 18.169 -2.925 1.00 70.94 287 GLY A C 1
ATOM 2146 O O . GLY A 1 287 ? 14.234 17.166 -2.458 1.00 70.94 287 GLY A O 1
ATOM 2147 N N . PHE A 1 288 ? 15.537 18.152 -4.010 1.00 73.88 288 PHE A N 1
ATOM 2148 C CA . PHE A 1 288 ? 15.887 16.955 -4.758 1.00 73.88 288 PHE A CA 1
ATOM 2149 C C . PHE A 1 288 ? 17.406 16.819 -4.859 1.00 73.88 288 PHE A C 1
ATOM 2151 O O . PHE A 1 288 ? 18.124 17.800 -5.063 1.00 73.88 288 PHE A O 1
ATOM 2158 N N . ASP A 1 289 ? 17.897 15.592 -4.726 1.00 74.88 289 ASP A N 1
ATOM 2159 C CA . ASP A 1 289 ? 19.278 15.214 -4.981 1.00 74.88 289 ASP A CA 1
ATOM 2160 C C . ASP A 1 289 ? 19.334 14.144 -6.073 1.00 74.88 289 ASP A C 1
ATOM 2162 O O . ASP A 1 289 ? 19.047 12.969 -5.836 1.00 74.88 289 ASP A O 1
ATOM 2166 N N . ALA A 1 290 ? 19.760 14.559 -7.267 1.00 72.75 290 ALA A N 1
ATOM 2167 C CA . ALA A 1 290 ? 19.883 13.678 -8.424 1.00 72.75 290 ALA A CA 1
ATOM 2168 C C . ALA A 1 290 ? 20.900 12.547 -8.208 1.00 72.75 290 ALA A C 1
ATOM 2170 O O . ALA A 1 290 ? 20.676 11.431 -8.656 1.00 72.75 290 ALA A O 1
ATOM 2171 N N . GLY A 1 291 ? 22.002 12.805 -7.492 1.00 73.19 291 GLY A N 1
ATOM 2172 C CA . GLY A 1 291 ? 23.036 11.791 -7.249 1.00 73.19 291 GLY A CA 1
ATOM 2173 C C . GLY A 1 291 ? 22.535 10.610 -6.413 1.00 73.19 291 GLY A C 1
ATOM 2174 O O . GLY A 1 291 ? 22.942 9.471 -6.630 1.00 73.19 291 GLY A O 1
ATOM 2175 N N . SER A 1 292 ? 21.622 10.870 -5.478 1.00 73.81 292 SER A N 1
ATOM 2176 C CA . SER A 1 292 ? 21.036 9.844 -4.614 1.00 73.81 292 SER A CA 1
ATOM 2177 C C . SER A 1 292 ? 19.663 9.370 -5.092 1.00 73.81 292 SER A C 1
ATOM 2179 O O . SER A 1 292 ? 19.131 8.430 -4.499 1.00 73.81 292 SER A O 1
ATOM 2181 N N . ASN A 1 293 ? 19.102 9.962 -6.155 1.00 76.81 293 ASN A N 1
ATOM 2182 C CA . ASN A 1 293 ? 17.692 9.821 -6.543 1.00 76.81 293 ASN A CA 1
ATOM 2183 C C . ASN A 1 293 ? 16.753 10.035 -5.349 1.00 76.81 293 ASN A C 1
ATOM 2185 O O . ASN A 1 293 ? 15.842 9.242 -5.125 1.00 76.81 293 ASN A O 1
ATOM 2189 N N . LEU A 1 294 ? 17.049 11.056 -4.544 1.00 78.00 294 LEU A N 1
ATOM 2190 C CA . LEU A 1 294 ? 16.406 11.320 -3.264 1.00 78.00 294 LEU A CA 1
ATOM 2191 C C . LEU A 1 294 ? 15.616 12.613 -3.362 1.00 78.00 294 LEU A C 1
ATOM 2193 O O . LEU A 1 294 ? 16.185 13.664 -3.661 1.00 78.00 294 LEU A O 1
ATOM 2197 N N . ILE A 1 295 ? 14.338 12.548 -3.027 1.00 76.19 295 ILE A N 1
ATOM 2198 C CA . ILE A 1 295 ? 13.541 13.737 -2.771 1.00 76.19 295 ILE A CA 1
ATOM 2199 C C . ILE A 1 295 ? 13.253 13.787 -1.276 1.00 76.19 295 ILE A C 1
ATOM 2201 O O . ILE A 1 295 ? 13.079 12.750 -0.631 1.00 76.19 295 ILE A O 1
ATOM 2205 N N . TYR A 1 296 ? 13.291 14.982 -0.703 1.00 77.25 296 TYR A N 1
ATOM 2206 C CA . TYR A 1 296 ? 13.228 15.154 0.738 1.00 77.25 296 TYR A CA 1
ATOM 2207 C C . TYR A 1 296 ? 12.496 16.426 1.138 1.00 77.25 296 TYR A C 1
ATOM 2209 O O . TYR A 1 296 ? 12.462 17.411 0.399 1.00 77.25 296 TYR A O 1
ATOM 2217 N N . LEU A 1 297 ? 11.985 16.399 2.362 1.00 74.94 297 LEU A N 1
ATOM 2218 C CA . LEU A 1 297 ? 11.425 17.535 3.072 1.00 74.94 297 LEU A CA 1
ATOM 2219 C C . LEU A 1 297 ? 12.136 17.666 4.412 1.00 74.94 297 LEU A C 1
ATOM 2221 O O . LEU A 1 297 ? 12.568 16.680 5.015 1.00 74.94 297 LEU A O 1
ATOM 2225 N N . GLN A 1 298 ? 12.258 18.900 4.873 1.00 76.00 298 GLN A N 1
ATOM 2226 C CA . GLN A 1 298 ? 12.739 19.228 6.200 1.00 76.00 298 GLN A CA 1
ATOM 2227 C C . GLN A 1 298 ? 11.852 20.303 6.818 1.00 76.00 298 GLN A C 1
ATOM 2229 O O . GLN A 1 298 ? 11.412 21.226 6.131 1.00 76.00 298 GLN A O 1
ATOM 2234 N N . GLY A 1 299 ? 11.665 20.211 8.126 1.00 72.88 299 GLY A N 1
ATOM 2235 C CA . GLY A 1 299 ? 10.882 21.169 8.894 1.00 72.88 299 GLY A CA 1
ATOM 2236 C C . GLY A 1 299 ? 11.435 21.344 10.303 1.00 72.88 299 GLY A C 1
ATOM 2237 O O . GLY A 1 299 ? 12.181 20.503 10.824 1.00 72.88 299 GLY A O 1
ATOM 2238 N N . THR A 1 300 ? 11.071 22.464 10.916 1.00 68.50 300 THR A N 1
ATOM 2239 C CA . THR A 1 300 ? 11.312 22.777 12.331 1.00 68.50 300 THR A CA 1
ATOM 2240 C C . THR A 1 300 ? 9.995 23.215 12.944 1.00 68.50 300 THR A C 1
ATOM 2242 O O . THR A 1 300 ? 9.410 24.188 12.473 1.00 68.50 300 THR A O 1
ATOM 2245 N N . GLY A 1 301 ? 9.531 22.514 13.974 1.00 59.25 301 GLY A N 1
ATOM 2246 C CA . GLY A 1 301 ? 8.227 22.782 14.575 1.00 59.25 301 GLY A CA 1
ATOM 2247 C C . GLY A 1 301 ? 8.355 23.795 15.696 1.00 59.25 301 GLY A C 1
ATOM 2248 O O . GLY A 1 301 ? 8.806 23.443 16.780 1.00 59.25 301 GLY A O 1
ATOM 2249 N N . THR A 1 302 ? 7.915 25.034 15.474 1.00 53.69 302 THR A N 1
ATOM 2250 C CA . THR A 1 302 ? 7.767 26.015 16.565 1.00 53.69 302 THR A CA 1
ATOM 2251 C C . THR A 1 302 ? 6.725 25.574 17.597 1.00 53.69 302 THR A C 1
ATOM 2253 O O . THR A 1 302 ? 6.824 25.938 18.767 1.00 53.69 302 THR A O 1
ATOM 2256 N N . ASP A 1 303 ? 5.763 24.747 17.178 1.00 53.47 303 ASP A N 1
ATOM 2257 C CA . ASP A 1 303 ? 4.681 24.220 18.019 1.00 53.47 303 ASP A CA 1
ATOM 2258 C C . ASP A 1 303 ? 5.130 23.051 18.913 1.00 53.47 303 ASP A C 1
ATOM 2260 O O . ASP A 1 303 ? 4.437 22.677 19.859 1.00 53.47 303 ASP A O 1
ATOM 2264 N N . CYS A 1 304 ? 6.323 22.502 18.667 1.00 53.31 304 CYS A N 1
ATOM 2265 C CA . CYS A 1 304 ? 6.748 21.230 19.239 1.00 53.31 304 CYS A CA 1
ATOM 2266 C C . CYS A 1 304 ? 7.557 21.306 20.531 1.00 53.31 304 CYS A C 1
ATOM 2268 O O . CYS A 1 304 ? 8.010 20.276 21.023 1.00 53.31 304 CYS A O 1
ATOM 2270 N N . GLN A 1 305 ? 7.753 22.501 21.100 1.00 54.56 305 GLN A N 1
ATOM 2271 C CA . GLN A 1 305 ? 8.644 22.740 22.253 1.00 54.56 305 GLN A CA 1
ATOM 2272 C C . GLN A 1 305 ? 10.074 22.156 22.079 1.00 54.56 305 GLN A C 1
ATOM 2274 O O . GLN A 1 305 ? 10.847 22.111 23.037 1.00 54.56 305 GLN A O 1
ATOM 2279 N N . ASP A 1 306 ? 10.428 21.731 20.861 1.00 58.84 306 ASP A N 1
ATOM 2280 C CA . ASP A 1 306 ? 11.656 21.057 20.450 1.00 58.84 306 ASP A CA 1
ATOM 2281 C C . ASP A 1 306 ? 12.060 21.596 19.066 1.00 58.84 306 ASP A C 1
ATOM 2283 O O . ASP A 1 306 ? 11.501 21.205 18.043 1.00 58.84 306 ASP A O 1
ATOM 2287 N N . ASP A 1 307 ? 13.058 22.485 19.037 1.00 61.78 307 ASP A N 1
ATOM 2288 C CA . ASP A 1 307 ? 13.573 23.134 17.818 1.00 61.78 307 ASP A CA 1
ATOM 2289 C C . ASP A 1 307 ? 14.438 22.201 16.941 1.00 61.78 307 ASP A C 1
ATOM 2291 O O . ASP A 1 307 ? 15.144 22.644 16.025 1.00 61.78 307 ASP A O 1
ATOM 2295 N N . THR A 1 308 ? 14.465 20.895 17.218 1.00 66.75 308 THR A N 1
ATOM 2296 C CA . THR A 1 308 ? 15.283 19.968 16.436 1.00 66.75 308 THR A CA 1
ATOM 2297 C C . THR A 1 308 ? 14.691 19.723 15.049 1.00 66.75 308 THR A C 1
ATOM 2299 O O . THR A 1 308 ? 13.522 19.382 14.880 1.00 66.75 308 THR A O 1
ATOM 2302 N N . ARG A 1 309 ? 15.544 19.836 14.025 1.00 72.50 309 ARG A N 1
ATOM 2303 C CA . ARG A 1 309 ? 15.166 19.578 12.630 1.00 72.50 309 ARG A CA 1
ATOM 2304 C C . ARG A 1 309 ? 14.715 18.139 12.431 1.00 72.50 309 ARG A C 1
ATOM 2306 O O . ARG A 1 309 ? 15.311 17.200 12.976 1.00 72.50 309 ARG A O 1
ATOM 2313 N N . ARG A 1 310 ? 13.687 17.977 11.611 1.00 76.62 310 ARG A N 1
ATOM 2314 C CA . ARG A 1 310 ? 13.218 16.688 11.110 1.00 76.62 310 ARG A CA 1
ATOM 2315 C C . ARG A 1 310 ? 13.428 16.651 9.611 1.00 76.62 310 ARG A C 1
ATOM 2317 O O . ARG A 1 310 ? 13.251 17.666 8.940 1.00 76.62 310 ARG A O 1
ATOM 2324 N N . PHE A 1 311 ? 13.816 15.486 9.121 1.00 77.69 311 PHE A N 1
ATOM 2325 C CA . PHE A 1 311 ? 13.918 15.198 7.704 1.00 77.69 311 PHE A CA 1
ATOM 2326 C C . PHE A 1 311 ? 13.096 13.964 7.413 1.00 77.69 311 PHE A C 1
ATOM 2328 O O . PHE A 1 311 ? 13.158 12.997 8.169 1.00 77.69 311 PHE A O 1
ATOM 2335 N N . ALA A 1 312 ? 12.421 13.977 6.280 1.00 77.31 312 ALA A N 1
ATOM 2336 C CA . ALA A 1 312 ? 11.936 12.770 5.652 1.00 77.31 312 ALA A CA 1
ATOM 2337 C C . ALA A 1 312 ? 12.490 12.696 4.226 1.00 77.31 312 ALA A C 1
ATOM 2339 O O . ALA A 1 312 ? 12.946 13.700 3.666 1.00 77.31 312 ALA A O 1
ATOM 2340 N N . GLY A 1 313 ? 12.527 11.497 3.664 1.00 79.38 313 GLY A N 1
ATOM 2341 C CA . GLY A 1 313 ? 13.102 11.213 2.358 1.00 79.38 313 GLY A CA 1
ATOM 2342 C C . GLY A 1 313 ? 12.370 10.067 1.668 1.00 79.38 313 GLY A C 1
ATOM 2343 O O . GLY A 1 313 ? 12.039 9.076 2.315 1.00 79.38 313 GLY A O 1
ATOM 2344 N N . GLN A 1 314 ? 12.200 10.162 0.352 1.00 80.62 314 GLN A N 1
ATOM 2345 C CA . GLN A 1 314 ? 11.938 9.009 -0.502 1.00 80.62 314 GLN A CA 1
ATOM 2346 C C . GLN A 1 314 ? 13.054 8.940 -1.540 1.00 80.62 314 GLN A C 1
ATOM 2348 O O . GLN A 1 314 ? 13.276 9.884 -2.302 1.00 80.62 314 GLN A O 1
ATOM 2353 N N . ALA A 1 315 ? 13.795 7.835 -1.538 1.00 82.06 315 ALA A N 1
ATOM 2354 C CA . ALA A 1 315 ? 14.840 7.582 -2.516 1.00 82.06 315 ALA A CA 1
ATOM 2355 C C . ALA A 1 315 ? 14.483 6.387 -3.383 1.00 82.06 315 ALA A C 1
ATOM 2357 O O . ALA A 1 315 ? 14.156 5.319 -2.871 1.00 82.06 315 ALA A O 1
ATOM 2358 N N . MET A 1 316 ? 14.623 6.523 -4.695 1.00 81.62 316 MET A N 1
ATOM 2359 C CA . MET A 1 316 ? 14.496 5.363 -5.568 1.00 81.62 316 MET A CA 1
ATOM 2360 C C . MET A 1 316 ? 15.698 4.451 -5.435 1.00 81.62 316 MET A C 1
ATOM 2362 O O . MET A 1 316 ? 16.847 4.900 -5.528 1.00 81.62 316 MET A O 1
ATOM 2366 N N . ILE A 1 317 ? 15.422 3.162 -5.303 1.00 84.12 317 ILE A N 1
ATOM 2367 C CA . ILE A 1 317 ? 16.440 2.124 -5.369 1.00 84.12 317 ILE A CA 1
ATOM 2368 C C . ILE A 1 317 ? 16.631 1.679 -6.817 1.00 84.12 317 ILE A C 1
ATOM 2370 O O . ILE A 1 317 ? 17.754 1.717 -7.311 1.00 84.12 317 ILE A O 1
ATOM 2374 N N . GLY A 1 318 ? 15.546 1.325 -7.503 1.00 80.56 318 GLY A N 1
ATOM 2375 C CA . GLY A 1 318 ? 15.565 0.915 -8.905 1.00 80.56 318 GLY A CA 1
ATOM 2376 C C . GLY A 1 318 ? 14.282 0.196 -9.300 1.00 80.56 318 GLY A C 1
ATOM 2377 O O . GLY A 1 318 ? 13.354 0.080 -8.499 1.00 80.56 318 GLY A O 1
ATOM 2378 N N . MET A 1 319 ? 14.227 -0.287 -10.535 1.00 81.88 319 MET A N 1
ATOM 2379 C CA . MET A 1 319 ? 13.102 -1.076 -11.038 1.00 81.88 319 MET A CA 1
ATOM 2380 C C . MET A 1 319 ? 13.568 -2.378 -11.679 1.00 81.88 319 MET A C 1
ATOM 2382 O O . MET A 1 319 ? 14.672 -2.443 -12.213 1.00 81.88 319 MET A O 1
ATOM 2386 N N . SER A 1 320 ? 12.720 -3.396 -11.670 1.00 78.75 320 SER A N 1
ATOM 2387 C CA . SER A 1 320 ? 12.934 -4.634 -12.420 1.00 78.75 320 SER A CA 1
ATOM 2388 C C . SER A 1 320 ? 11.688 -5.010 -13.202 1.00 78.75 320 SER A C 1
ATOM 2390 O O . SER A 1 320 ? 10.577 -4.598 -12.873 1.00 78.75 320 SER A O 1
ATOM 2392 N N . THR A 1 321 ? 11.883 -5.798 -14.252 1.00 74.44 321 THR A N 1
ATOM 2393 C CA . THR A 1 321 ? 10.784 -6.486 -14.935 1.00 74.44 321 THR A CA 1
ATOM 2394 C C . THR A 1 321 ? 10.941 -7.987 -14.728 1.00 74.44 321 THR A C 1
ATOM 2396 O O . THR A 1 321 ? 12.030 -8.445 -14.374 1.00 74.44 321 THR A O 1
ATOM 2399 N N . SER A 1 322 ? 9.897 -8.766 -15.006 1.00 62.78 322 SER A N 1
ATOM 2400 C CA . SER A 1 322 ? 9.910 -10.240 -14.992 1.00 62.78 322 SER A CA 1
ATOM 2401 C C . SER A 1 322 ? 11.048 -10.890 -15.810 1.00 62.78 322 SER A C 1
ATOM 2403 O O . SER A 1 322 ? 11.293 -12.085 -15.661 1.00 62.78 322 SER A O 1
ATOM 2405 N N . SER A 1 323 ? 11.782 -10.125 -16.632 1.00 47.88 323 SER A N 1
ATOM 2406 C CA . SER A 1 323 ? 12.845 -10.596 -17.530 1.00 47.88 323 SER A CA 1
ATOM 2407 C C . SER A 1 323 ? 14.303 -10.329 -17.092 1.00 47.88 323 SER A C 1
ATOM 2409 O O . SER A 1 323 ? 15.216 -10.709 -17.826 1.00 47.88 323 SER A O 1
ATOM 2411 N N . GLY A 1 324 ? 14.587 -9.732 -15.922 1.00 51.66 324 GLY A N 1
ATOM 2412 C CA . GLY A 1 324 ? 15.982 -9.565 -15.468 1.00 51.66 324 GLY A CA 1
ATOM 2413 C C . GLY A 1 324 ? 16.241 -8.531 -14.365 1.00 51.66 324 GLY A C 1
ATOM 2414 O O . GLY A 1 324 ? 15.308 -7.969 -13.797 1.00 51.66 324 GLY A O 1
ATOM 2415 N N . GLY A 1 325 ? 17.535 -8.327 -14.059 1.00 62.22 325 GLY A N 1
ATOM 2416 C CA . GLY A 1 325 ? 18.072 -7.558 -12.922 1.00 62.22 325 GLY A CA 1
ATOM 2417 C C . GLY A 1 325 ? 17.617 -6.097 -12.801 1.00 62.22 325 GLY A C 1
ATOM 2418 O O . GLY A 1 325 ? 16.899 -5.564 -13.642 1.00 62.22 325 GLY A O 1
ATOM 2419 N N . ILE A 1 326 ? 18.028 -5.439 -11.715 1.00 72.81 326 ILE A N 1
ATOM 2420 C CA . ILE A 1 326 ? 17.501 -4.117 -11.351 1.00 72.81 326 ILE A CA 1
ATOM 2421 C C . ILE A 1 326 ? 18.209 -2.989 -12.083 1.00 72.81 326 ILE A C 1
ATOM 2423 O O . ILE A 1 326 ? 19.423 -2.817 -11.991 1.00 72.81 326 ILE A O 1
ATOM 2427 N N . ASP A 1 327 ? 17.406 -2.173 -12.754 1.00 73.88 327 ASP A N 1
ATOM 2428 C CA . ASP A 1 327 ? 17.812 -0.925 -13.373 1.00 73.88 327 ASP A CA 1
ATOM 2429 C C . ASP A 1 327 ? 17.753 0.207 -12.339 1.00 73.88 327 ASP A C 1
ATOM 2431 O O . ASP A 1 327 ? 16.681 0.677 -11.947 1.00 73.88 327 ASP A O 1
ATOM 2435 N N . THR A 1 328 ? 18.929 0.636 -11.885 1.00 70.00 328 THR A N 1
ATOM 2436 C CA . THR A 1 328 ? 19.113 1.759 -10.952 1.00 70.00 328 THR A CA 1
ATOM 2437 C C . THR A 1 328 ? 19.335 3.094 -11.671 1.00 70.00 328 THR A C 1
ATOM 2439 O O . THR A 1 328 ? 19.355 4.145 -11.026 1.00 70.00 328 THR A O 1
ATOM 2442 N N . SER A 1 329 ? 19.496 3.067 -13.001 1.00 64.19 329 SER A N 1
ATOM 2443 C CA . SER A 1 329 ? 19.704 4.257 -13.835 1.00 64.19 329 SER A CA 1
ATOM 2444 C C . SER A 1 329 ? 18.401 4.991 -14.140 1.00 64.19 329 SER A C 1
ATOM 2446 O O . SER A 1 329 ? 18.408 6.183 -14.449 1.00 64.19 329 SER A O 1
ATOM 2448 N N . LYS A 1 330 ? 17.272 4.290 -14.014 1.00 59.06 330 LYS A N 1
ATOM 2449 C CA . LYS A 1 330 ? 15.942 4.875 -14.120 1.00 59.06 330 LYS A CA 1
ATOM 2450 C C . LYS A 1 330 ? 15.543 5.507 -12.795 1.00 59.06 330 LYS A C 1
ATOM 2452 O O . LYS A 1 330 ? 15.122 4.839 -11.853 1.00 59.06 330 LYS A O 1
ATOM 2457 N N . SER A 1 331 ? 15.690 6.822 -12.739 1.00 53.84 331 SER A N 1
ATOM 2458 C CA . SER A 1 331 ? 15.253 7.639 -11.614 1.00 53.84 331 SER A CA 1
ATOM 2459 C C . SER A 1 331 ? 13.774 7.990 -11.759 1.00 53.84 331 SER A C 1
ATOM 2461 O O . SER A 1 331 ? 13.363 8.384 -12.852 1.00 53.84 331 SER A O 1
ATOM 2463 N N . PRO A 1 332 ? 12.968 7.929 -10.690 1.00 52.44 332 PRO A N 1
ATOM 2464 C CA . PRO A 1 332 ? 11.687 8.567 -10.697 1.00 52.44 332 PRO A CA 1
ATOM 2465 C C . PRO A 1 332 ? 11.878 10.071 -10.664 1.00 52.44 332 PRO A C 1
ATOM 2467 O O . PRO A 1 332 ? 12.730 10.615 -9.955 1.00 52.44 332 PRO A O 1
ATOM 2470 N N . PHE A 1 333 ? 11.041 10.731 -11.441 1.00 55.94 333 PHE A N 1
ATOM 2471 C CA . PHE A 1 333 ? 10.896 12.174 -11.426 1.00 55.94 333 PHE A CA 1
ATOM 2472 C C . PHE A 1 333 ? 10.029 12.558 -10.240 1.00 55.94 333 PHE A C 1
ATOM 2474 O O . PHE A 1 333 ? 9.046 11.862 -9.987 1.00 55.94 333 PHE A O 1
ATOM 2481 N N . GLY A 1 334 ? 10.363 13.644 -9.542 1.00 50.78 334 GLY A N 1
ATOM 2482 C CA . GLY A 1 334 ? 9.507 14.105 -8.464 1.00 50.78 334 GLY A CA 1
ATOM 2483 C C . GLY A 1 334 ? 9.244 15.585 -8.390 1.00 50.78 334 GLY A C 1
ATOM 2484 O O . GLY A 1 334 ? 10.026 16.417 -8.846 1.00 50.78 334 GLY A O 1
ATOM 2485 N N . ALA A 1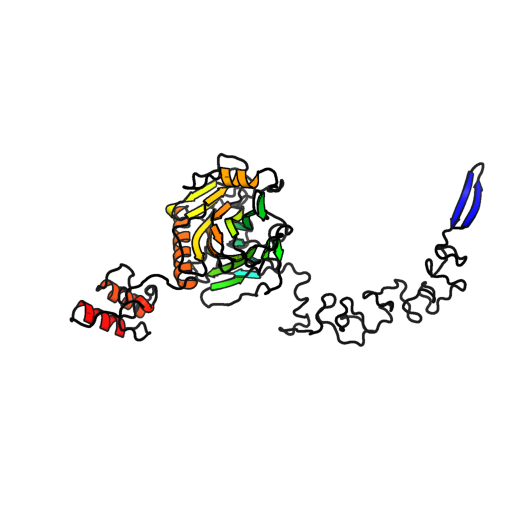 335 ? 8.073 15.873 -7.839 1.00 51.50 335 ALA A N 1
ATOM 2486 C CA . ALA A 1 335 ? 7.474 17.189 -7.755 1.00 51.50 335 ALA A CA 1
ATOM 2487 C C . ALA A 1 335 ? 6.824 17.357 -6.381 1.00 51.50 335 ALA A C 1
ATOM 2489 O O . ALA A 1 335 ? 6.300 16.389 -5.832 1.00 51.50 335 ALA A O 1
ATOM 2490 N N . LEU A 1 336 ? 6.855 18.586 -5.868 1.00 52.28 336 LEU A N 1
ATOM 2491 C CA . LEU A 1 336 ? 6.007 19.021 -4.764 1.00 52.28 336 LEU A CA 1
ATOM 2492 C C . LEU A 1 336 ? 4.716 19.581 -5.369 1.00 52.28 336 LEU A C 1
ATOM 2494 O O . LEU A 1 336 ? 4.781 20.429 -6.258 1.00 52.28 336 LEU A O 1
ATOM 2498 N N . THR A 1 337 ? 3.559 19.097 -4.922 1.00 50.41 337 THR A N 1
ATOM 2499 C CA . 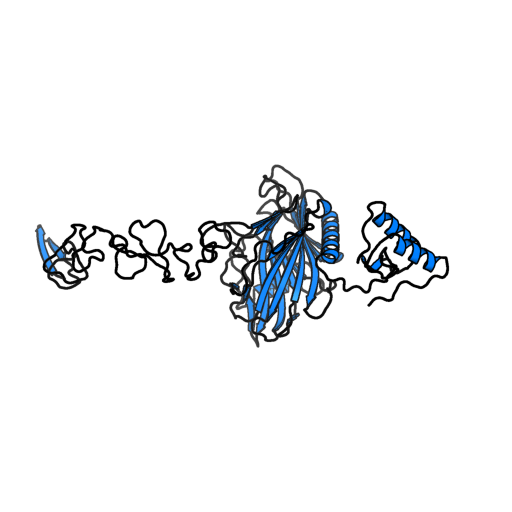THR A 1 337 ? 2.241 19.459 -5.482 1.00 50.41 337 THR A CA 1
ATOM 2500 C C . THR A 1 337 ? 1.689 20.801 -5.014 1.00 50.41 337 THR A C 1
ATOM 2502 O O . THR A 1 337 ? 0.575 21.147 -5.414 1.00 50.41 337 THR A O 1
ATOM 2505 N N . ALA A 1 338 ? 2.432 21.586 -4.221 1.00 47.22 338 ALA A N 1
ATOM 2506 C CA . ALA A 1 338 ? 2.023 22.946 -3.877 1.00 47.22 338 ALA A CA 1
ATOM 2507 C C . ALA A 1 338 ? 1.613 23.657 -5.168 1.00 47.22 338 ALA A C 1
ATOM 2509 O O . ALA A 1 338 ? 2.381 23.654 -6.129 1.00 47.22 338 ALA A O 1
ATOM 2510 N N . GLY A 1 339 ? 0.412 24.243 -5.203 1.00 40.19 339 GLY A N 1
ATOM 2511 C CA . GLY A 1 339 ? -0.174 24.930 -6.364 1.00 40.19 339 GLY A CA 1
ATOM 2512 C C . GLY A 1 339 ? 0.579 26.193 -6.813 1.00 40.19 339 GLY A C 1
ATOM 2513 O O . GLY A 1 339 ? -0.035 27.172 -7.230 1.00 40.19 339 GLY A O 1
ATOM 2514 N N . ASN A 1 340 ? 1.903 26.200 -6.689 1.00 40.66 340 ASN A N 1
ATOM 2515 C CA . ASN A 1 340 ? 2.825 27.251 -7.037 1.00 40.66 340 ASN A CA 1
ATOM 2516 C C . ASN A 1 340 ? 3.941 26.665 -7.920 1.00 40.66 340 ASN A C 1
ATOM 2518 O O . ASN A 1 340 ? 4.714 25.805 -7.496 1.00 40.66 340 ASN A O 1
ATOM 2522 N N . ALA A 1 341 ? 4.053 27.188 -9.143 1.00 43.47 341 ALA A N 1
ATOM 2523 C CA . ALA A 1 341 ? 5.066 26.809 -10.127 1.00 43.47 341 ALA A CA 1
ATOM 2524 C C . ALA A 1 341 ? 6.526 27.016 -9.650 1.00 43.47 341 ALA A C 1
ATOM 2526 O O . ALA A 1 341 ? 7.459 26.586 -10.324 1.00 43.47 341 ALA A O 1
ATOM 2527 N N . GLU A 1 342 ? 6.739 27.665 -8.501 1.00 40.94 342 GLU A N 1
ATOM 2528 C CA . GLU A 1 342 ? 8.054 27.914 -7.897 1.00 40.94 342 GLU A CA 1
ATOM 2529 C C . GLU A 1 342 ? 8.706 26.685 -7.233 1.00 40.94 342 GLU A C 1
ATOM 2531 O O . GLU A 1 342 ? 9.924 26.681 -7.061 1.00 40.94 342 GLU A O 1
ATOM 2536 N N . TYR A 1 343 ? 7.948 25.634 -6.890 1.00 44.56 343 TYR A N 1
ATOM 2537 C CA . TYR A 1 343 ? 8.478 24.405 -6.259 1.00 44.56 343 TYR A CA 1
ATOM 2538 C C . TYR A 1 343 ? 8.672 23.242 -7.248 1.00 44.56 343 TYR A C 1
ATOM 2540 O O . TYR A 1 343 ? 8.759 22.071 -6.873 1.00 44.56 343 TYR A O 1
ATOM 2548 N N . LEU A 1 344 ? 8.761 23.581 -8.534 1.00 47.75 344 LEU A N 1
ATOM 2549 C CA . LEU A 1 344 ? 8.992 22.664 -9.641 1.00 47.75 344 LEU A CA 1
ATOM 2550 C C . LEU A 1 344 ? 10.502 22.549 -9.885 1.00 47.75 344 LEU A C 1
ATOM 2552 O O . LEU A 1 344 ? 11.126 23.456 -10.433 1.00 47.75 344 LEU A O 1
ATOM 2556 N N . TYR A 1 345 ? 11.112 21.442 -9.463 1.00 48.38 345 TYR A N 1
ATOM 2557 C CA . TYR A 1 345 ? 12.539 21.216 -9.699 1.00 48.38 345 TYR A CA 1
ATOM 2558 C C . TYR A 1 345 ? 12.778 20.754 -11.144 1.00 48.38 345 TYR A C 1
ATOM 2560 O O . TYR A 1 345 ? 12.020 19.946 -11.683 1.00 48.38 345 TYR A O 1
ATOM 2568 N N . GLU A 1 346 ? 13.848 21.244 -11.777 1.00 47.06 346 GLU A N 1
ATOM 2569 C CA . GLU A 1 346 ? 14.304 20.745 -13.080 1.00 47.06 346 GLU A CA 1
ATOM 2570 C C . GLU A 1 346 ? 14.835 19.313 -12.917 1.00 47.06 346 GLU A C 1
ATOM 2572 O O . GLU A 1 346 ? 16.019 19.071 -12.681 1.00 47.06 346 GLU A O 1
ATOM 2577 N N . THR A 1 347 ? 13.934 18.335 -12.998 1.00 48.22 347 THR A N 1
ATOM 2578 C CA . THR A 1 347 ? 14.298 16.919 -13.033 1.00 48.22 347 THR A CA 1
ATOM 2579 C C . THR A 1 347 ? 14.659 16.570 -14.471 1.00 48.22 347 THR A C 1
ATOM 2581 O O . THR A 1 347 ? 13.833 16.738 -15.363 1.00 48.22 347 THR A O 1
ATOM 2584 N N . GLY A 1 348 ? 15.910 16.176 -14.726 1.00 43.22 348 GLY A N 1
ATOM 2585 C CA . GLY A 1 348 ? 16.499 16.012 -16.063 1.00 43.22 348 GLY A CA 1
ATOM 2586 C C . GLY A 1 348 ? 15.775 15.022 -16.987 1.00 43.22 348 GLY A C 1
ATOM 2587 O O . GLY A 1 348 ? 16.275 13.930 -17.234 1.00 43.22 348 GLY A O 1
ATOM 2588 N N . GLY A 1 349 ? 14.624 15.423 -17.525 1.00 44.09 349 GLY A N 1
ATOM 2589 C CA . GLY A 1 349 ? 13.803 14.644 -18.452 1.00 44.09 349 GLY A CA 1
ATOM 2590 C C . GLY A 1 349 ? 12.291 14.822 -18.289 1.00 44.09 349 GLY A C 1
ATOM 2591 O O . GLY A 1 349 ? 11.563 14.530 -19.232 1.00 44.09 349 GLY A O 1
ATOM 2592 N N . PHE A 1 350 ? 11.811 15.340 -17.157 1.00 42.41 350 PHE A N 1
ATOM 2593 C CA . PHE A 1 350 ? 10.389 15.589 -16.926 1.00 42.41 350 PHE A CA 1
ATOM 2594 C C . PHE A 1 350 ? 10.232 16.958 -16.268 1.00 42.41 350 PHE A C 1
ATOM 2596 O O . PHE A 1 350 ? 10.806 17.230 -15.211 1.00 42.41 350 PHE A O 1
ATOM 2603 N N . VAL A 1 351 ? 9.508 17.870 -16.912 1.00 48.59 351 VAL A N 1
ATOM 2604 C CA . VAL A 1 351 ? 9.223 19.160 -16.279 1.00 48.59 351 VAL A CA 1
ATOM 2605 C C . VAL A 1 351 ? 8.156 18.862 -15.237 1.00 48.59 351 VAL A C 1
ATOM 2607 O O . VAL A 1 351 ? 7.114 18.332 -15.592 1.00 48.59 351 VAL A O 1
ATOM 2610 N N . ALA A 1 352 ? 8.373 19.163 -13.958 1.00 42.38 352 ALA A N 1
ATOM 2611 C CA . ALA A 1 352 ? 7.350 18.938 -12.931 1.00 42.38 352 ALA A CA 1
ATOM 2612 C C . ALA A 1 352 ? 6.013 19.647 -13.270 1.00 42.38 352 ALA A C 1
ATOM 2614 O O . ALA A 1 352 ? 4.945 19.178 -12.876 1.00 42.38 352 ALA A O 1
ATOM 2615 N N . SER A 1 353 ? 6.056 20.700 -14.103 1.00 46.78 353 SER A N 1
ATOM 2616 C CA . SER A 1 353 ? 4.866 21.307 -14.709 1.00 46.78 353 SER A CA 1
ATOM 2617 C C . SER A 1 353 ? 4.070 20.334 -15.580 1.00 46.78 353 SER A C 1
ATOM 2619 O O . SER A 1 353 ? 2.866 20.458 -15.626 1.00 46.78 353 SER A O 1
ATOM 2621 N N . GLN A 1 354 ? 4.686 19.343 -16.229 1.00 47.28 354 GLN A N 1
ATOM 2622 C CA . GLN A 1 354 ? 3.997 18.329 -17.029 1.00 47.28 354 GLN A CA 1
ATOM 2623 C C . GLN A 1 354 ? 3.200 17.342 -16.167 1.00 47.28 354 GLN A C 1
ATOM 2625 O O . GLN A 1 354 ? 2.140 16.931 -16.610 1.00 47.28 354 GLN A O 1
ATOM 2630 N N . ALA A 1 355 ? 3.629 16.984 -14.944 1.00 50.03 355 ALA A N 1
ATOM 2631 C CA . ALA A 1 355 ? 2.777 16.211 -14.016 1.00 50.03 355 ALA A CA 1
ATOM 2632 C C . ALA A 1 355 ? 1.607 17.055 -13.503 1.00 50.03 355 ALA A C 1
ATOM 2634 O O . ALA A 1 355 ? 0.484 16.567 -13.399 1.00 50.03 355 ALA A O 1
ATOM 2635 N N . TYR A 1 356 ? 1.859 18.332 -13.211 1.00 50.16 356 TYR A N 1
ATOM 2636 C CA . TYR A 1 356 ? 0.804 19.282 -12.877 1.00 50.16 356 TYR A CA 1
ATOM 2637 C C . TYR A 1 356 ? -0.186 19.451 -14.046 1.00 50.16 356 TYR A C 1
ATOM 2639 O O . TYR A 1 356 ? -1.387 19.296 -13.866 1.00 50.16 356 TYR A O 1
ATOM 2647 N N . ASP A 1 357 ? 0.305 19.648 -15.268 1.00 52.75 357 ASP A N 1
ATOM 2648 C CA . ASP A 1 357 ? -0.504 19.786 -16.479 1.00 52.75 357 ASP A CA 1
ATOM 2649 C C . ASP A 1 357 ? -1.267 18.491 -16.782 1.00 52.75 357 ASP A C 1
ATOM 2651 O O . ASP A 1 357 ? -2.444 18.557 -17.114 1.00 52.75 357 ASP A O 1
ATOM 2655 N N . LEU A 1 358 ? -0.637 17.318 -16.625 1.00 51.97 358 LEU A N 1
ATOM 2656 C CA . LEU A 1 358 ? -1.286 16.008 -16.759 1.00 51.97 358 LEU A CA 1
ATOM 2657 C C . LEU A 1 358 ? -2.425 15.844 -15.749 1.00 51.97 358 LEU A C 1
ATOM 2659 O O . LEU A 1 358 ? -3.483 15.363 -16.128 1.00 51.97 358 LEU A O 1
ATOM 2663 N N . THR A 1 359 ? -2.252 16.281 -14.499 1.00 48.66 359 THR A N 1
ATOM 2664 C CA . THR A 1 359 ? -3.307 16.212 -13.468 1.00 48.66 359 THR A CA 1
ATOM 2665 C C . THR A 1 359 ? -4.391 17.288 -13.622 1.00 48.66 359 THR A C 1
ATOM 2667 O O . THR A 1 359 ? -5.446 17.172 -12.999 1.00 48.66 359 THR A O 1
ATOM 2670 N N . HIS A 1 360 ? -4.171 18.300 -14.470 1.00 48.66 360 HIS A N 1
ATOM 2671 C CA . HIS A 1 360 ? -5.076 19.436 -14.694 1.00 48.66 360 HIS A CA 1
ATOM 2672 C C . HIS A 1 360 ? -5.614 19.530 -16.140 1.00 48.66 360 HIS A C 1
ATOM 2674 O O . HIS A 1 360 ? -6.190 20.556 -16.519 1.00 48.66 360 HIS A O 1
ATOM 2680 N N . GLN A 1 361 ? -5.469 18.487 -16.970 1.00 45.69 361 GLN A N 1
ATOM 2681 C CA . GLN A 1 361 ? -6.067 18.470 -18.313 1.00 45.69 361 GLN A CA 1
ATOM 2682 C C . GLN A 1 361 ? -7.605 18.347 -18.263 1.00 45.69 361 GLN A C 1
ATOM 2684 O O . GLN A 1 361 ? -8.154 17.742 -17.345 1.00 45.69 361 GLN A O 1
ATOM 2689 N N . PRO A 1 362 ? -8.353 18.866 -19.257 1.00 38.22 362 PRO A N 1
ATOM 2690 C CA . PRO A 1 362 ? -9.803 18.667 -19.333 1.00 38.22 362 PRO A CA 1
ATOM 2691 C C . PRO A 1 362 ? -10.173 17.172 -19.329 1.00 38.22 362 PRO A C 1
ATOM 2693 O O . PRO A 1 362 ? -9.725 16.428 -20.196 1.00 38.22 362 PRO A O 1
ATOM 2696 N N . GLY A 1 363 ? -10.996 16.741 -18.366 1.00 35.19 363 GLY A N 1
ATOM 2697 C CA . GLY A 1 363 ? -11.313 15.322 -18.119 1.00 35.19 363 GLY A CA 1
ATOM 2698 C C . GLY A 1 363 ? -10.573 14.720 -16.917 1.00 35.19 363 GLY A C 1
ATOM 2699 O O . GLY A 1 363 ? -10.974 13.674 -16.421 1.00 35.19 363 GLY A O 1
ATOM 2700 N N . TYR A 1 364 ? -9.567 15.422 -16.398 1.00 35.50 364 TYR A N 1
ATOM 2701 C CA . TYR A 1 364 ? -8.900 15.131 -15.136 1.00 35.50 364 TYR A CA 1
ATOM 2702 C C . TYR A 1 364 ? -9.498 16.000 -14.028 1.00 35.50 364 TYR A C 1
ATOM 2704 O O . TYR A 1 364 ? -9.806 17.172 -14.239 1.00 35.50 364 TYR A O 1
ATOM 2712 N N . SER A 1 365 ? -9.698 15.429 -12.842 1.00 38.50 365 SER A N 1
ATOM 2713 C CA . SER A 1 365 ? -10.150 16.166 -11.657 1.00 38.50 365 SER A CA 1
ATOM 2714 C C . SER A 1 365 ? -9.195 15.889 -10.505 1.00 38.50 365 SER A C 1
ATOM 2716 O O . SER A 1 365 ? -9.313 14.871 -9.828 1.00 38.50 365 SER A O 1
ATOM 2718 N N . ALA A 1 366 ? -8.235 16.789 -10.287 1.00 36.72 366 ALA A N 1
ATOM 2719 C CA . ALA A 1 366 ? -7.578 16.879 -8.993 1.00 36.72 366 ALA A CA 1
ATOM 2720 C C . ALA A 1 366 ? -8.608 17.311 -7.948 1.00 36.72 366 ALA A C 1
ATOM 2722 O O . ALA A 1 366 ? -9.376 18.251 -8.161 1.00 36.72 366 ALA A O 1
ATOM 2723 N N . LEU A 1 367 ? -8.665 16.569 -6.845 1.00 34.69 367 LEU A N 1
ATOM 2724 C CA . LEU A 1 367 ? -9.531 16.873 -5.716 1.00 34.69 367 LEU A CA 1
ATOM 2725 C C . LEU A 1 367 ? -9.262 18.303 -5.219 1.00 34.69 367 LEU A C 1
ATOM 2727 O O . LEU A 1 367 ? -8.119 18.690 -4.989 1.00 34.69 367 LEU A O 1
ATOM 2731 N N . SER A 1 368 ? -10.324 19.091 -5.034 1.00 34.44 368 SER A N 1
ATOM 2732 C CA . SER A 1 368 ? -10.242 20.490 -4.585 1.00 34.44 368 SER A CA 1
ATOM 2733 C C . SER A 1 368 ? -9.855 20.650 -3.109 1.00 34.44 368 SER A C 1
ATOM 2735 O O . SER A 1 368 ? -9.743 21.774 -2.631 1.00 34.44 368 SER A O 1
ATOM 2737 N N . ASN A 1 369 ? -9.722 19.539 -2.383 1.00 35.03 369 ASN A N 1
ATOM 2738 C CA . ASN A 1 369 ? -9.474 19.453 -0.946 1.00 35.03 369 ASN A CA 1
ATOM 2739 C C . ASN A 1 369 ? -8.144 18.759 -0.607 1.00 35.03 369 ASN A C 1
ATOM 2741 O O . ASN A 1 369 ? -8.005 18.246 0.499 1.00 35.03 369 ASN A O 1
ATOM 2745 N N . ALA A 1 370 ? -7.171 18.735 -1.524 1.00 38.53 370 ALA A N 1
ATOM 2746 C CA . ALA A 1 370 ? -5.775 18.526 -1.137 1.00 38.53 370 ALA A CA 1
ATOM 2747 C C . ALA A 1 370 ? -5.319 19.764 -0.337 1.00 38.53 370 ALA A C 1
ATOM 2749 O O . ALA A 1 370 ? -4.734 20.699 -0.883 1.00 38.53 370 ALA A O 1
ATOM 2750 N N . GLU A 1 371 ? -5.741 19.830 0.928 1.00 36.97 371 GLU A N 1
ATOM 2751 C CA . GLU A 1 371 ? -5.467 20.948 1.834 1.00 36.97 371 GLU A CA 1
ATOM 2752 C C . GLU A 1 371 ? -3.984 20.986 2.234 1.00 36.97 371 GLU A C 1
ATOM 2754 O O . GLU A 1 371 ? -3.449 22.081 2.426 1.00 36.97 371 GLU A O 1
ATOM 2759 N N . ASP A 1 372 ? -3.298 19.835 2.210 1.00 41.91 372 ASP A N 1
ATOM 2760 C CA . ASP A 1 372 ? -1.858 19.727 2.437 1.00 41.91 372 ASP A CA 1
ATOM 2761 C C . ASP A 1 372 ? -1.055 19.787 1.132 1.00 41.91 372 ASP A C 1
ATOM 2763 O O . ASP A 1 372 ? -1.104 18.942 0.236 1.00 41.91 372 ASP A O 1
ATOM 2767 N N . GLN A 1 373 ? -0.318 20.888 1.008 1.00 44.84 373 GLN A N 1
ATOM 2768 C CA . GLN A 1 373 ? 0.301 21.378 -0.224 1.00 44.84 373 GLN A CA 1
ATOM 2769 C C . GLN A 1 373 ? 1.657 20.719 -0.537 1.00 44.84 373 GLN A C 1
ATOM 2771 O O . GLN A 1 373 ? 2.429 21.259 -1.326 1.00 44.84 373 GLN A O 1
ATOM 2776 N N . PHE A 1 374 ? 1.995 19.581 0.070 1.00 48.34 374 PHE A N 1
ATOM 2777 C CA . PHE A 1 374 ? 3.326 18.974 -0.051 1.00 48.34 374 PHE A CA 1
ATOM 2778 C C . PHE A 1 374 ? 3.271 17.488 -0.398 1.00 48.34 374 PHE A C 1
ATOM 2780 O O . PHE A 1 374 ? 4.014 16.689 0.166 1.00 48.34 374 PHE A O 1
ATOM 2787 N N . SER A 1 375 ? 2.449 17.106 -1.377 1.00 52.25 375 SER A N 1
ATOM 2788 C CA . SER A 1 375 ? 2.519 15.743 -1.899 1.00 52.25 375 SER A CA 1
ATOM 2789 C C . SER A 1 375 ? 3.776 15.588 -2.746 1.00 52.25 375 SER A C 1
ATOM 2791 O O . SER A 1 375 ? 4.009 16.336 -3.703 1.00 52.25 375 SER A O 1
ATOM 2793 N N . LEU A 1 376 ? 4.594 14.612 -2.381 1.00 55.44 376 LEU A N 1
ATOM 2794 C CA . LEU A 1 376 ? 5.758 14.214 -3.139 1.00 55.44 376 LEU A CA 1
ATOM 2795 C C . LEU A 1 376 ? 5.350 13.167 -4.161 1.00 55.44 376 LEU A C 1
ATOM 2797 O O . LEU A 1 376 ? 4.864 12.111 -3.770 1.00 55.44 376 LEU A O 1
ATOM 2801 N N . MET A 1 377 ? 5.571 13.433 -5.446 1.00 60.44 377 MET A N 1
ATOM 2802 C CA . MET A 1 377 ? 5.332 12.424 -6.475 1.00 60.44 377 MET A CA 1
ATOM 2803 C C . MET A 1 377 ? 6.632 11.765 -6.940 1.00 60.44 377 MET A C 1
ATOM 2805 O O . MET A 1 377 ? 7.644 12.445 -7.053 1.00 60.44 377 MET A O 1
ATOM 2809 N N . THR A 1 378 ? 6.623 10.468 -7.231 1.00 60.41 378 THR A N 1
ATOM 2810 C CA . THR A 1 378 ? 7.711 9.755 -7.932 1.00 60.41 378 THR A CA 1
ATOM 2811 C C . THR A 1 378 ? 7.152 9.124 -9.198 1.00 60.41 378 THR A C 1
ATOM 2813 O O . THR A 1 378 ? 6.076 8.568 -9.104 1.00 60.41 378 THR A O 1
ATOM 2816 N N . PHE A 1 379 ? 7.815 9.185 -10.365 1.00 65.88 379 PHE A N 1
ATOM 2817 C CA . PHE A 1 379 ? 7.262 8.624 -11.615 1.00 65.88 379 PHE A CA 1
ATOM 2818 C C . PHE A 1 379 ? 8.240 7.853 -12.492 1.00 65.88 379 PHE A C 1
ATOM 2820 O O . PHE A 1 379 ? 9.311 8.352 -12.822 1.00 65.88 379 PHE A O 1
ATOM 2827 N N . VAL A 1 380 ? 7.789 6.723 -13.025 1.00 68.81 380 VAL A N 1
ATOM 2828 C CA . VAL A 1 380 ? 8.304 6.114 -14.255 1.00 68.81 380 VAL A CA 1
ATOM 2829 C C . VAL A 1 380 ? 7.379 6.531 -15.387 1.00 68.81 380 VAL A C 1
ATOM 2831 O O . VAL A 1 380 ? 6.180 6.334 -15.259 1.00 68.81 380 VAL A O 1
ATOM 2834 N N . SER A 1 381 ? 7.896 7.097 -16.478 1.00 69.38 381 SER A N 1
ATOM 2835 C CA . SER A 1 381 ? 7.075 7.561 -17.604 1.00 69.38 381 SER A CA 1
ATOM 2836 C C . SER A 1 381 ? 7.320 6.760 -18.881 1.00 69.38 381 SER A C 1
ATOM 2838 O O . SER A 1 381 ? 8.398 6.202 -19.094 1.00 69.38 381 SER A O 1
ATOM 2840 N N . SER A 1 382 ? 6.307 6.731 -19.754 1.00 71.75 382 SER A N 1
ATOM 2841 C CA . SER A 1 382 ? 6.347 6.065 -21.066 1.00 71.75 382 SER A CA 1
ATOM 2842 C C . SER A 1 382 ? 6.748 4.582 -21.020 1.00 71.75 382 SER A C 1
ATOM 2844 O O . SER A 1 382 ? 7.353 4.064 -21.961 1.00 71.75 382 SER A O 1
ATOM 2846 N N . HIS A 1 383 ? 6.422 3.885 -19.930 1.00 78.69 383 HIS A N 1
ATOM 2847 C CA . HIS A 1 383 ? 6.684 2.459 -19.805 1.00 78.69 383 HIS A CA 1
ATOM 2848 C C . HIS A 1 383 ? 5.740 1.651 -20.706 1.00 78.69 383 HIS A C 1
ATOM 2850 O O . HIS A 1 383 ? 4.621 2.071 -21.013 1.00 78.69 383 HIS A O 1
ATOM 2856 N N . THR A 1 384 ? 6.212 0.494 -21.160 1.00 84.69 384 THR A N 1
ATOM 2857 C CA . THR A 1 384 ? 5.383 -0.504 -21.836 1.00 84.69 384 THR A CA 1
ATOM 2858 C C . THR A 1 384 ? 5.375 -1.748 -20.975 1.00 84.69 384 THR A C 1
ATOM 2860 O O . THR A 1 384 ? 6.440 -2.302 -20.721 1.00 84.69 384 THR A O 1
ATOM 2863 N N . LEU A 1 385 ? 4.188 -2.145 -20.538 1.00 84.25 385 LEU A N 1
ATOM 2864 C CA . LEU A 1 385 ? 3.934 -3.357 -19.778 1.00 84.25 385 LEU A CA 1
ATOM 2865 C C . LEU A 1 385 ? 3.306 -4.364 -20.739 1.00 84.25 385 LEU A C 1
ATOM 2867 O O . LEU A 1 385 ? 2.191 -4.145 -21.212 1.00 84.25 385 LEU A O 1
ATOM 2871 N N . GLY A 1 386 ? 4.036 -5.414 -21.102 1.00 85.19 386 GLY A N 1
ATOM 2872 C CA . GLY A 1 386 ? 3.488 -6.516 -21.887 1.00 85.19 386 GLY A CA 1
ATOM 2873 C C . GLY A 1 386 ? 2.407 -7.295 -21.133 1.00 85.19 386 GLY A C 1
ATOM 2874 O O . GLY A 1 386 ? 2.284 -7.190 -19.915 1.00 85.19 386 GLY A O 1
ATOM 2875 N N . SER A 1 387 ? 1.655 -8.119 -21.865 1.00 82.50 387 SER A N 1
ATOM 2876 C CA . SER A 1 387 ? 0.593 -8.986 -21.325 1.00 82.50 387 SER A CA 1
ATOM 2877 C C . SER A 1 387 ? 1.042 -9.910 -20.188 1.00 82.50 387 SER A C 1
ATOM 2879 O O . SER A 1 387 ? 0.249 -10.220 -19.307 1.00 82.50 387 SER A O 1
ATOM 2881 N N . ASP A 1 388 ? 2.308 -10.335 -20.211 1.00 81.50 388 ASP A N 1
ATOM 2882 C CA . ASP A 1 388 ? 2.908 -11.258 -19.238 1.00 81.50 388 ASP A CA 1
ATOM 2883 C C . ASP A 1 388 ? 4.032 -10.594 -18.420 1.00 81.50 388 ASP A C 1
ATOM 2885 O O . ASP A 1 388 ? 4.776 -11.260 -17.692 1.00 81.50 388 ASP A O 1
ATOM 2889 N N . ASP A 1 389 ? 4.188 -9.275 -18.556 1.00 81.75 389 ASP A N 1
ATOM 2890 C CA . ASP A 1 389 ? 5.209 -8.539 -17.828 1.00 81.75 389 ASP A CA 1
ATOM 2891 C C . ASP A 1 389 ? 4.714 -8.192 -16.426 1.00 81.75 389 ASP A C 1
ATOM 2893 O O . ASP A 1 389 ? 3.573 -7.783 -16.199 1.00 81.75 389 ASP A O 1
ATOM 2897 N N . THR A 1 390 ? 5.622 -8.301 -15.464 1.00 84.38 390 THR A N 1
ATOM 2898 C CA . THR A 1 390 ? 5.451 -7.698 -14.145 1.00 84.38 390 THR A CA 1
ATOM 2899 C C . THR A 1 390 ? 6.535 -6.657 -13.954 1.00 84.38 390 THR A C 1
ATOM 2901 O O . THR A 1 390 ? 7.717 -6.956 -14.120 1.00 84.38 390 THR A O 1
ATOM 2904 N N . LEU A 1 391 ? 6.134 -5.439 -13.609 1.00 85.25 391 LEU A N 1
ATOM 2905 C CA . LEU A 1 391 ? 7.023 -4.345 -13.251 1.00 85.25 391 LEU A CA 1
ATOM 2906 C C . LEU A 1 391 ? 7.117 -4.260 -11.728 1.00 85.25 391 LEU A C 1
ATOM 2908 O O . LEU A 1 391 ? 6.103 -4.178 -11.041 1.00 85.25 391 LEU A O 1
ATOM 2912 N N . HIS A 1 392 ? 8.336 -4.214 -11.204 1.00 85.25 392 HIS A N 1
ATOM 2913 C CA . HIS A 1 392 ? 8.600 -3.908 -9.805 1.00 85.25 392 HIS A CA 1
ATOM 2914 C C . HIS A 1 392 ? 9.341 -2.579 -9.698 1.00 85.25 392 HIS A C 1
ATOM 2916 O O . HIS A 1 392 ? 10.343 -2.354 -10.376 1.00 85.25 392 HIS A O 1
ATOM 2922 N N . ILE A 1 393 ? 8.872 -1.708 -8.814 1.00 84.88 393 ILE A N 1
ATOM 2923 C CA . ILE A 1 393 ? 9.466 -0.408 -8.502 1.00 84.88 393 ILE A CA 1
ATOM 2924 C C . ILE A 1 393 ? 9.850 -0.436 -7.025 1.00 84.88 393 ILE A C 1
ATOM 2926 O O . ILE A 1 393 ? 8.992 -0.660 -6.175 1.00 84.88 393 ILE A O 1
ATOM 2930 N N . TYR A 1 394 ? 11.127 -0.210 -6.719 1.00 86.06 394 TYR A N 1
ATOM 2931 C CA . TYR A 1 394 ? 11.647 -0.226 -5.354 1.00 86.06 394 TYR A CA 1
ATOM 2932 C C . TYR A 1 394 ? 12.026 1.176 -4.889 1.00 86.06 394 TYR A C 1
ATOM 2934 O O . TYR A 1 394 ? 12.880 1.834 -5.495 1.00 86.06 394 TYR A O 1
ATOM 2942 N N . SER A 1 395 ? 11.453 1.602 -3.768 1.00 85.19 395 SER A N 1
ATOM 2943 C CA . SER A 1 395 ? 11.753 2.877 -3.123 1.00 85.19 395 SER A CA 1
ATOM 2944 C C . SER A 1 395 ? 12.112 2.677 -1.649 1.00 85.19 395 SER A C 1
ATOM 2946 O O . SER A 1 395 ? 11.703 1.716 -1.003 1.00 85.19 395 SER A O 1
ATOM 2948 N N . ALA A 1 396 ? 12.946 3.566 -1.124 1.00 86.12 396 ALA A N 1
ATOM 2949 C CA . ALA A 1 396 ? 13.314 3.628 0.278 1.00 86.12 396 ALA A CA 1
ATOM 2950 C C . ALA A 1 396 ? 12.673 4.864 0.898 1.00 86.12 396 ALA A C 1
ATOM 2952 O O . ALA A 1 396 ? 12.965 5.987 0.482 1.00 86.12 396 ALA A O 1
ATOM 2953 N N . MET A 1 397 ? 11.845 4.655 1.911 1.00 82.44 397 MET A N 1
ATOM 2954 C CA . MET A 1 397 ? 11.243 5.716 2.712 1.00 82.44 397 MET A CA 1
ATOM 2955 C C . MET A 1 397 ? 12.058 5.865 3.983 1.00 82.44 397 MET A C 1
ATOM 2957 O O . MET A 1 397 ? 12.380 4.868 4.625 1.00 82.44 397 MET A O 1
ATOM 2961 N N . MET A 1 398 ? 12.442 7.087 4.329 1.00 80.62 398 MET A N 1
ATOM 2962 C CA . MET A 1 398 ? 13.401 7.333 5.400 1.00 80.62 398 MET A CA 1
ATOM 2963 C C . MET A 1 398 ? 13.073 8.585 6.196 1.00 80.62 398 MET A C 1
ATOM 2965 O O . MET A 1 398 ? 12.498 9.537 5.676 1.00 80.62 398 MET A O 1
ATOM 2969 N N . THR A 1 399 ? 13.494 8.594 7.454 1.00 77.62 399 THR A N 1
ATOM 2970 C CA . THR A 1 399 ? 13.377 9.748 8.347 1.00 77.62 399 THR A CA 1
ATOM 2971 C C . THR A 1 399 ? 14.672 9.952 9.113 1.00 77.62 399 THR A C 1
ATOM 2973 O O . THR A 1 399 ? 15.426 9.008 9.352 1.00 77.62 399 THR A O 1
ATOM 2976 N N . LEU A 1 400 ? 14.944 11.191 9.504 1.00 77.25 400 LEU A N 1
ATOM 2977 C CA . LEU A 1 400 ? 16.015 11.518 10.430 1.00 77.25 400 LEU A CA 1
ATOM 2978 C C . LEU A 1 400 ? 15.549 12.565 11.434 1.00 77.25 400 LEU A C 1
ATOM 2980 O O . LEU A 1 400 ? 15.087 13.655 11.080 1.00 77.25 400 LEU A O 1
ATOM 2984 N N . ARG A 1 401 ? 15.777 12.256 12.709 1.00 74.19 401 ARG A N 1
ATOM 2985 C CA . ARG A 1 401 ? 15.706 13.216 13.805 1.00 74.19 401 ARG A CA 1
ATOM 2986 C C . ARG A 1 401 ? 17.085 13.817 14.033 1.00 74.19 401 ARG A C 1
ATOM 2988 O O . ARG A 1 401 ? 17.978 13.107 14.480 1.00 74.19 401 ARG A O 1
ATOM 2995 N N . ASN A 1 402 ? 17.205 15.127 13.811 1.00 72.38 402 ASN A N 1
ATOM 2996 C CA . ASN A 1 402 ? 18.438 15.900 13.947 1.00 72.38 402 ASN A CA 1
ATOM 2997 C C . ASN A 1 402 ? 19.543 15.453 12.965 1.00 72.38 402 ASN A C 1
ATOM 2999 O O . ASN A 1 402 ? 20.037 14.332 13.016 1.00 72.38 402 ASN A O 1
ATOM 3003 N N . GLY A 1 403 ? 19.951 16.338 12.059 1.00 76.75 403 GLY A N 1
ATOM 3004 C CA . GLY A 1 403 ? 20.937 16.003 11.034 1.00 76.75 403 GLY A CA 1
ATOM 3005 C C . GLY A 1 403 ? 20.913 16.970 9.861 1.00 76.75 403 GLY A C 1
ATOM 3006 O O . GLY A 1 403 ? 20.472 18.118 9.977 1.00 76.75 403 GLY A O 1
ATOM 3007 N N . THR A 1 404 ? 21.409 16.496 8.727 1.00 84.56 404 THR A N 1
ATOM 3008 C CA . THR A 1 404 ? 21.509 17.238 7.475 1.00 84.56 404 THR A CA 1
ATOM 3009 C C . THR A 1 404 ? 21.000 16.406 6.303 1.00 84.56 404 THR A C 1
ATOM 3011 O O . THR A 1 404 ? 20.888 15.183 6.373 1.00 84.56 404 THR A O 1
ATOM 3014 N N . VAL A 1 405 ? 20.789 17.062 5.163 1.00 82.44 405 VAL A N 1
ATOM 3015 C CA . VAL A 1 405 ? 20.503 16.374 3.896 1.00 82.44 405 VAL A CA 1
ATOM 3016 C C . VAL A 1 405 ? 21.596 15.348 3.553 1.00 82.44 405 VAL A C 1
ATOM 3018 O O . VAL A 1 405 ? 21.290 14.308 2.985 1.00 82.44 405 VAL A O 1
ATOM 3021 N N . ASN A 1 406 ? 22.862 15.575 3.925 1.00 87.69 406 ASN A N 1
ATOM 3022 C CA . ASN A 1 406 ?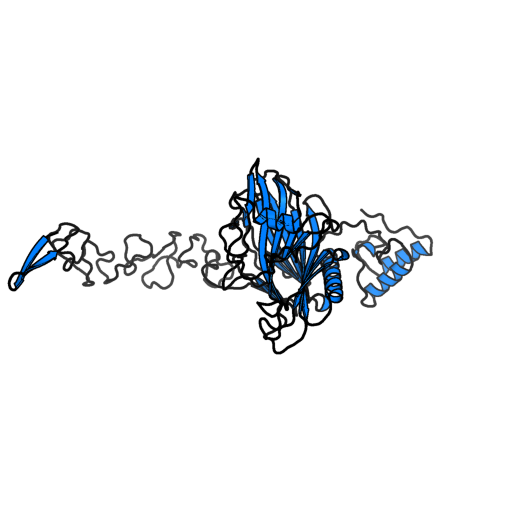 23.932 14.600 3.674 1.00 87.69 406 ASN A CA 1
ATOM 3023 C C . ASN A 1 406 ? 23.758 13.313 4.492 1.00 87.69 406 ASN A C 1
ATOM 3025 O O . ASN A 1 406 ? 24.050 12.231 3.987 1.00 87.69 406 ASN A O 1
ATOM 3029 N N . ASP A 1 407 ? 23.237 13.412 5.714 1.00 87.12 407 ASP A N 1
ATOM 3030 C CA . ASP A 1 407 ? 22.904 12.242 6.532 1.00 87.12 407 ASP A CA 1
ATOM 3031 C C . ASP A 1 407 ? 21.731 11.465 5.915 1.00 87.12 407 ASP A C 1
ATOM 3033 O O . ASP A 1 407 ? 21.705 10.230 5.928 1.00 87.12 407 ASP A O 1
ATOM 3037 N N . LEU A 1 408 ? 20.789 12.182 5.293 1.00 84.81 408 LEU A N 1
ATOM 3038 C CA . LEU A 1 408 ? 19.678 11.587 4.550 1.00 84.81 408 LEU A CA 1
ATOM 3039 C C . LEU A 1 408 ? 20.175 10.865 3.291 1.00 84.81 408 LEU A C 1
ATOM 3041 O O . LEU A 1 408 ? 19.807 9.718 3.056 1.00 84.81 408 LEU A O 1
ATOM 3045 N N . LYS A 1 409 ? 21.108 11.462 2.537 1.00 87.12 409 LYS A N 1
ATOM 3046 C CA . LYS A 1 409 ? 21.789 10.795 1.409 1.00 87.12 409 LYS A CA 1
ATOM 3047 C C . LYS A 1 409 ? 22.545 9.544 1.859 1.00 87.12 409 LYS A C 1
ATOM 3049 O O . LYS A 1 409 ? 22.478 8.508 1.201 1.00 87.12 409 LYS A O 1
ATOM 3054 N N . ALA A 1 410 ? 23.236 9.609 2.997 1.00 87.12 410 ALA A N 1
ATOM 3055 C CA . ALA A 1 410 ? 23.912 8.448 3.571 1.00 87.12 410 ALA A CA 1
ATOM 3056 C C . ALA A 1 410 ? 22.914 7.341 3.950 1.00 87.12 410 ALA A C 1
ATOM 3058 O O . ALA A 1 410 ? 23.197 6.161 3.741 1.00 87.12 410 ALA A O 1
ATOM 3059 N N . THR A 1 411 ? 21.735 7.713 4.451 1.00 86.44 411 THR A N 1
ATOM 3060 C CA . THR A 1 411 ? 20.631 6.787 4.739 1.00 86.44 411 THR A CA 1
ATOM 3061 C C . THR A 1 411 ? 20.071 6.163 3.464 1.00 86.44 411 THR A C 1
ATOM 3063 O O . THR A 1 411 ? 19.941 4.944 3.402 1.00 86.44 411 THR A O 1
ATOM 3066 N N . ALA A 1 412 ? 19.863 6.947 2.404 1.00 86.12 412 ALA A N 1
ATOM 3067 C CA . ALA A 1 412 ? 19.475 6.430 1.094 1.00 86.12 412 ALA A CA 1
ATOM 3068 C C . ALA A 1 412 ? 20.492 5.412 0.554 1.00 86.12 412 ALA A C 1
ATOM 3070 O O . ALA A 1 412 ? 20.117 4.346 0.070 1.00 86.12 412 ALA A O 1
ATOM 3071 N N . ALA A 1 413 ? 21.792 5.691 0.691 1.00 85.56 413 ALA A N 1
ATOM 3072 C CA . ALA A 1 413 ? 22.842 4.759 0.290 1.00 85.56 413 ALA A CA 1
ATOM 3073 C C . ALA A 1 413 ? 22.833 3.462 1.121 1.00 85.56 413 ALA A C 1
ATOM 3075 O O . ALA A 1 413 ? 23.071 2.386 0.575 1.00 85.56 413 ALA A O 1
ATOM 3076 N N . LYS A 1 414 ? 22.546 3.544 2.429 1.00 86.88 414 LYS A N 1
ATOM 3077 C CA . LYS A 1 414 ? 22.356 2.359 3.284 1.00 86.88 414 LYS A CA 1
ATOM 3078 C C . LYS A 1 414 ? 21.155 1.534 2.832 1.00 86.88 414 LYS A C 1
ATOM 3080 O O . LYS A 1 414 ? 21.300 0.328 2.679 1.00 86.88 414 LYS A O 1
ATOM 3085 N N . ALA A 1 415 ? 20.022 2.179 2.570 1.00 87.69 415 ALA A N 1
ATOM 3086 C CA . ALA A 1 415 ? 18.803 1.517 2.124 1.00 87.69 415 ALA A CA 1
ATOM 3087 C C . ALA A 1 415 ? 18.999 0.780 0.791 1.00 87.69 415 ALA A C 1
ATOM 3089 O O . ALA A 1 415 ? 18.593 -0.371 0.661 1.00 87.69 415 ALA A O 1
ATOM 3090 N N . LYS A 1 416 ? 19.704 1.399 -0.168 1.00 85.31 416 LYS A N 1
ATOM 3091 C CA . LYS A 1 416 ? 20.064 0.767 -1.449 1.00 85.31 416 LYS A CA 1
ATOM 3092 C C . LYS A 1 416 ? 20.905 -0.494 -1.263 1.00 85.31 416 LYS A C 1
ATOM 3094 O O . LYS A 1 416 ? 20.568 -1.522 -1.840 1.00 85.31 416 LYS A O 1
ATOM 3099 N N . ARG A 1 417 ? 21.964 -0.428 -0.446 1.00 84.12 417 ARG A N 1
ATOM 3100 C CA . ARG A 1 417 ? 22.789 -1.608 -0.127 1.00 84.12 417 ARG A CA 1
ATOM 3101 C C . ARG A 1 417 ? 21.971 -2.679 0.580 1.00 84.12 417 ARG A C 1
ATOM 3103 O O . ARG A 1 417 ? 22.025 -3.838 0.213 1.00 84.12 417 ARG A O 1
ATOM 3110 N N . TRP A 1 418 ? 21.160 -2.292 1.559 1.00 86.25 418 TRP A N 1
ATOM 3111 C CA . TRP A 1 418 ? 20.319 -3.248 2.265 1.00 86.25 418 TRP A CA 1
ATOM 3112 C C . TRP A 1 418 ? 19.362 -3.976 1.310 1.00 86.25 418 TRP A C 1
ATOM 3114 O O . TRP A 1 418 ? 19.303 -5.202 1.335 1.00 86.25 418 TRP A O 1
ATOM 3124 N N . ALA A 1 419 ? 18.672 -3.248 0.428 1.00 84.25 419 ALA A N 1
ATOM 3125 C CA . ALA A 1 419 ? 17.763 -3.841 -0.549 1.00 84.25 419 ALA A CA 1
ATOM 3126 C C . ALA A 1 419 ? 18.491 -4.778 -1.525 1.00 84.25 419 ALA A C 1
ATOM 3128 O O . ALA A 1 419 ? 17.985 -5.864 -1.803 1.00 84.25 419 ALA A O 1
ATOM 3129 N N . ALA A 1 420 ? 19.694 -4.401 -1.975 1.00 78.19 420 ALA A N 1
ATOM 3130 C CA . ALA A 1 420 ? 20.537 -5.254 -2.811 1.00 78.19 420 ALA A CA 1
ATOM 3131 C C . ALA A 1 420 ? 20.820 -6.613 -2.170 1.00 78.19 420 ALA A C 1
ATOM 3133 O O . ALA A 1 420 ? 20.659 -7.637 -2.825 1.00 78.19 420 ALA A O 1
ATOM 3134 N N . ASN A 1 421 ? 21.130 -6.624 -0.878 1.00 76.94 421 ASN A N 1
ATOM 3135 C CA . ASN A 1 421 ? 21.600 -7.831 -0.202 1.00 76.94 421 ASN A CA 1
ATOM 3136 C C . ASN A 1 421 ? 20.451 -8.744 0.249 1.00 76.94 421 ASN A C 1
ATOM 3138 O O . ASN A 1 421 ? 20.680 -9.912 0.550 1.00 76.94 421 ASN A O 1
ATOM 3142 N N . HIS A 1 422 ? 19.225 -8.216 0.335 1.00 76.75 422 HIS A N 1
ATOM 3143 C CA . HIS A 1 422 ? 18.089 -8.927 0.936 1.00 76.75 422 HIS A CA 1
ATOM 3144 C C . HIS A 1 422 ? 16.928 -9.185 -0.022 1.00 76.75 422 HIS A C 1
ATOM 3146 O O . HIS A 1 422 ? 16.209 -10.167 0.155 1.00 76.75 422 HIS A O 1
ATOM 3152 N N . LEU A 1 423 ? 16.692 -8.293 -0.986 1.00 78.88 423 LEU A N 1
ATOM 3153 C CA . LEU A 1 423 ? 15.499 -8.336 -1.838 1.00 78.88 423 LEU A CA 1
ATOM 3154 C C . LEU A 1 423 ? 15.814 -8.741 -3.267 1.00 78.88 423 LEU A C 1
ATOM 3156 O O . LEU A 1 423 ? 14.928 -9.195 -3.992 1.00 78.88 423 LEU A O 1
ATOM 3160 N N . PHE A 1 424 ? 17.047 -8.513 -3.693 1.00 74.81 424 PHE A N 1
ATOM 3161 C CA . PHE A 1 424 ? 17.439 -8.699 -5.071 1.00 74.81 424 PHE A CA 1
ATOM 3162 C C . PHE A 1 424 ? 18.212 -10.001 -5.158 1.00 74.81 424 PHE A C 1
ATOM 3164 O O . PHE A 1 424 ? 19.135 -10.252 -4.388 1.00 74.81 424 PHE A O 1
ATOM 3171 N N . THR A 1 425 ? 17.825 -10.855 -6.100 1.00 53.88 425 THR A N 1
ATOM 3172 C CA . THR A 1 425 ? 18.729 -11.912 -6.531 1.00 53.88 425 THR A CA 1
ATOM 3173 C C . THR A 1 425 ? 19.959 -11.214 -7.101 1.00 53.88 425 THR A C 1
ATOM 3175 O O . THR A 1 425 ? 19.794 -10.306 -7.923 1.00 53.88 425 THR A O 1
ATOM 31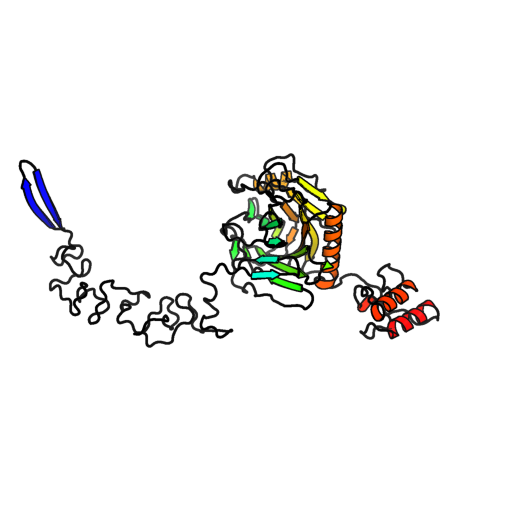78 N N . PRO A 1 426 ? 21.177 -11.558 -6.654 1.00 44.62 426 PRO A N 1
ATOM 3179 C CA . PRO A 1 426 ? 22.380 -10.930 -7.167 1.00 44.62 426 PRO A CA 1
ATOM 3180 C C . PRO A 1 426 ? 22.470 -11.217 -8.667 1.00 44.62 426 PRO A C 1
ATOM 3182 O O . PRO A 1 426 ? 22.876 -12.290 -9.095 1.00 44.62 426 PRO A O 1
ATOM 3185 N N . VAL A 1 427 ? 22.058 -10.244 -9.478 1.00 43.78 427 VAL A N 1
ATOM 3186 C CA . VAL A 1 427 ? 22.417 -10.155 -10.891 1.00 43.78 427 VAL A CA 1
ATOM 3187 C C . VAL A 1 427 ? 23.537 -9.131 -10.969 1.00 43.78 427 VAL A C 1
ATOM 3189 O O . VAL A 1 427 ? 23.378 -8.023 -11.475 1.00 43.78 427 VAL A O 1
ATOM 3192 N N . GLN A 1 428 ? 24.668 -9.482 -10.375 1.00 47.44 428 GLN A N 1
ATOM 3193 C CA . GLN A 1 428 ? 25.955 -8.911 -10.734 1.00 47.44 428 GLN A CA 1
ATOM 3194 C C . GLN A 1 428 ? 26.858 -10.100 -11.050 1.00 47.44 428 GLN A C 1
ATOM 3196 O O . GLN A 1 428 ? 26.873 -11.044 -10.256 1.00 47.44 428 GLN A O 1
ATOM 3201 N N . PRO A 1 429 ? 27.575 -10.114 -12.189 1.00 57.38 429 PRO A N 1
ATOM 3202 C CA . PRO A 1 429 ? 28.669 -11.053 -12.359 1.00 57.38 429 PRO A CA 1
ATOM 3203 C C . PRO A 1 429 ? 29.704 -10.718 -11.284 1.00 57.38 429 PRO A C 1
ATOM 3205 O O . PRO A 1 429 ? 30.460 -9.760 -11.413 1.00 57.38 429 PRO A O 1
ATOM 3208 N N . TYR A 1 430 ? 29.671 -11.458 -10.184 1.00 64.19 430 TYR A N 1
ATOM 3209 C CA . TYR A 1 430 ? 30.712 -11.420 -9.174 1.00 64.19 430 TYR A CA 1
ATOM 3210 C C . TYR A 1 430 ? 31.827 -12.361 -9.614 1.00 64.19 430 TYR A C 1
ATOM 3212 O O . TYR A 1 430 ? 31.589 -13.359 -10.301 1.00 64.19 430 TYR A O 1
ATOM 3220 N N . VAL A 1 431 ? 33.056 -12.029 -9.247 1.00 78.75 431 VAL A N 1
ATOM 3221 C CA . VAL A 1 431 ? 34.214 -12.861 -9.553 1.00 78.75 431 VAL A CA 1
ATOM 3222 C C . VAL A 1 431 ? 34.529 -13.668 -8.303 1.00 78.75 431 VAL A C 1
ATOM 3224 O O . VAL A 1 431 ? 34.718 -13.102 -7.230 1.00 78.75 431 VAL A O 1
ATOM 3227 N N . PHE A 1 432 ? 34.567 -14.995 -8.420 1.00 85.94 432 PHE A N 1
ATOM 3228 C CA . PHE A 1 432 ? 35.038 -15.829 -7.319 1.00 85.94 432 PHE A CA 1
ATOM 3229 C C . PHE A 1 432 ? 36.467 -15.410 -6.947 1.00 85.94 432 PHE A C 1
ATOM 3231 O O . PHE A 1 432 ? 37.330 -15.262 -7.814 1.00 85.94 432 PHE A O 1
ATOM 3238 N N . GLY A 1 433 ? 36.712 -15.191 -5.660 1.00 86.00 433 GLY A N 1
ATOM 3239 C CA . GLY A 1 433 ? 37.982 -14.689 -5.144 1.00 86.00 433 GLY A CA 1
ATOM 3240 C C . GLY A 1 433 ? 38.106 -13.162 -5.052 1.00 86.00 433 GLY A C 1
ATOM 3241 O O . GLY A 1 433 ? 39.065 -12.718 -4.433 1.00 86.00 433 GLY A O 1
ATOM 3242 N N . ASP A 1 434 ? 37.166 -12.375 -5.590 1.00 89.50 434 ASP A N 1
ATOM 3243 C CA . ASP A 1 434 ? 37.062 -10.919 -5.362 1.00 89.50 434 ASP A CA 1
ATOM 3244 C C . ASP A 1 434 ? 36.102 -10.658 -4.190 1.00 89.50 434 ASP A C 1
ATOM 3246 O O . ASP A 1 434 ? 34.941 -10.278 -4.347 1.00 89.50 434 ASP A O 1
ATOM 3250 N N . ALA A 1 435 ? 36.569 -10.970 -2.982 1.00 89.19 435 ALA A N 1
ATOM 3251 C CA . ALA A 1 435 ? 35.765 -10.872 -1.769 1.00 89.19 435 ALA A CA 1
ATOM 3252 C C . ALA A 1 435 ? 35.503 -9.418 -1.339 1.00 89.19 435 ALA A C 1
ATOM 3254 O O . ALA A 1 435 ? 34.554 -9.162 -0.594 1.00 89.19 435 ALA A O 1
ATOM 3255 N N . SER A 1 436 ? 36.351 -8.479 -1.767 1.00 82.44 436 SER A N 1
ATOM 3256 C CA . SER A 1 436 ? 36.232 -7.052 -1.461 1.00 82.44 436 SER A CA 1
ATOM 3257 C C . SER A 1 436 ? 35.307 -6.295 -2.424 1.00 82.44 436 SER A C 1
ATOM 3259 O O . SER A 1 436 ? 34.813 -5.219 -2.067 1.00 82.44 436 SER A O 1
ATOM 3261 N N . GLY A 1 437 ? 35.029 -6.870 -3.599 1.00 80.62 437 GLY A N 1
ATOM 3262 C CA . GLY A 1 437 ? 34.156 -6.316 -4.631 1.00 80.62 437 GLY A CA 1
ATOM 3263 C C . GLY A 1 437 ? 34.799 -5.173 -5.416 1.00 80.62 437 GLY A C 1
ATOM 3264 O O . GLY A 1 437 ? 34.085 -4.292 -5.907 1.00 80.62 437 GLY A O 1
ATOM 3265 N N . ASP A 1 438 ? 36.132 -5.131 -5.486 1.00 80.19 438 ASP A N 1
ATOM 3266 C CA . ASP A 1 438 ? 36.885 -4.043 -6.120 1.00 80.19 438 ASP A CA 1
ATOM 3267 C C . ASP A 1 438 ? 37.291 -4.330 -7.579 1.00 80.19 438 ASP A C 1
ATOM 3269 O O . ASP A 1 438 ? 37.801 -3.446 -8.281 1.00 80.19 438 ASP A O 1
ATOM 3273 N N . GLY A 1 439 ? 36.988 -5.538 -8.064 1.00 79.81 439 GLY A N 1
ATOM 3274 C CA . GLY A 1 439 ? 37.251 -6.011 -9.418 1.00 79.81 439 GLY A CA 1
ATOM 3275 C C . GLY A 1 439 ? 38.625 -6.655 -9.606 1.00 79.81 439 GLY A C 1
ATOM 3276 O O . GLY A 1 439 ? 38.927 -7.098 -10.719 1.00 79.81 439 GLY A O 1
ATOM 3277 N N . ASN A 1 440 ? 39.467 -6.706 -8.571 1.00 86.19 440 ASN A N 1
ATOM 3278 C CA . ASN A 1 440 ? 40.765 -7.374 -8.592 1.00 86.19 440 ASN A CA 1
ATOM 3279 C C . ASN A 1 440 ? 40.746 -8.593 -7.668 1.00 86.19 440 ASN A C 1
ATOM 3281 O O . ASN A 1 440 ? 40.042 -8.620 -6.675 1.00 86.19 440 ASN A O 1
ATOM 3285 N N . ILE A 1 441 ? 41.544 -9.609 -8.008 1.00 90.44 441 ILE A N 1
ATOM 3286 C CA . ILE A 1 441 ? 41.778 -10.755 -7.124 1.00 90.44 441 ILE A CA 1
ATOM 3287 C C . ILE A 1 441 ? 43.181 -10.608 -6.545 1.00 90.44 441 ILE A C 1
ATOM 3289 O O . ILE A 1 441 ? 44.172 -10.932 -7.216 1.00 90.44 441 ILE A O 1
ATOM 3293 N N . ASP A 1 442 ? 43.286 -10.102 -5.322 1.00 92.50 442 ASP A N 1
ATOM 3294 C CA . ASP A 1 442 ? 44.558 -9.881 -4.651 1.00 92.50 442 ASP A CA 1
ATOM 3295 C C . ASP A 1 442 ? 44.526 -10.158 -3.135 1.00 92.50 442 ASP A C 1
ATOM 3297 O O . ASP A 1 442 ? 43.652 -10.822 -2.580 1.00 92.50 442 ASP A O 1
ATOM 3301 N N . ILE A 1 443 ? 45.597 -9.767 -2.442 1.00 94.62 443 ILE A N 1
ATOM 3302 C CA . ILE A 1 443 ? 45.756 -10.063 -1.015 1.00 94.62 443 ILE A CA 1
ATOM 3303 C C . ILE A 1 443 ? 44.729 -9.331 -0.142 1.00 94.62 443 ILE A C 1
ATOM 3305 O O . ILE A 1 443 ? 44.476 -9.761 0.984 1.00 94.62 443 ILE A O 1
ATOM 3309 N N . SER A 1 444 ? 44.152 -8.234 -0.631 1.00 93.00 444 SER A N 1
ATOM 3310 C CA . SER A 1 444 ? 43.112 -7.494 0.070 1.00 93.00 444 SER A CA 1
ATOM 3311 C C . SER A 1 444 ? 41.835 -8.323 0.219 1.00 93.00 444 SER A C 1
ATOM 3313 O O . SER A 1 444 ? 41.243 -8.284 1.296 1.00 93.00 444 SER A O 1
ATOM 3315 N N . ASP A 1 445 ? 41.506 -9.182 -0.748 1.00 94.12 445 ASP A N 1
ATOM 3316 C CA . ASP A 1 445 ? 40.370 -10.109 -0.681 1.00 94.12 445 ASP A CA 1
ATOM 3317 C C . ASP A 1 445 ? 40.568 -11.181 0.391 1.00 94.12 445 ASP A C 1
ATOM 3319 O O . ASP A 1 445 ? 39.680 -11.455 1.199 1.00 94.12 445 ASP A O 1
ATOM 3323 N N . ALA A 1 446 ? 41.778 -11.736 0.488 1.00 94.69 446 ALA A N 1
ATOM 3324 C CA . ALA A 1 446 ? 42.116 -12.677 1.554 1.00 94.69 446 ALA A CA 1
ATOM 3325 C C . ALA A 1 446 ? 42.052 -12.015 2.942 1.00 94.69 446 ALA A C 1
ATOM 3327 O O . ALA A 1 446 ? 41.556 -12.614 3.898 1.00 94.69 446 ALA A O 1
ATOM 3328 N N . VAL A 1 447 ? 42.518 -10.768 3.067 1.00 93.81 447 VAL A N 1
ATOM 3329 C CA . VAL A 1 447 ? 42.410 -9.991 4.314 1.00 93.81 447 VAL A CA 1
ATOM 3330 C C . VAL A 1 447 ? 40.947 -9.698 4.651 1.00 93.81 447 VAL A C 1
ATOM 3332 O O . VAL A 1 447 ? 40.561 -9.806 5.818 1.00 93.81 447 VAL A O 1
ATOM 3335 N N . TYR A 1 448 ? 40.132 -9.374 3.648 1.00 87.81 448 TYR A N 1
ATOM 3336 C CA . TYR A 1 448 ? 38.699 -9.139 3.792 1.00 87.81 448 TYR A CA 1
ATOM 3337 C C . TYR A 1 448 ? 37.984 -10.389 4.325 1.00 87.81 448 TYR A C 1
ATOM 3339 O O . TYR A 1 448 ? 37.301 -10.318 5.349 1.00 87.81 448 TYR A O 1
ATOM 3347 N N . MET A 1 449 ? 38.236 -11.559 3.728 1.00 92.44 449 MET A N 1
ATOM 3348 C CA . MET A 1 449 ? 37.677 -12.838 4.183 1.00 92.44 449 MET A CA 1
ATOM 3349 C C . MET A 1 449 ? 38.133 -13.217 5.596 1.00 92.44 449 MET A C 1
ATOM 3351 O O . MET A 1 449 ? 37.316 -13.633 6.412 1.00 92.44 449 MET A O 1
ATOM 3355 N N . ILE A 1 450 ? 39.412 -13.027 5.944 1.00 92.62 450 ILE A N 1
ATOM 3356 C CA . ILE A 1 450 ? 39.907 -13.274 7.314 1.00 92.62 450 ILE A CA 1
ATOM 3357 C C . ILE A 1 450 ? 39.202 -12.360 8.324 1.00 92.62 450 ILE A C 1
ATOM 3359 O O . ILE A 1 450 ? 38.858 -12.796 9.428 1.00 92.62 450 ILE A O 1
ATOM 3363 N N . SER A 1 451 ? 38.985 -11.094 7.957 1.00 84.56 451 SER A N 1
ATOM 3364 C CA . SER A 1 451 ? 38.263 -10.133 8.789 1.00 84.56 451 SER A CA 1
ATOM 3365 C C . SER A 1 451 ? 36.820 -10.583 9.028 1.00 84.56 451 SER A C 1
ATOM 3367 O O . SER A 1 451 ? 36.363 -10.590 10.172 1.00 84.56 451 SER A O 1
ATOM 3369 N N . TYR A 1 452 ? 36.130 -11.038 7.983 1.00 85.38 452 TYR A N 1
ATOM 3370 C CA . TYR A 1 452 ? 34.785 -11.603 8.079 1.00 85.38 452 TYR A CA 1
ATOM 3371 C C . TYR A 1 452 ? 34.738 -12.870 8.953 1.00 85.38 452 TYR A C 1
ATOM 3373 O O . TYR A 1 452 ? 34.005 -12.907 9.940 1.00 85.38 452 TYR A O 1
ATOM 3381 N N . ILE A 1 453 ? 35.574 -13.871 8.656 1.00 86.94 453 ILE A N 1
ATOM 3382 C CA . ILE A 1 453 ? 35.543 -15.194 9.305 1.00 86.94 453 ILE A CA 1
ATOM 3383 C C . ILE A 1 453 ? 35.924 -15.116 10.793 1.00 86.94 453 ILE A C 1
ATOM 3385 O O . ILE A 1 453 ? 35.335 -15.812 11.620 1.00 86.94 453 ILE A O 1
ATOM 3389 N N . PHE A 1 454 ? 36.912 -14.289 11.156 1.00 86.50 454 PHE A N 1
ATOM 3390 C CA . PHE A 1 454 ? 37.506 -14.316 12.503 1.00 86.50 454 PHE A CA 1
ATOM 3391 C C . PHE A 1 454 ? 37.368 -13.023 13.306 1.00 86.50 454 PHE A C 1
ATOM 3393 O O . PHE A 1 454 ? 37.591 -13.048 14.517 1.00 86.50 454 PHE A O 1
ATOM 3400 N N . SER A 1 455 ? 37.046 -11.896 12.666 1.00 81.38 455 SER A N 1
ATOM 3401 C CA . SER A 1 455 ? 37.129 -10.568 13.298 1.00 81.38 455 SER A CA 1
ATOM 3402 C C . SER A 1 455 ? 35.818 -9.775 13.266 1.00 81.38 455 SER A C 1
ATOM 3404 O O . SER A 1 455 ? 35.813 -8.617 13.680 1.00 81.38 455 SER A O 1
ATOM 3406 N N . GLY A 1 456 ? 34.711 -10.378 12.812 1.00 70.12 456 GLY A N 1
ATOM 3407 C CA . GLY A 1 456 ? 33.405 -9.714 12.732 1.00 70.12 456 GLY A CA 1
ATOM 3408 C C . GLY A 1 456 ? 33.317 -8.638 11.643 1.00 70.12 456 GLY A C 1
ATOM 3409 O O . GLY A 1 456 ? 32.543 -7.694 11.784 1.00 70.12 456 GLY A O 1
ATOM 3410 N N . GLY A 1 457 ? 34.140 -8.744 10.594 1.00 66.94 457 GLY A N 1
ATOM 3411 C CA . GLY A 1 457 ? 34.053 -7.907 9.396 1.00 66.94 457 GLY A CA 1
ATOM 3412 C C . GLY A 1 457 ? 32.755 -8.130 8.611 1.00 66.94 457 GLY A C 1
ATOM 3413 O O . GLY A 1 457 ? 31.993 -9.051 8.896 1.00 66.94 457 GLY A O 1
ATOM 3414 N N . LEU A 1 458 ? 32.495 -7.276 7.618 1.00 59.97 458 LEU A N 1
ATOM 3415 C CA . LEU A 1 458 ? 31.339 -7.439 6.730 1.00 59.97 458 LEU A CA 1
ATOM 3416 C C . LEU A 1 458 ? 31.515 -8.683 5.832 1.00 59.97 458 LEU A C 1
ATOM 3418 O O . LEU A 1 458 ? 32.646 -8.961 5.432 1.00 59.97 458 LEU A O 1
ATOM 3422 N N . PRO A 1 459 ? 30.437 -9.435 5.529 1.00 71.12 459 PRO A N 1
ATOM 3423 C CA . PRO A 1 459 ? 30.496 -10.549 4.583 1.00 71.12 459 PRO A CA 1
ATOM 3424 C C . PRO A 1 459 ? 30.800 -10.066 3.156 1.00 71.12 459 PRO A C 1
ATOM 3426 O O . PRO A 1 459 ? 30.343 -8.978 2.797 1.00 71.12 459 PRO A O 1
ATOM 3429 N N . PRO A 1 460 ? 31.491 -10.878 2.327 1.00 78.00 460 PRO A N 1
ATOM 3430 C CA . PRO A 1 460 ? 31.528 -10.677 0.879 1.00 78.00 460 PRO A CA 1
ATOM 3431 C C . PRO A 1 460 ? 30.114 -10.612 0.294 1.00 78.00 460 PRO A C 1
ATOM 3433 O O . PRO A 1 460 ? 29.196 -11.262 0.805 1.00 78.00 460 PRO A O 1
ATOM 3436 N N . ASP A 1 461 ? 29.942 -9.836 -0.774 1.00 67.12 461 ASP A N 1
ATOM 3437 C CA . ASP A 1 461 ? 28.640 -9.574 -1.385 1.00 67.12 461 ASP A CA 1
ATOM 3438 C C . ASP A 1 461 ? 28.685 -9.781 -2.914 1.00 67.12 461 ASP A C 1
ATOM 3440 O O . ASP A 1 461 ? 29.258 -8.952 -3.624 1.00 67.12 461 ASP A O 1
ATOM 3444 N N . PRO A 1 462 ? 28.112 -10.881 -3.440 1.00 65.94 462 PRO A N 1
ATOM 3445 C CA . PRO A 1 462 ? 27.451 -11.958 -2.698 1.00 65.94 462 PRO A CA 1
ATOM 3446 C C . PRO A 1 462 ? 28.450 -12.796 -1.883 1.00 65.94 462 PRO A C 1
ATOM 3448 O O . PRO A 1 462 ? 29.640 -12.813 -2.183 1.00 65.94 462 PRO A O 1
ATOM 3451 N N . LEU A 1 463 ? 27.968 -13.574 -0.902 1.00 74.06 463 LEU A N 1
ATOM 3452 C CA . LEU A 1 463 ? 28.820 -14.470 -0.089 1.00 74.06 463 LEU A CA 1
ATOM 3453 C C . LEU A 1 463 ? 29.690 -15.402 -0.947 1.00 74.06 463 LEU A C 1
ATOM 3455 O O . LEU A 1 463 ? 30.829 -15.694 -0.594 1.00 74.06 463 LEU A O 1
ATOM 3459 N N . LEU A 1 464 ? 29.162 -15.817 -2.101 1.00 79.50 464 LEU A N 1
ATOM 3460 C CA . LEU A 1 464 ? 29.855 -16.659 -3.073 1.00 79.50 464 LEU A CA 1
ATOM 3461 C C . LEU A 1 464 ? 31.070 -15.975 -3.721 1.00 79.50 464 LEU A C 1
ATOM 3463 O O . LEU A 1 464 ? 31.933 -16.672 -4.233 1.00 79.50 464 LEU A O 1
ATOM 3467 N N . ALA A 1 465 ? 31.200 -14.647 -3.673 1.00 82.44 465 ALA A N 1
ATOM 3468 C CA . ALA A 1 465 ? 32.415 -13.966 -4.124 1.00 82.44 465 ALA A CA 1
ATOM 3469 C C . ALA A 1 465 ? 33.644 -14.358 -3.285 1.00 82.44 465 ALA A C 1
ATOM 3471 O O . ALA A 1 465 ? 34.764 -14.355 -3.791 1.00 82.44 465 ALA A O 1
ATOM 3472 N N . GLY A 1 466 ? 33.438 -14.767 -2.027 1.00 87.38 466 GLY A N 1
ATOM 3473 C CA . GLY A 1 466 ? 34.493 -15.316 -1.176 1.00 87.38 466 GLY A CA 1
ATOM 3474 C C . GLY A 1 466 ? 34.759 -16.817 -1.354 1.00 87.38 466 GLY A C 1
ATOM 3475 O O . GLY A 1 466 ? 35.783 -17.287 -0.874 1.00 87.38 466 GLY A O 1
ATOM 3476 N N . ASP A 1 467 ? 33.878 -17.573 -2.017 1.00 88.50 467 ASP A N 1
ATOM 3477 C CA . ASP A 1 467 ? 33.981 -19.037 -2.192 1.00 88.50 467 ASP A CA 1
ATOM 3478 C C . ASP A 1 467 ? 34.980 -19.375 -3.316 1.00 88.50 467 ASP A C 1
ATOM 3480 O O . ASP A 1 467 ? 34.627 -19.767 -4.427 1.00 88.50 467 ASP A O 1
ATOM 3484 N N . ALA A 1 468 ? 36.264 -19.114 -3.072 1.00 90.38 468 ALA A N 1
ATOM 3485 C CA . ALA A 1 468 ? 37.307 -19.227 -4.086 1.00 90.38 468 ALA A CA 1
ATOM 3486 C C . ALA A 1 468 ? 37.506 -20.668 -4.593 1.00 90.38 468 ALA A C 1
ATOM 3488 O O . ALA A 1 468 ? 38.011 -20.852 -5.707 1.00 90.38 468 ALA A O 1
ATOM 3489 N N . ASN A 1 469 ? 37.155 -21.676 -3.785 1.00 88.25 469 ASN A N 1
ATOM 3490 C CA . ASN A 1 469 ? 37.344 -23.089 -4.115 1.00 88.25 469 ASN A CA 1
ATOM 3491 C C . ASN A 1 469 ? 36.079 -23.752 -4.721 1.00 88.25 469 ASN A C 1
ATOM 3493 O O . ASN A 1 469 ? 36.183 -24.820 -5.338 1.00 88.25 469 ASN A O 1
ATOM 3497 N N . CYS A 1 470 ? 34.927 -23.086 -4.613 1.00 83.12 470 CYS A N 1
ATOM 3498 C CA . CYS A 1 470 ? 33.632 -23.445 -5.182 1.00 83.12 470 CYS A CA 1
ATOM 3499 C C . CYS A 1 470 ? 33.017 -24.724 -4.595 1.00 83.12 470 CYS A C 1
ATOM 3501 O O . CYS A 1 470 ? 32.356 -25.496 -5.304 1.00 83.12 470 CYS A O 1
ATOM 3503 N N . ASP A 1 471 ? 33.240 -24.961 -3.303 1.00 81.31 471 ASP A N 1
ATOM 3504 C CA . ASP A 1 471 ? 32.644 -26.058 -2.542 1.00 81.31 471 ASP A CA 1
ATOM 3505 C C . ASP A 1 471 ? 31.300 -25.687 -1.887 1.00 81.31 471 ASP A C 1
ATOM 3507 O O . ASP A 1 471 ? 30.593 -26.570 -1.385 1.00 81.31 471 ASP A O 1
ATOM 3511 N N . GLY A 1 472 ? 30.892 -24.417 -1.990 1.00 79.31 472 GLY A N 1
ATOM 3512 C CA . GLY A 1 472 ? 29.624 -23.902 -1.484 1.00 79.31 472 GLY A CA 1
ATOM 3513 C C . GLY A 1 472 ? 29.663 -23.468 -0.019 1.00 79.31 472 GLY A C 1
ATOM 3514 O O . GLY A 1 472 ? 28.612 -23.103 0.521 1.00 79.31 472 GLY A O 1
ATOM 3515 N N . ALA A 1 473 ? 30.824 -23.502 0.634 1.00 80.56 473 ALA A N 1
ATOM 3516 C CA . ALA A 1 473 ? 31.054 -22.939 1.956 1.00 80.56 473 ALA A CA 1
ATOM 3517 C C . ALA A 1 473 ? 32.081 -21.803 1.869 1.00 80.56 473 ALA A C 1
ATOM 3519 O O . ALA A 1 473 ? 33.073 -21.916 1.176 1.00 80.56 473 ALA A O 1
ATOM 3520 N N . LEU A 1 474 ? 31.847 -20.703 2.595 1.00 84.25 474 LEU A N 1
ATOM 3521 C CA . LEU A 1 474 ? 32.844 -19.642 2.761 1.00 84.25 474 LEU A CA 1
ATOM 3522 C C . LEU A 1 474 ? 33.588 -19.857 4.079 1.00 84.25 474 LEU A C 1
ATOM 3524 O O . LEU A 1 474 ? 33.066 -19.528 5.152 1.00 84.25 474 LEU A O 1
ATOM 3528 N N . ASP A 1 475 ? 34.797 -20.407 4.015 1.00 91.19 475 ASP A N 1
ATOM 3529 C CA . ASP A 1 475 ? 35.612 -20.689 5.190 1.00 91.19 475 ASP A CA 1
ATOM 3530 C C . ASP A 1 475 ? 37.123 -20.463 4.977 1.00 91.19 475 ASP A C 1
ATOM 3532 O O . ASP A 1 475 ? 37.590 -19.797 4.053 1.00 91.19 475 ASP A O 1
ATOM 3536 N N . ILE A 1 476 ? 37.937 -20.925 5.931 1.00 95.31 476 ILE A N 1
ATOM 3537 C CA . ILE A 1 476 ? 39.391 -20.721 5.890 1.00 95.31 476 ILE A CA 1
ATOM 3538 C C . ILE A 1 476 ? 40.059 -21.443 4.713 1.00 95.31 476 ILE A C 1
ATOM 3540 O O . ILE A 1 476 ? 41.167 -21.074 4.318 1.00 95.31 476 ILE A O 1
ATOM 3544 N N . SER A 1 477 ? 39.423 -22.470 4.157 1.00 93.69 477 SER A N 1
ATOM 3545 C CA . SER A 1 477 ? 39.920 -23.193 2.994 1.00 93.69 477 SER A CA 1
ATOM 3546 C C . SER A 1 477 ? 39.896 -22.325 1.734 1.00 93.69 477 SER A C 1
ATOM 3548 O O . SER A 1 477 ? 40.853 -22.403 0.963 1.00 93.69 477 SER A O 1
ATOM 3550 N N . ASP A 1 478 ? 38.929 -21.416 1.581 1.00 94.75 478 ASP A N 1
ATOM 3551 C CA . ASP A 1 478 ? 38.878 -20.439 0.484 1.00 94.75 478 ASP A CA 1
ATOM 3552 C C . ASP A 1 478 ? 39.998 -19.417 0.571 1.00 94.75 478 ASP A C 1
ATOM 3554 O O . ASP A 1 478 ? 40.667 -19.119 -0.416 1.00 94.75 478 ASP A O 1
ATOM 3558 N N . VAL A 1 479 ? 40.282 -18.937 1.782 1.00 95.06 479 VAL A N 1
ATOM 3559 C CA . VAL A 1 479 ? 41.411 -18.035 2.037 1.00 95.06 479 VAL A CA 1
ATOM 3560 C C . VAL A 1 479 ? 42.730 -18.718 1.668 1.00 95.06 479 VAL A C 1
ATOM 3562 O O . VAL A 1 479 ? 43.592 -18.119 1.021 1.00 95.06 479 VAL A O 1
ATOM 3565 N N . VAL A 1 480 ? 42.904 -19.984 2.064 1.00 94.69 480 VAL A N 1
ATOM 3566 C CA . VAL A 1 480 ? 44.101 -20.773 1.732 1.00 94.69 480 VAL A CA 1
ATOM 3567 C C . VAL A 1 480 ? 44.202 -20.999 0.223 1.00 94.69 480 VAL A C 1
ATOM 3569 O O . VAL A 1 480 ? 45.292 -20.858 -0.340 1.00 94.69 480 VAL A O 1
ATOM 3572 N N . TYR A 1 481 ? 43.084 -21.311 -0.430 1.00 93.62 481 TYR A N 1
ATOM 3573 C CA . TYR A 1 481 ? 43.002 -21.499 -1.874 1.00 93.62 481 TYR A CA 1
ATOM 3574 C C . TYR A 1 481 ? 43.385 -20.215 -2.625 1.00 93.62 481 TYR A C 1
ATOM 3576 O O . TYR A 1 481 ? 44.247 -20.242 -3.508 1.00 93.62 481 TYR A O 1
ATOM 3584 N N . LEU A 1 482 ? 42.840 -19.071 -2.207 1.00 93.06 482 LEU A N 1
ATOM 3585 C CA . LEU A 1 482 ? 43.095 -17.769 -2.814 1.00 93.06 482 LEU A CA 1
ATOM 3586 C C . LEU A 1 482 ? 44.555 -17.325 -2.651 1.00 93.06 482 LEU A C 1
ATOM 3588 O O . LEU A 1 482 ? 45.191 -16.888 -3.608 1.00 93.06 482 LEU A O 1
ATOM 3592 N N . ILE A 1 483 ? 45.145 -17.515 -1.467 1.00 93.62 483 ILE A N 1
ATOM 3593 C CA . ILE A 1 483 ? 46.572 -17.233 -1.231 1.00 93.62 483 ILE A CA 1
ATOM 3594 C C . ILE A 1 483 ? 47.462 -18.130 -2.105 1.00 93.62 483 ILE A C 1
ATOM 3596 O O . ILE A 1 483 ? 48.486 -17.673 -2.628 1.00 93.62 483 ILE A O 1
ATOM 3600 N N . ALA A 1 484 ? 47.091 -19.403 -2.285 1.00 93.00 484 ALA A N 1
ATOM 3601 C CA . ALA A 1 484 ? 47.823 -20.320 -3.152 1.00 93.00 484 ALA A CA 1
ATOM 3602 C C . ALA A 1 484 ? 47.766 -19.881 -4.624 1.00 93.00 484 ALA A C 1
ATOM 3604 O O . ALA A 1 484 ? 48.793 -19.930 -5.308 1.00 93.00 484 ALA A O 1
ATOM 3605 N N . TYR A 1 485 ? 46.616 -19.401 -5.098 1.00 91.31 485 TYR A N 1
ATOM 3606 C CA . TYR A 1 485 ? 46.473 -18.794 -6.421 1.00 91.31 485 TYR A CA 1
ATOM 3607 C C . TYR A 1 485 ? 47.363 -17.550 -6.582 1.00 91.31 485 TYR A C 1
ATOM 3609 O O . TYR A 1 485 ? 48.192 -17.509 -7.492 1.00 91.31 485 TYR A O 1
ATOM 3617 N N . ILE A 1 486 ? 47.275 -16.590 -5.654 1.00 91.12 486 ILE A N 1
ATOM 3618 C CA . ILE A 1 486 ? 47.981 -15.299 -5.742 1.00 91.12 486 ILE A CA 1
ATOM 3619 C C . ILE A 1 486 ? 49.509 -15.470 -5.701 1.00 91.12 486 ILE A C 1
ATOM 3621 O O . ILE A 1 486 ? 50.229 -14.822 -6.461 1.00 91.12 486 ILE A O 1
ATOM 3625 N N . PHE A 1 487 ? 50.029 -16.327 -4.815 1.00 89.94 487 PHE A N 1
ATOM 3626 C CA . PHE A 1 487 ? 51.470 -16.373 -4.521 1.00 89.94 487 PHE A CA 1
ATOM 3627 C C . PHE A 1 487 ? 52.178 -17.665 -4.921 1.00 89.94 487 PHE A C 1
ATOM 3629 O O . PHE A 1 487 ? 53.402 -17.667 -5.052 1.00 89.94 487 PHE A O 1
ATOM 3636 N N . SER A 1 488 ? 51.447 -18.770 -5.075 1.00 83.25 488 SER A N 1
ATOM 3637 C CA . SER A 1 488 ? 52.040 -20.111 -5.206 1.00 83.25 488 SER A CA 1
ATOM 3638 C C . SER A 1 488 ? 51.752 -20.782 -6.551 1.00 83.25 488 SER A C 1
ATOM 3640 O O . SER A 1 488 ? 52.128 -21.939 -6.740 1.00 83.25 488 SER A O 1
ATOM 3642 N N . GLY A 1 489 ? 51.117 -20.073 -7.493 1.00 78.56 489 GLY A N 1
ATOM 3643 C CA . GLY A 1 489 ? 50.756 -20.614 -8.807 1.00 78.56 489 GLY A CA 1
ATOM 3644 C C . GLY A 1 489 ? 49.653 -21.674 -8.746 1.00 78.56 489 GLY A C 1
ATOM 3645 O O . GLY A 1 489 ? 49.635 -22.580 -9.579 1.00 78.56 489 GLY A O 1
ATOM 3646 N N . GLY A 1 490 ? 48.777 -21.594 -7.738 1.00 82.69 490 GLY A N 1
ATOM 3647 C CA . GLY A 1 490 ? 47.570 -22.414 -7.634 1.00 82.69 490 GLY A CA 1
ATOM 3648 C C . GLY A 1 490 ? 46.591 -22.171 -8.787 1.00 82.69 490 GLY A C 1
ATOM 3649 O O . GLY A 1 490 ? 46.763 -21.251 -9.587 1.00 82.69 490 GLY A O 1
ATOM 3650 N N . ALA A 1 491 ? 45.565 -23.016 -8.889 1.00 85.94 491 ALA A N 1
ATOM 3651 C CA . ALA A 1 491 ? 44.508 -22.831 -9.880 1.00 85.94 491 ALA A CA 1
ATOM 3652 C C . ALA A 1 491 ? 43.716 -21.543 -9.598 1.00 85.94 491 ALA A C 1
ATOM 3654 O O . ALA A 1 491 ? 43.552 -21.161 -8.441 1.00 85.94 491 ALA A O 1
ATOM 3655 N N . ALA A 1 492 ? 43.240 -20.885 -10.658 1.00 86.56 492 ALA A N 1
ATOM 3656 C CA . ALA A 1 492 ? 42.367 -19.723 -10.522 1.00 86.56 492 ALA A CA 1
ATOM 3657 C C . ALA A 1 492 ? 41.062 -20.096 -9.793 1.00 86.56 492 ALA A C 1
ATOM 3659 O O . ALA A 1 492 ? 40.630 -21.254 -9.892 1.00 86.56 492 ALA A O 1
ATOM 3660 N N . PRO A 1 493 ? 40.433 -19.140 -9.084 1.00 86.56 493 PRO A N 1
ATOM 3661 C CA . PRO A 1 493 ? 39.051 -19.286 -8.638 1.00 86.56 493 PRO A CA 1
ATOM 3662 C C . PRO A 1 493 ? 38.132 -19.635 -9.814 1.00 86.56 493 PRO A C 1
ATOM 3664 O O . PRO A 1 493 ? 38.444 -19.307 -10.965 1.00 86.56 493 PRO A O 1
ATOM 3667 N N . CYS A 1 494 ? 37.035 -20.349 -9.559 1.00 75.06 494 CYS A N 1
ATOM 3668 C CA . CYS A 1 494 ? 36.182 -20.813 -10.651 1.00 75.06 494 CYS A CA 1
ATOM 3669 C C . CYS A 1 494 ? 35.521 -19.648 -11.419 1.00 75.06 494 CYS A C 1
ATOM 3671 O O . CYS A 1 494 ? 35.382 -18.536 -10.917 1.00 75.06 494 CYS A O 1
ATOM 3673 N N . GLU A 1 495 ? 35.139 -19.888 -12.677 1.00 58.72 495 GLU A N 1
ATOM 3674 C CA . GLU A 1 495 ? 34.469 -18.869 -13.493 1.00 58.72 495 GLU A CA 1
ATOM 3675 C C . GLU A 1 495 ? 33.018 -18.650 -13.027 1.00 58.72 495 GLU A C 1
ATOM 3677 O O . GLU A 1 495 ? 32.317 -19.605 -12.679 1.00 58.72 495 GLU A O 1
ATOM 3682 N N . ALA A 1 496 ? 32.571 -17.388 -13.049 1.00 51.44 496 ALA A N 1
ATOM 3683 C CA . ALA A 1 496 ? 31.197 -16.993 -12.742 1.00 51.44 496 ALA A CA 1
ATOM 3684 C C . ALA A 1 496 ? 30.199 -17.759 -13.635 1.00 51.44 496 ALA A C 1
ATOM 3686 O O . ALA A 1 496 ? 30.371 -17.794 -14.856 1.00 51.44 496 ALA A O 1
ATOM 3687 N N . ARG A 1 497 ? 29.182 -18.391 -13.034 1.00 39.88 497 ARG A N 1
ATOM 3688 C CA . ARG A 1 497 ? 28.111 -19.091 -13.764 1.00 39.88 497 ARG A CA 1
ATOM 3689 C C . ARG A 1 497 ? 26.936 -18.186 -14.078 1.00 39.88 497 ARG A C 1
ATOM 3691 O O . ARG A 1 497 ? 26.546 -17.415 -13.176 1.00 39.88 497 ARG A O 1
#

Radius of gyration: 33.03 Å; chains: 1; bounding box: 121×54×52 Å

Foldseek 3Di:
DDKDFPDDDPPDTDIDDFDQQCPLPDGCVGALDSNFRDVPQDQQCPQSRGCRQQLDRNFRDVVQDQQLPPSRGLRQDQARQNCPLQAHDPPRPSHPTHHQLARHFRDVPQDDPPPPSHGPRRPPDDDLDFDWFDAPAFIWTQGQQVAAADDSAGWSWRARDDQPLLRTKTWRWWDKWKWADDDPDIDIAGGNHDDDFKDQDPPDGFDDFPDPDVFWTKTKNHKIAGPVQFKIKIKMKIGGHDPVLSFKIKIKIKMATRPLAKTWFIKIKIWIFIRARDQDDPQKDWDADPVLLKTKIKGADPPRVDRWIKMKIKTWLAKDKPPDFGDRVDRWDKFFQQPDLPRFDPDPPDGSVVVVCVCVDVVHDDDPPPVRRGIIMTIDTGDMHHSPMMMMTMMMIGMDTHDDVVVVSVSSVVVSVVCCQPPTDPPDQQAAQPQVRPPDRDVVSLVQLCCVAPPVHDARVVNRSQVQVPPPDRDVVSSVQSCCVHPVVHDGRDGRD